Protein AF-A0A4S4D5X8-F1 (afdb_monomer_lite)

pLDDT: mean 84.09, std 16.4, range [31.53, 98.44]

InterPro domains:
  IPR012474 Frigida-like [PF07899] (221-383)

Radius of gyration: 63.02 Å; chains: 1; bounding box: 116×53×209 Å

Secondary structure (DSSP, 8-state):
-HHHHHHHHHHHHHHHHHHHHHHHHTTS-TTHHHHHHHHHHHHHHHHHHHHHHHHHHHHHHHHHHHHHHHHHHHHHHHHHHHHHHHHHHHHHHHHHHHHHHHHHHHHHHHHHHHHHHHHHHHHHHHHHHHHHHHHHHHHHHHHHHHHHHHHHHHHHHHHHHHHHHHHHHHHHHHHHHHHHHHHHHHHHHHHHT-SS---------------SSSHHHHHHHHHHTT-HHHHHHHHHHTGGGHHHHHHHHHHHHHHSS-HHHHHHHHGGGGSSSPPEETTEEPPHHHHHHHHHHHHHHHHHH-----HHHHHHHHHHHHHHHHH--TT---HHHHHHHHHHHHHTT-GGGS-HHHHHHHHHHTTTSTTHHHHHHHHT-TTTS-S-----

Sequence (388 aa):
MASMEKISADLKLADSKKDGLRKAFDHSLLLLTLQWNDLQEYFDSTLNSIQQQFQQLQSRENQLEELESREKQLGLSRLTLDEQSRKLDSVQKMIDESFTELQSKGKELDSVKQSIEWRAREFEAKEKQFKKRCKEIESKEKKFQSIQKSFEERGKELELREKKYEERLKELELREKKYEERLKQLELREAHCGKVAHSKVKVELQEQLSVENHSLAASLQFSVTMDGKHLQMFLNEHVDDHSSMSDDVYRALQLSSDPAKLVLDAMQGFYPPYLKKGDKEFDASVIRRSCTLLLAQLMRASPQIRPCVKEEAAKVAVNWKAKLKVECENSLEVLGFVQLIGTYRLLPDFDSDEVFKLFETVAQHREAPKLCRVLGFADKVPGKLSED

Foldseek 3Di:
DVVLVVVVVVLVVLVVVLVVVVVVCVPDDPVVVVVNVVVVVVSVVVSVVVVVVSVVVVVVVVVVVVVVVVVVVVVVVVVVVVVVVVVVVVVVVVVVVVVVVVVVVVVVVVVVVVVVVVVVVVVVVVVVVVVVVVVVVVVVVVVVVVVVVVVVVVVVVVVVVVVVVVVVVVVVVVVVVVVVVVVVVVVVVVVVVPPDDDDDDDDDDPPPDPPDPCDVLVVLLVQLVPALCSNLVSQLVVLVCLVVCLVSLLVSLVVHPASLRRLLRVCVQLDPPHDDDVPDGGDNLSSLSSSLSSLLSLLVVLDDHDPVSLVSLLVSLVVLVVVDDPPDPPLSSLSSSLSSCLSSVVCVVDDLVVSVVSLVSNCPPPCSLVSCVSSVVPVVDPDDSDDD

Structure (mmCIF, N/CA/C/O backbone):
data_AF-A0A4S4D5X8-F1
#
_entry.id   AF-A0A4S4D5X8-F1
#
loop_
_atom_site.group_PDB
_atom_site.id
_atom_site.type_symbol
_atom_site.label_atom_id
_atom_site.label_alt_id
_atom_site.label_comp_id
_atom_site.label_asym_id
_atom_site.label_entity_id
_atom_site.label_seq_id
_atom_site.pdbx_PDB_ins_code
_atom_site.Cartn_x
_atom_site.Cartn_y
_atom_site.Cartn_z
_atom_site.occupancy
_atom_site.B_iso_or_equiv
_atom_site.auth_seq_id
_atom_site.auth_comp_id
_atom_site.auth_asym_id
_atom_site.auth_atom_id
_atom_site.pdbx_PDB_model_num
ATOM 1 N N . MET A 1 1 ? -35.579 -2.693 88.053 1.00 58.94 1 MET A N 1
ATOM 2 C CA . MET A 1 1 ? -34.753 -2.492 89.281 1.00 58.94 1 MET A CA 1
ATOM 3 C C . MET A 1 1 ? -35.408 -1.704 90.432 1.00 58.94 1 MET A C 1
ATOM 5 O O . MET A 1 1 ? -35.781 -2.349 91.404 1.00 58.94 1 MET A O 1
ATOM 9 N N . ALA A 1 2 ? -35.595 -0.372 90.384 1.00 67.38 2 ALA A N 1
ATOM 10 C CA . ALA A 1 2 ? -36.072 0.413 91.554 1.00 67.38 2 ALA A CA 1
ATOM 11 C C . ALA A 1 2 ? -37.450 -0.024 92.112 1.00 67.38 2 ALA A C 1
ATOM 13 O O . ALA A 1 2 ? -37.734 0.091 93.303 1.00 67.38 2 ALA A O 1
ATOM 14 N N . SER A 1 3 ? -38.309 -0.568 91.250 1.00 72.50 3 SER A N 1
ATOM 15 C CA . SER A 1 3 ? -39.611 -1.143 91.598 1.00 72.50 3 SER A CA 1
ATOM 16 C C . SER A 1 3 ? -39.500 -2.510 92.295 1.00 72.50 3 SER A C 1
ATOM 18 O O . SER A 1 3 ? -40.298 -2.790 93.186 1.00 72.50 3 SER A O 1
ATOM 20 N N . MET A 1 4 ? -38.512 -3.345 91.944 1.00 77.56 4 MET A N 1
ATOM 21 C CA . MET A 1 4 ? -38.310 -4.670 92.558 1.00 77.56 4 MET A CA 1
ATOM 22 C C . MET A 1 4 ? -37.701 -4.594 93.954 1.00 77.56 4 MET A C 1
ATOM 24 O O . MET A 1 4 ? -38.120 -5.333 94.845 1.00 77.56 4 MET A O 1
ATOM 28 N N . GLU A 1 5 ? -36.758 -3.677 94.172 1.00 81.12 5 GLU A N 1
ATOM 29 C CA . GLU A 1 5 ? -36.189 -3.430 95.502 1.00 81.12 5 GLU A CA 1
ATOM 30 C C . GLU A 1 5 ? -37.264 -2.968 96.491 1.00 81.12 5 GLU A C 1
ATOM 32 O O . GLU A 1 5 ? -37.293 -3.409 97.641 1.00 81.12 5 GLU A O 1
ATOM 37 N N . LYS A 1 6 ? -38.203 -2.142 96.016 1.00 84.94 6 LYS A N 1
ATOM 38 C CA . LYS A 1 6 ? -39.343 -1.672 96.802 1.00 84.94 6 LYS A CA 1
ATOM 39 C C . LYS A 1 6 ? -40.296 -2.809 97.187 1.00 84.94 6 LYS A C 1
ATOM 41 O O . LYS A 1 6 ? -40.645 -2.924 98.355 1.00 84.94 6 LYS A O 1
ATOM 46 N N . ILE A 1 7 ? -40.653 -3.689 96.249 1.00 83.12 7 ILE A N 1
ATOM 47 C CA . ILE A 1 7 ? -41.528 -4.846 96.524 1.00 83.12 7 ILE A CA 1
ATOM 48 C C . ILE A 1 7 ? -40.858 -5.831 97.501 1.00 83.12 7 ILE A C 1
ATOM 50 O O . ILE A 1 7 ? -41.516 -6.354 98.398 1.00 83.12 7 ILE A O 1
ATOM 54 N N . SER A 1 8 ? -39.542 -6.034 97.386 1.00 86.06 8 SER A N 1
ATOM 55 C CA . SER A 1 8 ? -38.759 -6.835 98.341 1.00 86.06 8 SER A CA 1
ATOM 56 C C . SER A 1 8 ? -38.768 -6.232 99.753 1.00 86.06 8 SER A C 1
ATOM 58 O O . SER A 1 8 ? -38.918 -6.952 100.743 1.00 86.06 8 SER A O 1
ATOM 60 N N . ALA A 1 9 ? -38.649 -4.905 99.865 1.00 86.12 9 ALA A N 1
ATOM 61 C CA . ALA A 1 9 ? -38.750 -4.202 101.142 1.00 86.12 9 ALA A CA 1
ATOM 62 C C . ALA A 1 9 ? -40.163 -4.296 101.749 1.00 86.12 9 ALA A C 1
ATOM 64 O O . ALA A 1 9 ? -40.294 -4.544 102.949 1.00 86.12 9 ALA A O 1
ATOM 65 N N . ASP A 1 10 ? -41.206 -4.170 100.926 1.00 86.31 10 ASP A N 1
ATOM 66 C CA . ASP A 1 10 ? -42.606 -4.266 101.353 1.00 86.31 10 ASP A CA 1
ATOM 67 C C . ASP A 1 10 ? -42.975 -5.689 101.823 1.00 86.31 10 ASP A C 1
ATOM 69 O O . ASP A 1 10 ? -43.678 -5.837 102.824 1.00 86.31 10 ASP A O 1
ATOM 73 N N . LEU A 1 11 ? -42.441 -6.739 101.183 1.00 85.44 11 LEU A N 1
ATOM 74 C CA . LEU A 1 11 ? -42.587 -8.136 101.625 1.00 85.44 11 LEU A CA 1
ATOM 75 C C . LEU A 1 11 ? -41.943 -8.380 103.000 1.00 85.44 11 LEU A C 1
ATOM 77 O O . LEU A 1 11 ? -42.575 -8.950 103.889 1.00 85.44 11 LEU A O 1
ATOM 81 N N . LYS A 1 12 ? -40.723 -7.870 103.223 1.00 86.31 12 LYS A N 1
ATOM 82 C CA . LYS A 1 12 ? -40.051 -7.937 104.537 1.00 86.31 12 LYS A CA 1
ATOM 83 C C . LYS A 1 12 ? -40.807 -7.155 105.614 1.00 86.31 12 LYS A C 1
ATOM 85 O O . LYS A 1 12 ? -40.865 -7.565 106.775 1.00 86.31 12 LYS A O 1
ATOM 90 N N . LEU A 1 13 ? -41.400 -6.021 105.241 1.00 87.44 13 LEU A N 1
ATOM 91 C CA . LEU A 1 13 ? -42.238 -5.235 106.139 1.00 87.44 13 LEU A CA 1
ATOM 92 C C . LEU A 1 13 ? -43.530 -5.988 106.492 1.00 87.44 13 LEU A C 1
ATOM 94 O O . LEU A 1 13 ? -43.951 -5.946 107.646 1.00 87.44 13 LEU A O 1
ATOM 98 N N . ALA A 1 14 ? -44.143 -6.692 105.538 1.00 83.19 14 ALA A N 1
ATOM 99 C CA . ALA A 1 14 ? -45.338 -7.499 105.773 1.00 83.19 14 ALA A CA 1
ATOM 100 C C . ALA A 1 14 ? -45.067 -8.655 106.751 1.00 83.19 14 ALA A C 1
ATOM 102 O O . ALA A 1 14 ? -45.831 -8.828 107.701 1.00 83.19 14 ALA A O 1
ATOM 103 N N . ASP A 1 15 ? -43.946 -9.366 106.592 1.00 82.81 15 ASP A N 1
ATOM 104 C CA . ASP A 1 15 ? -43.527 -10.419 107.529 1.00 82.81 15 ASP A CA 1
ATOM 105 C C . ASP A 1 15 ? -43.259 -9.869 108.941 1.00 82.81 15 ASP A C 1
ATOM 107 O O . ASP A 1 15 ? -43.770 -10.400 109.927 1.00 82.81 15 ASP A O 1
ATOM 111 N N . SER A 1 16 ? -42.547 -8.741 109.064 1.00 82.88 16 SER A N 1
ATOM 112 C CA . SER A 1 16 ? -42.279 -8.140 110.384 1.00 82.88 16 SER A CA 1
ATOM 113 C C . SER A 1 16 ? -43.546 -7.617 111.081 1.00 82.88 16 SER A C 1
ATOM 115 O O . SER A 1 16 ? -43.657 -7.686 112.308 1.00 82.88 16 SER A O 1
ATOM 117 N N . LYS A 1 17 ? -44.537 -7.133 110.317 1.00 83.56 17 LYS A N 1
ATOM 118 C CA . LYS A 1 17 ? -45.858 -6.752 110.844 1.00 83.56 17 LYS A CA 1
ATOM 119 C C . LYS A 1 17 ? -46.672 -7.968 111.288 1.00 83.56 17 LYS A C 1
ATOM 121 O O . LYS A 1 17 ? -47.305 -7.888 112.340 1.00 83.56 17 LYS A O 1
ATOM 126 N N . LYS A 1 18 ? -46.627 -9.083 110.548 1.00 83.19 18 LYS A N 1
ATOM 127 C CA . LYS A 1 18 ? -47.231 -10.367 110.950 1.00 83.19 18 LYS A CA 1
ATOM 128 C C . LYS A 1 18 ? -46.649 -10.856 112.283 1.00 83.19 18 LYS A C 1
ATOM 130 O O . LYS A 1 18 ? -47.410 -11.190 113.189 1.00 83.19 18 LYS A O 1
ATOM 135 N N . ASP A 1 19 ? -45.327 -10.799 112.449 1.00 80.25 19 ASP A N 1
ATOM 136 C CA . ASP A 1 19 ? -44.651 -11.156 113.706 1.00 80.25 19 ASP A CA 1
ATOM 137 C C . ASP A 1 19 ? -45.019 -10.221 114.871 1.00 80.25 19 ASP A C 1
ATOM 139 O O . ASP A 1 19 ? -45.164 -10.661 116.015 1.00 80.25 19 ASP A O 1
ATOM 143 N N . GLY A 1 20 ? -45.186 -8.924 114.596 1.00 79.06 20 GLY A N 1
ATOM 144 C CA . GLY A 1 20 ? -45.666 -7.944 115.574 1.00 79.06 20 GLY A CA 1
ATOM 145 C C . GLY A 1 20 ? -47.101 -8.216 116.038 1.00 79.06 20 GLY A C 1
ATOM 146 O O . GLY A 1 20 ? -47.382 -8.135 117.233 1.00 79.06 20 GLY A O 1
ATOM 147 N N . LEU A 1 21 ? -47.988 -8.595 115.112 1.00 75.12 21 LEU A N 1
ATOM 148 C CA . LEU A 1 21 ? -49.353 -9.030 115.421 1.00 75.12 21 LEU A CA 1
ATOM 149 C C . LEU A 1 21 ? -49.355 -10.315 116.261 1.00 75.12 21 LEU A C 1
ATOM 151 O O . LEU A 1 21 ? -50.025 -10.350 117.289 1.00 75.12 21 LEU A O 1
ATOM 155 N N . ARG A 1 22 ? -48.543 -11.319 115.909 1.00 74.62 22 ARG A N 1
ATOM 156 C CA . ARG A 1 22 ? -48.403 -12.562 116.689 1.00 74.62 22 ARG A CA 1
ATOM 157 C C . ARG A 1 22 ? -48.045 -12.291 118.157 1.00 74.62 22 ARG A C 1
ATOM 159 O O . ARG A 1 22 ? -48.733 -12.766 119.055 1.00 74.62 22 ARG A O 1
ATOM 166 N N . LYS A 1 23 ? -47.035 -11.445 118.403 1.00 76.12 23 LYS A N 1
ATOM 167 C CA . LYS A 1 23 ? -46.612 -11.047 119.763 1.00 76.12 23 LYS A CA 1
ATOM 168 C C . LYS A 1 23 ? -47.712 -10.338 120.561 1.00 76.12 23 LYS A C 1
ATOM 170 O O . LYS A 1 23 ? -47.753 -10.466 121.780 1.00 76.12 23 LYS A O 1
ATOM 175 N N . ALA A 1 24 ? -48.590 -9.577 119.903 1.00 71.38 24 ALA A N 1
ATOM 176 C CA . ALA A 1 24 ? -49.715 -8.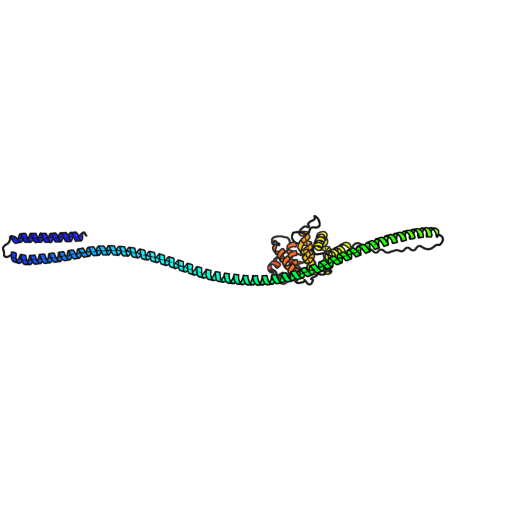913 120.563 1.00 71.38 24 ALA A CA 1
ATOM 177 C C . ALA A 1 24 ? -50.836 -9.899 120.944 1.00 71.38 24 ALA A C 1
ATOM 179 O O . ALA A 1 24 ? -51.482 -9.726 121.979 1.00 71.38 24 ALA A O 1
ATOM 180 N N . PHE A 1 25 ? -51.046 -10.943 120.136 1.00 68.06 25 PHE A N 1
ATOM 181 C CA . PHE A 1 25 ? -52.056 -11.978 120.374 1.00 68.06 25 PHE A CA 1
ATOM 182 C C . PHE A 1 25 ? -51.644 -13.002 121.445 1.00 68.06 25 PHE A C 1
ATOM 184 O O . PHE A 1 25 ? -52.512 -13.447 122.195 1.00 68.06 25 PHE A O 1
ATOM 191 N N . ASP A 1 26 ? -50.348 -13.293 121.607 1.00 66.25 26 ASP A N 1
ATOM 192 C CA . ASP A 1 26 ? -49.824 -14.193 122.656 1.00 66.25 26 ASP A CA 1
ATOM 193 C C . ASP A 1 26 ? -50.122 -13.706 124.097 1.00 66.25 26 ASP A C 1
ATOM 195 O O . ASP A 1 26 ? -50.073 -14.484 125.051 1.00 66.25 26 ASP A O 1
ATOM 199 N N . HIS A 1 27 ? -50.471 -12.426 124.275 1.00 64.56 27 HIS A N 1
ATOM 200 C CA . HIS A 1 27 ? -50.865 -11.835 125.561 1.00 64.56 27 HIS A CA 1
ATOM 201 C C . HIS A 1 27 ? -52.385 -11.864 125.840 1.00 64.56 27 HIS A C 1
ATOM 203 O O . HIS A 1 27 ? -52.813 -11.398 126.898 1.00 64.56 27 HIS A O 1
ATOM 209 N N . SER A 1 28 ? -53.210 -12.403 124.932 1.00 59.94 28 SER A N 1
ATOM 210 C CA . SER A 1 28 ? -54.673 -12.513 125.082 1.00 59.94 28 SER A CA 1
ATOM 211 C C . SER A 1 28 ? -55.152 -13.956 125.334 1.00 59.94 28 SER A C 1
ATOM 213 O O . SER A 1 28 ? -54.531 -14.920 124.900 1.00 59.94 28 SER A O 1
ATOM 215 N N . LEU A 1 29 ? -56.273 -14.094 126.062 1.00 58.88 29 LEU A N 1
ATOM 216 C CA . LEU A 1 29 ? -56.917 -15.343 126.524 1.00 58.88 29 LEU A CA 1
ATOM 217 C C . LEU A 1 29 ? -56.951 -16.492 125.485 1.00 58.88 29 LEU A C 1
ATOM 219 O O . LEU A 1 29 ? -57.257 -16.271 124.315 1.00 58.88 29 LEU A O 1
ATOM 223 N N . LEU A 1 30 ? -56.773 -17.734 125.970 1.00 58.06 30 LEU A N 1
ATOM 224 C CA . LEU A 1 30 ? -56.639 -19.018 125.240 1.00 58.06 30 LEU A CA 1
ATOM 225 C C . LEU A 1 30 ? -57.669 -19.323 124.122 1.00 58.06 30 LEU A C 1
ATOM 227 O O . LEU A 1 30 ? -57.467 -20.246 123.337 1.00 58.06 30 LEU A O 1
ATOM 231 N N . LEU A 1 31 ? -58.785 -18.591 124.044 1.00 56.38 31 LEU A N 1
ATOM 232 C CA . LEU A 1 31 ? -59.826 -18.786 123.026 1.00 56.38 31 LEU A CA 1
ATOM 233 C C . LEU A 1 31 ? -59.478 -18.113 121.681 1.00 56.38 31 LEU A C 1
ATOM 235 O O . LEU A 1 31 ? -59.890 -18.599 120.632 1.00 56.38 31 LEU A O 1
ATOM 239 N N . LEU A 1 32 ? -58.693 -17.025 121.695 1.00 58.62 32 LEU A N 1
ATOM 240 C CA . LEU A 1 32 ? -58.243 -16.331 120.476 1.00 58.62 32 LEU A CA 1
ATOM 241 C C . LEU A 1 32 ? -57.054 -17.020 119.792 1.00 58.62 32 LEU A C 1
ATOM 243 O O . LEU A 1 32 ? -56.784 -16.777 118.618 1.00 58.62 32 LEU A O 1
ATOM 247 N N . THR A 1 33 ? -56.360 -17.902 120.503 1.00 60.06 33 THR A N 1
ATOM 248 C CA . THR A 1 33 ? -55.137 -18.564 120.033 1.00 60.06 33 THR A CA 1
ATOM 249 C C . THR A 1 33 ? -55.417 -19.623 118.959 1.00 60.06 33 THR A C 1
ATOM 251 O O . THR A 1 33 ? -54.605 -19.805 118.060 1.00 60.06 33 THR A O 1
ATOM 254 N N . LEU A 1 34 ? -56.587 -20.279 118.992 1.00 61.69 34 LEU A N 1
ATOM 255 C CA . LEU A 1 34 ? -57.013 -21.247 117.965 1.00 61.69 34 LEU A CA 1
ATOM 256 C C . LEU A 1 34 ? -57.403 -20.572 116.639 1.00 61.69 34 LEU A C 1
ATOM 258 O O . LEU A 1 34 ? -56.994 -21.038 115.584 1.00 61.69 34 LEU A O 1
ATOM 262 N N . GLN A 1 35 ? -58.116 -19.441 116.684 1.00 71.50 35 GLN A N 1
ATOM 263 C CA . GLN A 1 35 ? -58.471 -18.666 115.481 1.00 71.50 35 GLN A CA 1
ATOM 264 C C . GLN A 1 35 ? -57.257 -17.977 114.847 1.00 71.50 35 GLN A C 1
ATOM 266 O O . GLN A 1 35 ? -57.212 -17.771 113.635 1.00 71.50 35 GLN A O 1
ATOM 271 N N . TRP A 1 36 ? -56.268 -17.617 115.669 1.00 72.94 36 TRP A N 1
ATOM 272 C CA . TRP A 1 36 ? -55.008 -17.067 115.189 1.00 72.94 36 TRP A CA 1
ATOM 273 C C . TRP A 1 36 ? -54.204 -18.092 114.382 1.00 72.94 36 TRP A C 1
ATOM 275 O O . TRP A 1 36 ? -53.602 -17.706 113.390 1.00 72.94 36 TRP A O 1
ATOM 285 N N . ASN A 1 37 ? -54.229 -19.381 114.739 1.00 77.19 37 ASN A N 1
ATOM 286 C CA . ASN A 1 37 ? -53.501 -20.417 113.996 1.00 77.19 37 ASN A CA 1
ATOM 287 C C . ASN A 1 37 ? -54.035 -20.604 112.567 1.00 77.19 37 ASN A C 1
ATOM 289 O O . ASN A 1 37 ? -53.238 -20.596 111.632 1.00 77.19 37 ASN A O 1
ATOM 293 N N . ASP A 1 38 ? -55.357 -20.679 112.383 1.00 77.12 38 ASP A N 1
ATOM 294 C CA . ASP A 1 38 ? -55.975 -20.774 111.047 1.00 77.12 38 ASP A CA 1
ATOM 295 C C . ASP A 1 38 ? -55.649 -19.535 110.191 1.00 77.12 38 ASP A C 1
ATOM 297 O O . ASP A 1 38 ? -55.342 -19.618 108.999 1.00 77.12 38 ASP A O 1
ATOM 301 N N . LEU A 1 39 ? -55.677 -18.355 110.817 1.00 80.81 39 LEU A N 1
ATOM 302 C CA . LEU A 1 39 ? -55.340 -17.092 110.169 1.00 80.81 39 LEU A CA 1
ATOM 303 C C . LEU A 1 39 ? -53.838 -16.994 109.852 1.00 80.81 39 LEU A C 1
ATOM 305 O O . LEU A 1 39 ? -53.460 -16.459 108.812 1.00 80.81 39 LEU A O 1
ATOM 309 N N . GLN A 1 40 ? -52.983 -17.519 110.728 1.00 80.50 40 GLN A N 1
ATOM 310 C CA . GLN A 1 40 ? -51.538 -17.562 110.551 1.00 80.50 40 GLN A CA 1
ATOM 311 C C . GLN A 1 40 ? -51.159 -18.507 109.407 1.00 80.50 40 GLN A C 1
ATOM 313 O O . GLN A 1 40 ? -50.371 -18.104 108.558 1.00 80.50 40 GLN A O 1
ATOM 318 N N . GLU A 1 41 ? -51.766 -19.694 109.308 1.00 84.56 41 GLU A N 1
ATOM 319 C CA . GLU A 1 41 ? -51.583 -20.591 108.158 1.00 84.56 41 GLU A CA 1
ATOM 320 C C . GLU A 1 41 ? -52.018 -19.927 106.846 1.00 84.56 41 GLU A C 1
ATOM 322 O O . GLU A 1 41 ? -51.323 -20.031 105.832 1.00 84.56 41 GLU A O 1
ATOM 327 N N . TYR A 1 42 ? -53.129 -19.185 106.859 1.00 85.50 42 TYR A N 1
ATOM 328 C CA . TYR A 1 42 ? -53.577 -18.424 105.695 1.00 85.50 42 TYR A CA 1
ATOM 329 C C . TYR A 1 42 ? -52.601 -17.294 105.322 1.00 85.50 42 TYR A C 1
ATOM 331 O O . TYR A 1 42 ? -52.282 -17.122 104.141 1.00 85.50 42 TYR A O 1
ATOM 339 N N . PHE A 1 43 ? -52.090 -16.538 106.303 1.00 83.75 43 PHE A N 1
ATOM 340 C CA . PHE A 1 43 ? -51.075 -15.505 106.073 1.00 83.75 43 PHE A CA 1
ATOM 341 C C . PHE A 1 43 ? -49.764 -16.095 105.558 1.00 83.75 43 PHE A C 1
ATOM 343 O O . PHE A 1 43 ? -49.200 -15.554 104.610 1.00 83.75 43 PHE A O 1
ATOM 350 N N . ASP A 1 44 ? -49.303 -17.205 106.130 1.00 85.00 44 ASP A N 1
ATOM 351 C CA . ASP A 1 44 ? -48.083 -17.891 105.714 1.00 85.00 44 ASP A CA 1
ATOM 352 C C . ASP A 1 44 ? -48.235 -18.468 104.301 1.00 85.00 44 ASP A C 1
ATOM 354 O O . ASP A 1 44 ? -47.348 -18.294 103.469 1.00 85.00 44 ASP A O 1
ATOM 358 N N . SER A 1 45 ? -49.381 -19.071 103.974 1.00 89.19 45 SER A N 1
ATOM 359 C CA . SER A 1 45 ? -49.691 -19.545 102.619 1.00 89.19 45 SER A CA 1
ATOM 360 C C . SER A 1 45 ? -49.726 -18.399 101.602 1.00 89.19 45 SER A C 1
ATOM 362 O O . SER A 1 45 ? -49.101 -18.475 100.541 1.00 89.19 45 SER A O 1
ATOM 364 N N . THR A 1 46 ? -50.388 -17.293 101.954 1.00 87.38 46 THR A N 1
ATOM 365 C CA . THR A 1 46 ? -50.494 -16.105 101.098 1.00 87.38 46 THR A CA 1
ATOM 366 C C . THR A 1 46 ? -49.125 -15.461 100.879 1.00 87.38 46 THR A C 1
ATOM 368 O O . THR A 1 46 ? -48.758 -15.174 99.740 1.00 87.38 46 THR A O 1
ATOM 371 N N . LEU A 1 47 ? -48.335 -15.277 101.941 1.00 86.00 47 LEU A N 1
ATOM 372 C CA . LEU A 1 47 ? -46.984 -14.725 101.850 1.00 86.00 47 LEU A CA 1
ATOM 373 C C . LEU A 1 47 ? -46.058 -15.643 101.056 1.00 86.00 47 LEU A C 1
ATOM 375 O O . LEU A 1 47 ? -45.362 -15.150 100.176 1.00 86.00 47 LEU A O 1
ATOM 379 N N . ASN A 1 48 ? -46.105 -16.961 101.269 1.00 88.50 48 ASN A N 1
ATOM 380 C CA . ASN A 1 48 ? -45.328 -17.925 100.486 1.00 88.50 48 ASN A CA 1
ATOM 381 C C . ASN A 1 48 ? -45.699 -17.887 98.996 1.00 88.50 48 ASN A C 1
ATOM 383 O O . ASN A 1 48 ? -44.812 -17.881 98.142 1.00 88.50 48 ASN A O 1
ATOM 387 N N . SER A 1 49 ? -46.991 -17.790 98.665 1.00 92.12 49 SER A N 1
ATOM 388 C CA . SER A 1 49 ? -47.449 -17.649 97.279 1.00 92.12 49 SER A CA 1
ATOM 389 C C . SER A 1 49 ? -46.974 -16.336 96.647 1.00 92.12 49 SER A C 1
ATOM 391 O O . SER A 1 49 ? -46.531 -16.338 95.498 1.00 92.12 49 SER A O 1
ATOM 393 N N . ILE A 1 50 ? -47.049 -15.211 97.370 1.00 89.50 50 ILE A N 1
ATOM 394 C CA . ILE A 1 50 ? -46.575 -13.907 96.876 1.00 89.50 50 ILE A CA 1
ATOM 395 C C . ILE A 1 50 ? -45.048 -13.915 96.729 1.00 89.50 50 ILE A C 1
ATOM 397 O O . ILE A 1 50 ? -44.531 -13.424 95.730 1.00 89.50 50 ILE A O 1
ATOM 401 N N . GLN A 1 51 ? -44.320 -14.519 97.669 1.00 89.50 51 GLN A N 1
ATOM 402 C CA . GLN A 1 51 ? -42.867 -14.682 97.615 1.00 89.50 51 GLN A CA 1
ATOM 403 C C . GLN A 1 51 ? -42.449 -15.504 96.387 1.00 89.50 51 GLN A C 1
ATOM 405 O O . GLN A 1 51 ? -41.537 -15.115 95.657 1.00 89.50 51 GLN A O 1
ATOM 410 N N . GLN A 1 52 ? -43.143 -16.614 96.114 1.00 91.31 52 GLN A N 1
ATOM 411 C CA . GLN A 1 52 ? -42.897 -17.451 94.940 1.00 91.31 52 GLN A CA 1
ATOM 412 C C . GLN A 1 52 ? -43.195 -16.694 93.636 1.00 91.31 52 GLN A C 1
ATOM 414 O O . GLN A 1 52 ? -42.397 -16.741 92.699 1.00 91.31 52 GLN A O 1
ATOM 419 N N . GLN A 1 53 ? -44.305 -15.951 93.583 1.00 92.44 53 GLN A N 1
ATOM 420 C CA . GLN A 1 53 ? -44.647 -15.075 92.456 1.00 92.44 53 GLN A CA 1
ATOM 421 C C . GLN A 1 53 ? -43.589 -13.982 92.246 1.00 92.44 53 GLN A C 1
ATOM 423 O O . GLN A 1 53 ? -43.191 -13.720 91.113 1.00 92.44 53 GLN A O 1
ATOM 428 N N . PHE A 1 54 ? -43.078 -13.377 93.321 1.00 91.25 54 PHE A N 1
ATOM 429 C CA . PHE A 1 54 ? -42.022 -12.368 93.255 1.00 91.25 54 PHE A CA 1
ATOM 430 C C . PHE A 1 54 ? -40.710 -12.946 92.709 1.00 91.25 54 PHE A C 1
ATOM 432 O O . PHE A 1 54 ? -40.115 -12.358 91.810 1.00 91.25 54 PHE A O 1
ATOM 439 N N . GLN A 1 55 ? -40.295 -14.132 93.168 1.00 90.00 55 GLN A N 1
ATOM 440 C CA . GLN A 1 55 ? -39.119 -14.824 92.625 1.00 90.00 55 GLN A CA 1
ATOM 441 C C . GLN A 1 55 ? -39.282 -15.160 91.134 1.00 90.00 55 GLN A C 1
ATOM 443 O O . GLN A 1 55 ? -38.347 -14.988 90.351 1.00 90.00 55 GLN A O 1
ATOM 448 N N . GLN A 1 56 ? -40.477 -15.591 90.716 1.00 93.31 56 GLN A N 1
ATOM 449 C CA . GLN A 1 56 ? -40.787 -15.824 89.301 1.00 93.31 56 GLN A CA 1
ATOM 450 C C . GLN A 1 56 ? -40.735 -14.533 88.477 1.00 93.31 56 GLN A C 1
ATOM 452 O O . GLN A 1 56 ? -40.197 -14.540 87.369 1.00 93.31 56 GLN A O 1
ATOM 457 N N . LEU A 1 57 ? -41.263 -13.424 89.006 1.00 91.31 57 LEU A N 1
ATOM 458 C CA . LEU A 1 57 ? -41.176 -12.110 88.367 1.00 91.31 57 LEU A CA 1
ATOM 459 C C . LEU A 1 57 ? -39.724 -11.649 88.240 1.00 91.31 57 LEU A C 1
ATOM 461 O O . LEU A 1 57 ? -39.343 -11.177 87.175 1.00 91.31 57 LEU A O 1
ATOM 465 N N . GLN A 1 58 ? -38.902 -11.851 89.270 1.00 90.44 58 GLN A N 1
ATOM 466 C CA . GLN A 1 58 ? -37.480 -11.502 89.253 1.00 90.44 58 GLN A CA 1
ATOM 467 C C . GLN A 1 58 ? -36.700 -12.314 88.219 1.00 90.44 58 GLN A C 1
ATOM 469 O O . GLN A 1 58 ? -35.921 -11.756 87.450 1.00 90.44 58 GLN A O 1
ATOM 474 N N . SER A 1 59 ? -36.975 -13.616 88.113 1.00 91.81 59 SER A N 1
ATOM 475 C CA . SER A 1 59 ? -36.416 -14.435 87.036 1.00 91.81 59 SER A CA 1
ATOM 476 C C . SER A 1 59 ? -36.869 -13.964 85.650 1.00 91.81 59 SER A C 1
ATOM 478 O O . SER A 1 59 ? -36.074 -14.011 84.714 1.00 91.81 59 SER A O 1
ATOM 480 N N . ARG A 1 60 ? -38.129 -13.537 85.495 1.00 93.44 60 ARG A N 1
ATOM 481 C CA . ARG A 1 60 ? -38.659 -13.025 84.221 1.00 93.44 60 ARG A CA 1
ATOM 482 C C . ARG A 1 60 ? -38.083 -11.662 83.841 1.00 93.44 60 ARG A C 1
ATOM 484 O O . ARG A 1 60 ? -37.822 -11.457 82.662 1.00 93.44 60 ARG A O 1
ATOM 491 N N . GLU A 1 61 ? -37.874 -10.754 84.796 1.00 92.00 61 GLU A N 1
ATOM 492 C CA . GLU A 1 61 ? -37.228 -9.452 84.549 1.00 92.00 61 GLU A CA 1
ATOM 493 C C . GLU A 1 61 ? -35.798 -9.663 84.038 1.00 92.00 61 GLU A C 1
ATOM 495 O O . GLU A 1 61 ? -35.455 -9.141 82.982 1.00 92.00 61 GLU A O 1
ATOM 500 N N . ASN A 1 62 ? -35.022 -10.546 84.676 1.00 91.50 62 ASN A N 1
ATOM 501 C CA . ASN A 1 62 ? -33.673 -10.887 84.210 1.00 91.50 62 ASN A CA 1
ATOM 502 C C . ASN A 1 62 ? -33.672 -11.501 82.794 1.00 91.50 62 ASN A C 1
ATOM 504 O O . ASN A 1 62 ? -32.820 -11.174 81.972 1.00 91.50 62 ASN A O 1
ATOM 508 N N . GLN A 1 63 ? -34.640 -12.376 82.487 1.00 95.75 63 GLN A N 1
ATOM 509 C CA . GLN A 1 63 ? -34.795 -12.937 81.137 1.00 95.75 63 GLN A CA 1
ATOM 510 C C . GLN A 1 63 ? -35.146 -11.865 80.096 1.00 95.75 63 GLN A C 1
ATOM 512 O O . GLN A 1 63 ? -34.678 -11.940 78.962 1.00 95.75 63 GLN A O 1
ATOM 517 N N . LEU A 1 64 ? -35.967 -10.874 80.457 1.00 93.62 64 LEU A N 1
ATOM 518 C CA . LEU A 1 64 ? -36.303 -9.756 79.575 1.00 93.62 64 LEU A CA 1
ATOM 519 C C . LEU A 1 64 ? -35.088 -8.867 79.301 1.00 93.62 64 LEU A C 1
ATOM 521 O O . LEU A 1 64 ? -34.873 -8.505 78.148 1.00 93.62 64 LEU A O 1
ATOM 525 N N . GLU A 1 65 ? -34.271 -8.570 80.315 1.00 93.25 65 GLU A N 1
ATOM 526 C CA . GLU A 1 65 ? -33.024 -7.813 80.134 1.00 93.25 65 GLU A CA 1
ATOM 527 C C . GLU A 1 65 ? -32.047 -8.547 79.197 1.00 93.25 65 GLU A C 1
ATOM 529 O O . GLU A 1 65 ? -31.455 -7.942 78.296 1.00 93.25 65 GLU A O 1
ATOM 534 N N . GLU A 1 66 ? -31.919 -9.871 79.342 1.00 95.50 66 GLU A N 1
ATOM 535 C CA . GLU A 1 66 ? -31.108 -10.693 78.439 1.00 95.50 66 GLU A CA 1
ATOM 536 C C . GLU A 1 66 ? -31.659 -10.663 77.002 1.00 95.50 66 GLU A C 1
ATOM 538 O O . GLU A 1 66 ? -30.898 -10.455 76.050 1.00 95.50 66 GLU A O 1
ATOM 543 N N . LEU A 1 67 ? -32.979 -10.796 76.826 1.00 95.44 67 LEU A N 1
ATOM 544 C CA . LEU A 1 67 ? -33.630 -10.702 75.516 1.00 95.44 67 LEU A CA 1
ATOM 545 C C . LEU A 1 67 ? -33.441 -9.327 74.867 1.00 95.44 67 LEU A C 1
ATOM 547 O O . LEU A 1 67 ? -33.148 -9.271 73.674 1.00 95.44 67 LEU A O 1
ATOM 551 N N . GLU A 1 68 ? -33.542 -8.238 75.628 1.00 95.62 68 GLU A N 1
ATOM 552 C CA . GLU A 1 68 ? -33.331 -6.878 75.122 1.00 95.62 68 GLU A CA 1
ATOM 553 C C . GLU A 1 68 ? -31.882 -6.684 74.640 1.00 95.62 68 GLU A C 1
ATOM 555 O O . GLU A 1 68 ? -31.626 -6.092 73.587 1.00 95.62 68 GLU A O 1
ATOM 560 N N . SER A 1 69 ? -30.905 -7.235 75.371 1.00 94.50 69 SER A N 1
ATOM 561 C CA . SER A 1 69 ? -29.499 -7.218 74.948 1.00 94.50 69 SER A CA 1
ATOM 562 C C . SER A 1 69 ? -29.279 -8.007 73.649 1.00 94.50 69 SER A C 1
ATOM 564 O O . SER A 1 69 ? -28.569 -7.555 72.744 1.00 94.50 69 SER A O 1
ATOM 566 N N . ARG A 1 70 ? -29.951 -9.156 73.515 1.00 96.25 70 ARG A N 1
ATOM 567 C CA . ARG A 1 70 ? -29.885 -10.019 72.334 1.00 96.25 70 ARG A CA 1
ATOM 568 C C . ARG A 1 70 ? -30.577 -9.387 71.128 1.00 96.25 70 ARG A C 1
ATOM 570 O O . ARG A 1 70 ? -30.056 -9.483 70.020 1.00 96.25 70 ARG A O 1
ATOM 577 N N . GLU A 1 71 ? -31.699 -8.700 71.327 1.00 95.19 71 GLU A N 1
ATOM 578 C CA . GLU A 1 71 ? -32.388 -7.930 70.286 1.00 95.19 71 GLU A CA 1
ATOM 579 C C . GLU A 1 71 ? -31.482 -6.826 69.726 1.00 95.19 71 GLU A C 1
ATOM 581 O O . GLU A 1 71 ? -31.332 -6.706 68.507 1.00 95.19 71 GLU A O 1
ATOM 586 N N . LYS A 1 72 ? -30.781 -6.086 70.597 1.00 95.94 72 LYS A N 1
ATOM 587 C CA . LYS A 1 72 ? -29.790 -5.077 70.180 1.00 95.94 72 LYS A CA 1
ATOM 588 C C . LYS A 1 72 ? -28.658 -5.696 69.353 1.00 95.94 72 LYS A C 1
ATOM 590 O O . LYS A 1 72 ? -28.290 -5.148 68.312 1.00 95.94 72 LYS A O 1
ATOM 595 N N . GLN A 1 73 ? -28.131 -6.854 69.764 1.00 96.56 73 GLN A N 1
ATOM 596 C CA . GLN A 1 73 ? -27.102 -7.567 68.994 1.00 96.56 73 GLN A CA 1
ATOM 597 C C . GLN A 1 73 ? -27.607 -8.063 67.631 1.00 96.56 73 GLN A C 1
ATOM 599 O O . GLN A 1 73 ? -26.883 -7.974 66.635 1.00 96.56 73 GLN A O 1
ATOM 604 N N . LEU A 1 74 ? -28.847 -8.554 67.558 1.00 96.06 74 LEU A N 1
ATOM 605 C CA . LEU A 1 74 ? -29.477 -8.948 66.296 1.00 96.06 74 LEU A CA 1
ATOM 606 C C . LEU A 1 74 ? -29.674 -7.744 65.367 1.00 96.06 74 LEU A C 1
ATOM 608 O O . LEU A 1 74 ? -29.420 -7.861 64.169 1.00 96.06 74 LEU A O 1
ATOM 612 N N . GLY A 1 75 ? -30.048 -6.581 65.909 1.00 96.62 75 GLY A N 1
ATOM 613 C CA . GLY A 1 75 ? -30.139 -5.329 65.157 1.00 96.62 75 GLY A CA 1
ATOM 614 C C . GLY A 1 75 ? -28.807 -4.925 64.519 1.00 96.62 75 GLY A C 1
ATOM 615 O O . GLY A 1 75 ? -28.759 -4.632 63.324 1.00 96.62 75 GLY A O 1
ATOM 616 N N . LEU A 1 76 ? -27.708 -4.996 65.280 1.00 95.56 76 LEU A N 1
ATOM 617 C CA . LEU A 1 76 ? -26.356 -4.755 64.757 1.00 95.56 76 LEU A CA 1
ATOM 618 C C . LEU A 1 76 ? -25.972 -5.774 63.676 1.00 95.56 76 LEU A C 1
ATOM 620 O O . LEU A 1 76 ? -25.497 -5.388 62.609 1.00 95.56 76 LEU A O 1
ATOM 624 N N . SER A 1 77 ? -26.230 -7.062 63.917 1.00 95.31 77 SER A N 1
ATOM 625 C CA . SER A 1 77 ? -25.935 -8.133 62.954 1.00 95.31 77 SER A CA 1
ATOM 626 C C . SER A 1 77 ? -26.703 -7.943 61.641 1.00 95.31 77 SER A C 1
ATOM 628 O O . SER A 1 77 ? -26.144 -8.112 60.558 1.00 95.31 77 SER A O 1
ATOM 630 N N . ARG A 1 78 ? -27.965 -7.506 61.709 1.00 96.94 78 ARG A N 1
ATOM 631 C CA . ARG A 1 78 ? -28.780 -7.194 60.529 1.00 96.94 78 ARG A CA 1
ATOM 632 C C . ARG A 1 78 ? -28.189 -6.049 59.706 1.00 96.94 78 ARG A C 1
ATOM 634 O O . ARG A 1 78 ? -28.057 -6.195 58.498 1.00 96.94 78 ARG A O 1
ATOM 641 N N . LEU A 1 79 ? -27.747 -4.965 60.349 1.00 96.50 79 LEU A N 1
ATOM 642 C CA . LEU A 1 79 ? -27.074 -3.861 59.651 1.00 96.50 79 LEU A CA 1
ATOM 643 C C . LEU A 1 79 ? -25.782 -4.319 58.960 1.00 96.50 79 LEU A C 1
ATOM 645 O O . LEU A 1 79 ? -25.491 -3.881 57.847 1.00 96.50 79 LEU A O 1
ATOM 649 N N . THR A 1 80 ? -25.016 -5.217 59.591 1.00 96.44 80 THR A N 1
ATOM 650 C CA . THR A 1 80 ? -23.808 -5.774 58.964 1.00 96.44 80 THR A CA 1
ATOM 651 C C . THR A 1 80 ? -24.124 -6.661 57.761 1.00 96.44 80 THR A C 1
ATOM 653 O O . THR A 1 80 ? -23.413 -6.583 56.760 1.00 96.44 80 THR A O 1
ATOM 656 N N . LEU A 1 81 ? -25.201 -7.451 57.819 1.00 96.06 81 LEU A N 1
ATOM 657 C CA . LEU A 1 81 ? -25.665 -8.265 56.693 1.00 96.06 81 LEU A CA 1
ATOM 658 C C . LEU A 1 81 ? -26.162 -7.396 55.537 1.00 96.06 81 LEU A C 1
ATOM 660 O O . LEU A 1 81 ? -25.804 -7.660 54.393 1.00 96.06 81 LEU A O 1
ATOM 664 N N . ASP A 1 82 ? -26.912 -6.333 55.825 1.00 96.69 82 ASP A N 1
ATOM 665 C CA . ASP A 1 82 ? -27.384 -5.394 54.803 1.00 96.69 82 ASP A CA 1
ATOM 666 C C . ASP A 1 82 ? -26.201 -4.726 54.081 1.00 96.69 82 ASP A C 1
ATOM 668 O O . ASP A 1 82 ? -26.199 -4.597 52.858 1.00 96.69 82 ASP A O 1
ATOM 672 N N . GLU A 1 83 ? -25.156 -4.339 54.818 1.00 96.50 83 GLU A N 1
ATOM 673 C CA . GLU A 1 83 ? -23.934 -3.778 54.235 1.00 96.50 83 GLU A CA 1
ATOM 674 C C . GLU A 1 83 ? -23.167 -4.801 53.383 1.00 96.50 83 GLU A C 1
ATOM 676 O O . GLU A 1 83 ? -22.670 -4.473 52.304 1.00 96.50 83 GLU A O 1
ATOM 681 N N . GLN A 1 84 ? -23.084 -6.056 53.833 1.00 97.44 84 GLN A N 1
ATOM 682 C CA . GLN A 1 84 ? -22.493 -7.136 53.040 1.00 97.44 84 GLN A CA 1
ATOM 683 C C . GLN A 1 84 ? -23.302 -7.426 51.770 1.00 97.44 84 GLN A C 1
ATOM 685 O O . GLN A 1 84 ? -22.701 -7.615 50.713 1.00 97.44 84 GLN A O 1
ATOM 690 N N . SER A 1 85 ? -24.635 -7.395 51.845 1.00 96.75 85 SER A N 1
ATOM 691 C CA . SER A 1 85 ? -25.521 -7.556 50.687 1.00 96.75 85 SER A CA 1
ATOM 692 C C . SER A 1 85 ? -25.264 -6.468 49.647 1.00 96.75 85 SER A C 1
ATOM 694 O O . SER A 1 85 ? -25.034 -6.782 48.486 1.00 96.75 85 SER A O 1
ATOM 696 N N . ARG A 1 86 ? -25.173 -5.195 50.063 1.00 97.25 86 ARG A N 1
ATOM 697 C CA . ARG A 1 86 ? -24.850 -4.089 49.140 1.00 97.25 86 ARG A CA 1
ATOM 698 C C . ARG A 1 86 ? -23.493 -4.265 48.464 1.00 97.25 86 ARG A C 1
ATOM 700 O O . ARG A 1 86 ? -23.339 -3.947 47.285 1.00 97.25 86 ARG A O 1
ATOM 707 N N . LYS A 1 87 ? -22.489 -4.750 49.202 1.00 97.94 87 LYS A N 1
ATOM 708 C CA . LYS A 1 87 ? -21.160 -5.036 48.638 1.00 97.94 87 LYS A CA 1
ATOM 709 C C . LYS A 1 87 ? -21.223 -6.163 47.612 1.00 97.94 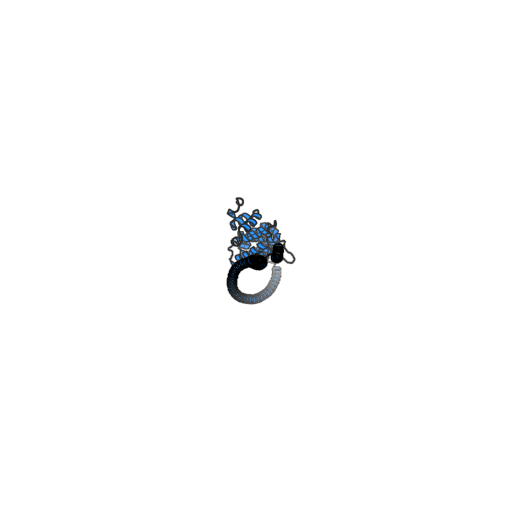87 LYS A C 1
ATOM 711 O O . LYS A 1 87 ? -20.599 -6.036 46.563 1.00 97.94 87 LYS A O 1
ATOM 716 N N . LEU A 1 88 ? -21.977 -7.224 47.893 1.00 97.62 88 LEU A N 1
ATOM 717 C CA . LEU A 1 88 ? -22.201 -8.320 46.951 1.00 97.62 88 LEU A CA 1
ATOM 718 C C . LEU A 1 88 ? -22.904 -7.837 45.680 1.00 97.62 88 LEU A C 1
ATOM 720 O O . LEU A 1 88 ? -22.431 -8.154 44.595 1.00 97.62 88 LEU A O 1
ATOM 724 N N . ASP A 1 89 ? -23.939 -7.005 45.799 1.00 98.00 89 ASP A N 1
ATOM 725 C CA . ASP A 1 89 ? -24.643 -6.433 44.643 1.00 98.00 89 ASP A CA 1
ATOM 726 C C . ASP A 1 89 ? -23.708 -5.575 43.776 1.00 98.00 89 ASP A C 1
ATOM 728 O O . ASP A 1 89 ? -23.713 -5.665 42.548 1.00 98.00 89 ASP A O 1
ATOM 732 N N . SER A 1 90 ? -22.853 -4.772 44.418 1.00 97.62 90 SER A N 1
ATOM 733 C CA . SER A 1 90 ? -21.834 -3.973 43.730 1.00 97.62 90 SER A CA 1
ATOM 734 C C . SER A 1 90 ? -20.827 -4.852 42.978 1.00 97.62 90 SER A C 1
ATOM 736 O O . SER A 1 90 ? -20.522 -4.600 41.812 1.00 97.62 90 SER A O 1
ATOM 738 N N . VAL A 1 91 ? -20.345 -5.926 43.613 1.00 97.62 91 VAL A N 1
ATOM 739 C CA . VAL A 1 91 ? -19.432 -6.889 42.979 1.00 97.62 91 VAL A CA 1
ATOM 740 C C . VAL A 1 91 ? -20.109 -7.621 41.824 1.00 97.62 91 VAL A C 1
ATOM 742 O O . VAL A 1 91 ? -19.503 -7.749 40.763 1.00 97.62 91 VAL A O 1
ATOM 745 N N . GLN A 1 92 ? -21.360 -8.051 41.989 1.00 97.38 92 GLN A N 1
ATOM 746 C CA . GLN A 1 92 ? -22.117 -8.716 40.932 1.00 97.38 92 GLN A CA 1
ATOM 747 C C . GLN A 1 92 ? -22.263 -7.809 39.708 1.00 97.38 92 GLN A C 1
ATOM 749 O O . GLN A 1 92 ? -21.994 -8.239 38.589 1.00 97.38 92 GLN A O 1
ATOM 754 N N . LYS A 1 93 ? -22.576 -6.526 39.923 1.00 98.00 93 LYS A N 1
ATOM 755 C CA . LYS A 1 93 ? -22.658 -5.542 38.841 1.00 98.00 93 LYS A CA 1
ATOM 756 C C . LYS A 1 93 ? -21.328 -5.391 38.092 1.00 98.00 93 LYS A C 1
ATOM 758 O O . LYS A 1 93 ? -21.323 -5.388 36.865 1.00 98.00 93 LYS A O 1
ATOM 763 N N . MET A 1 94 ? -20.201 -5.321 38.808 1.00 98.12 94 MET A N 1
ATOM 764 C CA . MET A 1 94 ? -18.872 -5.253 38.178 1.00 98.12 94 MET A CA 1
ATOM 765 C C . MET A 1 94 ? -18.538 -6.514 37.365 1.00 98.12 94 MET A C 1
ATOM 767 O O . MET A 1 94 ? -17.896 -6.419 36.316 1.00 98.12 94 MET A O 1
ATOM 771 N N . ILE A 1 95 ? -18.957 -7.693 37.837 1.00 98.12 95 ILE A N 1
ATOM 772 C CA . ILE A 1 95 ? -18.785 -8.963 37.117 1.00 98.12 95 ILE A CA 1
ATOM 773 C C . ILE A 1 95 ? -19.595 -8.948 35.819 1.00 98.12 95 ILE A C 1
ATOM 775 O O . ILE A 1 95 ? -19.056 -9.302 34.771 1.00 98.12 95 ILE A O 1
ATOM 779 N N . ASP A 1 96 ? -20.850 -8.508 35.872 1.00 97.94 96 ASP A N 1
ATOM 780 C CA . ASP A 1 96 ? -21.722 -8.447 34.698 1.00 97.94 96 ASP A CA 1
ATOM 781 C C . ASP A 1 96 ? -21.179 -7.460 33.654 1.00 97.94 96 ASP A C 1
ATOM 783 O O . ASP A 1 96 ? -21.079 -7.794 32.472 1.00 97.94 96 ASP A O 1
ATOM 787 N N . GLU A 1 97 ? -20.737 -6.275 34.089 1.00 98.00 97 GLU A N 1
ATOM 788 C CA . GLU A 1 97 ? -20.072 -5.289 33.227 1.00 98.00 97 GLU A CA 1
ATOM 789 C C . GLU A 1 97 ? -18.822 -5.893 32.567 1.00 98.00 97 GLU A C 1
ATOM 791 O O . GLU A 1 97 ? -18.689 -5.877 31.339 1.00 98.00 97 GLU A O 1
ATOM 796 N N . SER A 1 98 ? -17.957 -6.536 33.356 1.00 96.81 98 SER A N 1
ATOM 797 C CA . SER A 1 98 ? -16.748 -7.203 32.855 1.00 96.81 98 SER A CA 1
ATOM 798 C C . SER A 1 98 ? -17.067 -8.332 31.867 1.00 96.81 98 SER A C 1
ATOM 800 O O . SER A 1 98 ? -16.366 -8.516 30.871 1.00 96.81 98 SER A O 1
ATOM 802 N N . PHE A 1 99 ? -18.142 -9.086 32.096 1.00 98.19 99 PHE A N 1
ATOM 803 C CA . PHE A 1 99 ? -18.589 -10.141 31.191 1.00 98.19 99 PHE A CA 1
ATOM 804 C C . PHE A 1 99 ? -19.058 -9.577 29.844 1.00 98.19 99 PHE A C 1
ATOM 806 O O . PHE A 1 99 ? -18.708 -10.122 28.793 1.00 98.19 99 PHE A O 1
ATOM 813 N N . THR A 1 100 ? -19.792 -8.459 29.848 1.00 96.81 100 THR A N 1
ATOM 814 C CA . THR A 1 100 ? -20.204 -7.791 28.602 1.00 96.81 100 THR A CA 1
ATOM 815 C C . THR A 1 100 ? -19.013 -7.247 27.809 1.00 96.81 100 THR A C 1
ATOM 817 O O . THR A 1 100 ? -18.984 -7.389 26.585 1.00 96.81 100 THR A O 1
ATOM 820 N N . GLU A 1 101 ? -17.995 -6.711 28.489 1.00 98.12 101 GLU A N 1
ATOM 821 C CA . GLU A 1 101 ? -16.755 -6.249 27.854 1.00 98.12 101 GLU A CA 1
ATOM 822 C C . GLU A 1 101 ? -15.949 -7.414 27.258 1.00 98.12 101 GLU A C 1
ATOM 824 O O . GLU A 1 101 ? -15.407 -7.319 26.156 1.00 98.12 101 GLU A O 1
ATOM 829 N N . LEU A 1 102 ? -15.891 -8.556 27.946 1.00 97.44 102 LEU A N 1
ATOM 830 C CA . LEU A 1 102 ? -15.243 -9.752 27.405 1.00 97.44 102 LEU A CA 1
ATOM 831 C C . LEU A 1 102 ? -15.961 -10.275 26.158 1.00 97.44 102 LEU A C 1
ATOM 833 O O . LEU A 1 102 ? -15.304 -10.680 25.197 1.00 97.44 102 LEU A O 1
ATOM 837 N N . GLN A 1 103 ? -17.295 -10.232 26.129 1.00 97.81 103 GLN A N 1
ATOM 838 C CA . GLN A 1 103 ? -18.051 -10.612 24.936 1.00 97.81 103 GLN A CA 1
ATOM 839 C C . GLN A 1 103 ? -17.810 -9.666 23.756 1.00 97.81 103 GLN A C 1
ATOM 841 O O . GLN A 1 103 ? -17.702 -10.137 22.621 1.00 97.81 103 GLN A O 1
ATOM 846 N N . SER A 1 104 ? -17.732 -8.350 23.986 1.00 96.25 104 SER A N 1
ATOM 847 C CA . SER A 1 104 ? -17.442 -7.397 22.908 1.00 96.25 104 SER A CA 1
ATOM 848 C C . SER A 1 104 ? -16.024 -7.588 22.366 1.00 96.25 104 SER A C 1
ATOM 850 O O . SER A 1 104 ? -15.864 -7.733 21.153 1.00 96.25 104 SER A O 1
ATOM 852 N N . LYS A 1 105 ? -15.020 -7.733 23.242 1.00 97.94 105 LYS A N 1
ATOM 853 C CA . LYS A 1 105 ? -13.633 -8.045 22.849 1.00 97.94 105 LYS A CA 1
ATOM 854 C C . LYS A 1 105 ? -13.515 -9.367 22.095 1.00 97.94 105 LYS A C 1
ATOM 856 O O . LYS A 1 105 ? -12.739 -9.457 21.148 1.00 97.94 105 LYS A O 1
ATOM 861 N N . GLY A 1 106 ? -14.296 -10.383 22.469 1.00 97.81 106 GLY A N 1
ATOM 862 C CA . GLY A 1 106 ? -14.356 -11.649 21.734 1.00 97.81 106 GLY A CA 1
ATOM 863 C C . GLY A 1 106 ? -14.765 -11.454 20.269 1.00 97.81 106 GLY A C 1
ATOM 864 O O . GLY A 1 106 ? -14.097 -11.957 19.369 1.00 97.81 106 GLY A O 1
ATOM 865 N N . LYS A 1 107 ? -15.800 -10.641 20.018 1.00 97.31 107 LYS A N 1
ATOM 866 C CA . LYS A 1 107 ? -16.262 -10.318 18.654 1.00 97.31 107 LYS A CA 1
ATOM 867 C C . LYS A 1 107 ? -15.231 -9.514 17.861 1.00 97.31 107 LYS A C 1
ATOM 869 O O . LYS A 1 107 ? -15.047 -9.755 16.669 1.00 97.31 107 LYS A O 1
ATOM 874 N N . GLU A 1 108 ? -14.560 -8.563 18.508 1.00 97.94 108 GLU A N 1
ATOM 875 C CA . GLU A 1 108 ? -13.476 -7.801 17.879 1.00 97.94 108 GLU A CA 1
ATOM 876 C C . GLU A 1 108 ? -12.316 -8.714 17.477 1.00 97.94 108 GLU A C 1
ATOM 878 O O . GLU A 1 108 ? -11.814 -8.619 16.356 1.00 97.94 108 GLU A O 1
ATOM 883 N N . LEU A 1 109 ? -11.931 -9.647 18.350 1.00 97.69 109 LEU A N 1
ATOM 884 C CA . LEU A 1 109 ? -10.854 -10.597 18.088 1.00 97.69 109 LEU A CA 1
ATOM 885 C C . LEU A 1 109 ? -11.186 -11.535 16.919 1.00 97.69 109 LEU A C 1
ATOM 887 O O . LEU A 1 109 ? -10.318 -11.793 16.084 1.00 97.69 109 LEU A O 1
ATOM 891 N N . ASP A 1 110 ? -12.440 -11.977 16.798 1.00 97.88 110 ASP A N 1
ATOM 892 C CA . ASP A 1 110 ? -12.904 -12.757 15.646 1.00 97.88 110 ASP A CA 1
ATOM 893 C C . ASP A 1 110 ? -12.841 -11.957 14.335 1.00 97.88 110 ASP A C 1
ATOM 895 O O . ASP A 1 110 ? -12.388 -12.476 13.310 1.00 97.88 110 ASP A O 1
ATOM 899 N N . SER A 1 111 ? -13.229 -10.678 14.362 1.00 96.69 111 SER A N 1
ATOM 900 C CA . SER A 1 111 ? -13.111 -9.777 13.207 1.00 96.69 111 SER A CA 1
ATOM 901 C C . SER A 1 111 ? -11.647 -9.586 12.786 1.00 96.69 111 SER A C 1
ATOM 903 O O . SER A 1 111 ? -11.292 -9.731 11.610 1.00 96.69 111 SER A O 1
ATOM 905 N N . VAL A 1 112 ? -10.758 -9.350 13.758 1.00 97.62 112 VAL A N 1
ATOM 906 C CA . VAL A 1 112 ? -9.311 -9.227 13.523 1.00 97.62 112 VAL A CA 1
ATOM 907 C C . VAL A 1 112 ? -8.738 -10.520 12.945 1.00 97.62 112 VAL A C 1
ATOM 909 O O . VAL A 1 112 ? -7.977 -10.470 11.977 1.00 97.62 112 VAL A O 1
ATOM 912 N N . LYS A 1 113 ? -9.136 -11.682 13.471 1.00 98.44 113 LYS A N 1
ATOM 913 C CA . LYS A 1 113 ? -8.705 -12.990 12.964 1.00 98.44 113 LYS A CA 1
ATOM 914 C C . LYS A 1 113 ? -9.058 -13.172 11.486 1.00 98.44 113 LYS A C 1
ATOM 916 O O . LYS A 1 113 ? -8.190 -13.546 10.697 1.00 98.44 113 LYS A O 1
ATOM 921 N N . GLN A 1 114 ? -10.293 -12.859 11.092 1.00 97.56 114 GLN A N 1
ATOM 922 C CA . GLN A 1 114 ? -10.729 -12.960 9.694 1.00 97.56 114 GLN A CA 1
ATOM 923 C C . GLN A 1 114 ? -9.947 -12.012 8.774 1.00 97.56 114 GLN A C 1
ATOM 925 O O . GLN A 1 114 ? -9.551 -12.399 7.672 1.00 97.56 114 GLN A O 1
ATOM 930 N N . SER A 1 115 ? -9.671 -10.790 9.239 1.00 96.31 115 SER A N 1
ATOM 931 C CA . SER A 1 115 ? -8.856 -9.818 8.503 1.00 96.31 115 SER A CA 1
ATOM 932 C C . SER A 1 115 ? -7.422 -10.318 8.279 1.00 96.31 115 SER A C 1
ATOM 934 O O . SER A 1 115 ? -6.905 -10.252 7.160 1.00 96.31 115 SER A O 1
ATOM 936 N N . ILE A 1 116 ? -6.793 -10.897 9.308 1.00 97.12 116 ILE A N 1
ATOM 937 C CA . ILE A 1 116 ? -5.449 -11.488 9.210 1.00 97.12 116 ILE A CA 1
ATOM 938 C C . ILE A 1 116 ? -5.439 -12.664 8.227 1.00 97.12 116 ILE A C 1
ATOM 940 O O . ILE A 1 116 ? -4.554 -12.733 7.372 1.00 97.12 116 ILE A O 1
ATOM 944 N N . GLU A 1 117 ? -6.426 -13.563 8.294 1.00 98.06 117 GLU A N 1
ATOM 945 C CA . GLU A 1 117 ? -6.539 -14.691 7.359 1.00 98.06 117 GLU A CA 1
ATOM 946 C C . GLU A 1 117 ? -6.680 -14.225 5.904 1.00 98.06 117 GLU A C 1
ATOM 948 O O . GLU A 1 117 ? -6.023 -14.760 5.006 1.00 98.06 117 GLU A O 1
ATOM 953 N N . TRP A 1 118 ? -7.503 -13.203 5.656 1.00 95.62 118 TRP A N 1
ATOM 954 C CA . TRP A 1 118 ? -7.630 -12.597 4.332 1.00 95.62 118 TRP A CA 1
ATOM 955 C C . TRP A 1 118 ? -6.296 -12.021 3.844 1.00 95.62 118 TRP A C 1
ATOM 957 O O . TRP A 1 118 ? -5.872 -12.284 2.714 1.00 95.62 118 TRP A O 1
ATOM 967 N N . ARG A 1 119 ? -5.591 -11.286 4.714 1.00 96.38 119 ARG A N 1
ATOM 968 C CA . ARG A 1 119 ? -4.296 -10.679 4.387 1.00 96.38 119 ARG A CA 1
ATOM 969 C C . ARG A 1 119 ? -3.222 -11.723 4.085 1.00 96.38 119 ARG A C 1
ATOM 971 O O . ARG A 1 119 ? -2.430 -11.521 3.166 1.00 96.38 119 ARG A O 1
ATOM 978 N N . ALA A 1 120 ? -3.223 -12.848 4.799 1.00 97.69 120 ALA A N 1
ATOM 979 C CA . ALA A 1 120 ? -2.314 -13.962 4.545 1.00 9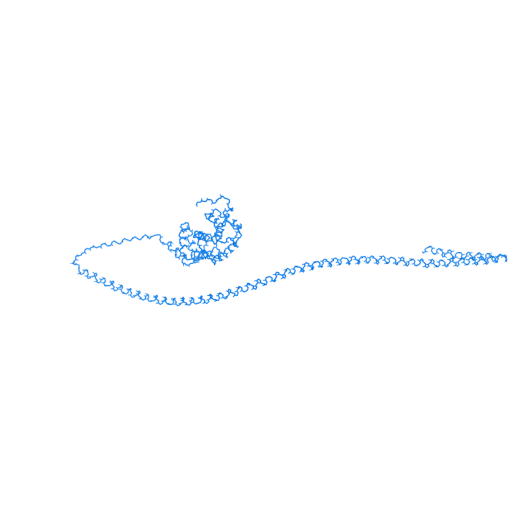7.69 120 ALA A CA 1
ATOM 980 C C . ALA A 1 120 ? -2.528 -14.566 3.145 1.00 97.69 120 ALA A C 1
ATOM 982 O O . ALA A 1 120 ? -1.563 -14.764 2.405 1.00 97.69 120 ALA A O 1
ATOM 983 N N . ARG A 1 121 ? -3.788 -14.773 2.731 1.00 97.38 121 ARG A N 1
ATOM 984 C CA . ARG A 1 121 ? -4.121 -15.266 1.379 1.00 97.38 121 ARG A CA 1
ATOM 985 C C . ARG A 1 121 ? -3.692 -14.287 0.286 1.00 97.38 121 ARG A C 1
ATOM 987 O O . ARG A 1 121 ? -3.160 -14.701 -0.744 1.00 97.38 121 ARG A O 1
ATOM 994 N N . GLU A 1 122 ? -3.899 -12.989 0.506 1.00 96.94 122 GLU A N 1
ATOM 995 C CA . GLU A 1 122 ? -3.461 -11.949 -0.431 1.00 96.94 122 GLU A CA 1
ATOM 996 C C . GLU A 1 122 ? -1.932 -11.949 -0.596 1.00 96.94 122 GLU A C 1
ATOM 998 O O . GLU A 1 122 ? -1.421 -11.845 -1.716 1.00 96.94 122 GLU A O 1
ATOM 1003 N N . PHE A 1 123 ? -1.197 -12.101 0.509 1.00 93.62 123 PHE A N 1
ATOM 1004 C CA . PHE A 1 123 ? 0.261 -12.173 0.491 1.00 93.62 123 PHE A CA 1
ATOM 1005 C C . PHE A 1 123 ? 0.761 -13.394 -0.292 1.00 93.62 123 PHE A C 1
ATOM 1007 O O . PHE A 1 123 ? 1.615 -13.250 -1.166 1.00 93.62 123 PHE A O 1
ATOM 1014 N N . GLU A 1 124 ? 0.169 -14.570 -0.069 1.00 97.44 124 GLU A N 1
ATOM 1015 C CA . GLU A 1 124 ? 0.525 -15.796 -0.793 1.00 97.44 124 GLU A CA 1
ATOM 1016 C C . GLU A 1 124 ? 0.278 -15.665 -2.311 1.00 97.44 124 GLU A C 1
ATOM 1018 O O . GLU A 1 124 ? 1.078 -16.115 -3.140 1.00 97.44 124 GLU A O 1
ATOM 1023 N N . ALA A 1 125 ? -0.812 -15.002 -2.712 1.00 96.75 125 ALA A N 1
ATOM 1024 C CA . ALA A 1 125 ? -1.096 -14.728 -4.120 1.00 96.75 125 ALA A CA 1
ATOM 1025 C C . ALA A 1 125 ? -0.047 -13.793 -4.751 1.00 96.75 125 ALA A C 1
ATOM 1027 O O . ALA A 1 125 ? 0.439 -14.059 -5.859 1.00 96.75 125 ALA A O 1
ATOM 1028 N N . LYS A 1 126 ? 0.348 -12.732 -4.033 1.00 94.81 126 LYS A N 1
ATOM 1029 C CA . LYS A 1 126 ? 1.405 -11.802 -4.462 1.00 94.81 126 LYS A CA 1
ATOM 1030 C C . LYS A 1 126 ? 2.761 -12.495 -4.570 1.00 94.81 126 LYS A C 1
ATOM 1032 O O . LYS A 1 126 ? 3.463 -12.293 -5.559 1.00 94.81 126 LYS A O 1
ATOM 1037 N N . GLU A 1 127 ? 3.112 -13.365 -3.629 1.00 97.12 127 GLU A N 1
ATOM 1038 C CA . GLU A 1 127 ? 4.353 -14.145 -3.675 1.00 97.12 127 GLU A CA 1
ATOM 1039 C C . GLU A 1 127 ? 4.413 -15.038 -4.927 1.00 97.12 127 GLU A C 1
ATOM 1041 O O . GLU A 1 127 ? 5.401 -15.029 -5.671 1.00 97.12 127 GLU A O 1
ATOM 1046 N N . LYS A 1 128 ? 3.316 -15.742 -5.241 1.00 96.62 128 LYS A N 1
ATOM 1047 C CA . LYS A 1 128 ? 3.201 -16.540 -6.475 1.00 96.62 128 LYS A CA 1
ATOM 1048 C C . LYS A 1 128 ? 3.362 -15.676 -7.729 1.00 96.62 128 LYS A C 1
ATOM 1050 O O . LYS A 1 128 ? 3.993 -16.117 -8.695 1.00 96.62 128 LYS A O 1
ATOM 1055 N N . GLN A 1 129 ? 2.820 -14.457 -7.735 1.00 97.44 129 GLN A N 1
ATOM 1056 C CA . GLN A 1 129 ? 2.977 -13.512 -8.843 1.00 97.44 129 GLN A CA 1
ATOM 1057 C C . GLN A 1 129 ? 4.430 -13.039 -8.990 1.00 97.44 129 GLN A C 1
ATOM 1059 O O . GLN A 1 129 ? 4.967 -13.068 -10.101 1.00 97.44 129 GLN A O 1
ATOM 1064 N N . PHE A 1 130 ? 5.093 -12.661 -7.894 1.00 90.94 130 PHE A N 1
ATOM 1065 C CA . PHE A 1 130 ? 6.504 -12.271 -7.910 1.00 90.94 130 PHE A CA 1
ATOM 1066 C C . PHE A 1 130 ? 7.391 -13.398 -8.429 1.00 90.94 130 PHE A C 1
ATOM 1068 O O . PHE A 1 130 ? 8.201 -13.171 -9.325 1.00 90.94 130 PHE A O 1
ATOM 1075 N N . LYS A 1 131 ? 7.159 -14.637 -7.982 1.00 97.50 131 LYS A N 1
ATOM 1076 C CA . LYS A 1 131 ? 7.905 -15.809 -8.458 1.00 97.50 131 LYS A CA 1
ATOM 1077 C C . LYS A 1 131 ? 7.787 -16.015 -9.972 1.00 97.50 131 LYS A C 1
ATOM 1079 O O . LYS A 1 131 ? 8.761 -16.399 -10.615 1.00 97.50 131 LYS A O 1
ATOM 1084 N N . LYS A 1 132 ? 6.616 -15.746 -10.564 1.00 96.38 132 LYS A N 1
ATOM 1085 C CA . LYS A 1 132 ? 6.434 -15.776 -12.028 1.00 96.38 132 LYS A CA 1
ATOM 1086 C C . LYS A 1 132 ? 7.233 -14.666 -12.718 1.00 96.38 132 LYS A C 1
ATOM 1088 O O . LYS A 1 132 ? 7.926 -14.948 -13.692 1.00 96.38 132 LYS A O 1
ATOM 1093 N N . ARG A 1 133 ? 7.187 -13.437 -12.192 1.00 95.88 133 ARG A N 1
ATOM 1094 C CA . ARG A 1 133 ? 7.933 -12.294 -12.750 1.00 95.88 133 ARG A CA 1
ATOM 1095 C C . ARG A 1 133 ? 9.448 -12.489 -12.674 1.00 95.88 133 ARG A C 1
ATOM 1097 O O . ARG A 1 133 ? 10.126 -12.167 -13.641 1.00 95.88 133 ARG A O 1
ATOM 1104 N N . CYS A 1 134 ? 9.976 -13.063 -11.592 1.00 94.12 134 CYS A N 1
ATOM 1105 C CA . CYS A 1 134 ? 11.402 -13.387 -11.482 1.00 94.12 134 CYS A CA 1
ATOM 1106 C C . CYS A 1 134 ? 11.852 -14.340 -12.597 1.00 94.12 134 CYS A C 1
ATOM 1108 O O . CYS A 1 134 ? 12.828 -14.050 -13.279 1.00 94.12 134 CYS A O 1
ATOM 1110 N N . LYS A 1 135 ? 11.087 -15.408 -12.870 1.00 96.62 135 LYS A N 1
ATOM 1111 C CA . LYS A 1 135 ? 11.382 -16.331 -13.981 1.00 96.62 135 LYS A CA 1
ATOM 1112 C C . LYS A 1 135 ? 11.365 -15.636 -15.346 1.00 96.62 135 LYS A C 1
ATOM 1114 O O . LYS A 1 135 ? 12.191 -15.930 -16.207 1.00 96.62 135 LYS A O 1
ATOM 1119 N N . GLU A 1 136 ? 10.426 -14.715 -15.560 1.00 96.94 136 GLU A N 1
ATOM 1120 C CA . GLU A 1 136 ? 10.369 -13.931 -16.796 1.00 96.94 136 GLU A CA 1
ATOM 1121 C C . GLU A 1 136 ? 11.601 -13.026 -16.938 1.00 96.94 136 GLU A C 1
ATOM 1123 O O . GLU A 1 136 ? 12.223 -13.006 -18.002 1.00 96.94 136 GLU A O 1
ATOM 1128 N N . ILE A 1 137 ? 11.988 -12.329 -15.867 1.00 95.44 137 ILE A N 1
ATOM 1129 C CA . ILE A 1 137 ? 13.182 -11.474 -15.828 1.00 95.44 137 ILE A CA 1
ATOM 1130 C C . ILE A 1 137 ? 14.443 -12.298 -16.098 1.00 95.44 137 ILE A C 1
ATOM 1132 O O . ILE A 1 137 ? 15.218 -11.923 -16.971 1.00 95.44 137 ILE A O 1
ATOM 1136 N N . GLU A 1 138 ? 14.610 -13.457 -15.457 1.00 95.94 138 GLU A N 1
ATOM 1137 C CA . GLU A 1 138 ? 15.736 -14.366 -15.717 1.00 95.94 138 GLU A CA 1
ATOM 1138 C C . GLU A 1 138 ? 15.818 -14.781 -17.193 1.00 95.94 138 GLU A C 1
ATOM 1140 O O . GLU A 1 138 ? 16.902 -14.869 -17.772 1.00 95.94 138 GLU A O 1
ATOM 1145 N N . SER A 1 139 ? 14.674 -15.023 -17.840 1.00 94.31 139 SER A N 1
ATOM 1146 C CA . SER A 1 139 ? 14.646 -15.357 -19.267 1.00 94.31 139 SER A CA 1
ATOM 1147 C C . SER A 1 139 ? 15.015 -14.166 -20.163 1.00 94.31 139 SER A C 1
ATOM 1149 O O . SER A 1 139 ? 15.673 -14.354 -21.188 1.00 94.31 139 SER A O 1
ATOM 1151 N N . LYS A 1 140 ? 14.620 -12.942 -19.784 1.00 94.81 140 LYS A N 1
ATOM 1152 C CA . LYS A 1 140 ? 14.972 -11.706 -20.499 1.00 94.81 140 LYS A CA 1
ATOM 1153 C C . LYS A 1 140 ? 16.452 -11.376 -20.344 1.00 94.81 140 LYS A C 1
ATOM 1155 O O . LYS A 1 140 ? 17.081 -11.034 -21.338 1.00 94.81 140 LYS A O 1
ATOM 1160 N N . GLU A 1 141 ? 17.009 -11.573 -19.156 1.00 95.88 141 GLU A N 1
ATOM 1161 C CA . GLU A 1 141 ? 18.434 -11.398 -18.869 1.00 95.88 141 GLU A CA 1
ATOM 1162 C C . GLU A 1 141 ? 19.293 -12.300 -19.768 1.00 95.88 141 GLU A C 1
ATOM 1164 O O . GLU A 1 141 ? 20.194 -11.829 -20.457 1.00 95.88 141 GLU A O 1
ATOM 1169 N N . LYS A 1 142 ? 18.937 -13.586 -19.896 1.00 96.81 142 LYS A N 1
ATOM 1170 C CA . LYS A 1 142 ? 19.631 -14.516 -20.811 1.00 96.81 142 LYS A CA 1
ATOM 1171 C C . LYS A 1 142 ? 19.584 -14.066 -22.278 1.00 96.81 142 LYS A C 1
ATOM 1173 O O . LYS A 1 142 ? 20.564 -14.221 -23.012 1.00 96.81 142 LYS A O 1
ATOM 1178 N N . LYS A 1 143 ? 18.450 -13.511 -22.724 1.00 96.62 143 LYS A N 1
ATOM 1179 C CA . LYS A 1 143 ? 18.316 -12.953 -24.081 1.00 96.62 143 LYS A CA 1
ATOM 1180 C C . LYS A 1 143 ? 19.185 -11.712 -24.253 1.00 96.62 143 LYS A C 1
ATOM 1182 O O . LYS A 1 143 ? 19.886 -11.612 -25.255 1.00 96.62 143 LYS A O 1
ATOM 1187 N N . PHE A 1 144 ? 19.172 -10.808 -23.276 1.00 92.50 144 PHE A N 1
ATOM 1188 C CA . PHE A 1 144 ? 19.992 -9.602 -23.288 1.00 92.50 144 PHE A CA 1
ATOM 1189 C C . PHE A 1 144 ? 21.485 -9.942 -23.354 1.00 92.50 144 PHE A C 1
ATOM 1191 O O . PHE A 1 144 ? 22.185 -9.417 -24.211 1.00 92.50 144 PHE A O 1
ATOM 1198 N N . GLN A 1 145 ? 21.945 -10.918 -22.568 1.00 97.06 145 GLN A N 1
ATOM 1199 C CA . GLN A 1 145 ? 23.325 -11.413 -22.625 1.00 97.06 145 GLN A CA 1
ATOM 1200 C C . GLN A 1 145 ? 23.699 -11.985 -24.000 1.00 97.06 145 GLN A C 1
ATOM 1202 O O . GLN A 1 145 ? 24.823 -11.805 -24.464 1.00 97.06 145 GLN A O 1
ATOM 1207 N N . SER A 1 146 ? 22.767 -12.659 -24.681 1.00 96.56 146 SER A N 1
ATOM 1208 C CA . SER A 1 146 ? 23.004 -13.158 -26.044 1.00 96.56 146 SER A CA 1
ATOM 1209 C C . SER A 1 146 ? 23.122 -12.010 -27.053 1.00 96.56 146 SER A C 1
ATOM 1211 O O . SER A 1 146 ? 24.021 -12.011 -27.890 1.00 96.56 146 SER A O 1
ATOM 1213 N N . ILE A 1 147 ? 22.255 -10.999 -26.937 1.00 96.19 147 ILE A N 1
ATOM 1214 C CA . ILE A 1 147 ? 22.299 -9.789 -27.770 1.00 96.19 147 ILE A CA 1
ATOM 1215 C C . ILE A 1 147 ? 23.607 -9.024 -27.540 1.00 96.19 147 ILE A C 1
ATOM 1217 O O . ILE A 1 147 ? 24.273 -8.655 -28.505 1.00 96.19 147 ILE A O 1
ATOM 1221 N N . GLN A 1 148 ? 24.014 -8.838 -26.285 1.00 95.88 148 GLN A N 1
ATOM 1222 C CA . GLN A 1 148 ? 25.253 -8.155 -25.921 1.00 95.88 148 GLN A CA 1
ATOM 1223 C C . GLN A 1 148 ? 26.475 -8.800 -26.589 1.00 95.88 148 GLN A C 1
ATOM 1225 O O . GLN A 1 148 ? 27.276 -8.090 -27.191 1.00 95.88 148 GLN A O 1
ATOM 1230 N N . LYS A 1 149 ? 26.575 -10.137 -26.564 1.00 97.31 149 LYS A N 1
ATOM 1231 C CA . LYS A 1 149 ? 27.650 -10.870 -27.256 1.00 97.31 149 LYS A CA 1
ATOM 1232 C C . LYS A 1 149 ? 27.650 -10.604 -28.762 1.00 97.31 149 LYS A C 1
ATOM 1234 O O . LYS A 1 149 ? 28.695 -10.292 -29.322 1.00 97.31 149 LYS A O 1
ATOM 1239 N N . SER A 1 150 ? 26.480 -10.650 -29.405 1.00 95.00 150 SER A N 1
ATOM 1240 C CA . SER A 1 150 ? 26.374 -10.385 -30.848 1.00 95.00 150 SER A CA 1
ATOM 1241 C C . SER A 1 150 ? 26.765 -8.949 -31.231 1.00 95.00 150 SER A C 1
ATOM 1243 O O . SER A 1 150 ? 27.383 -8.727 -32.271 1.00 95.00 150 SER A O 1
ATOM 1245 N N . PHE A 1 151 ? 26.457 -7.964 -30.379 1.00 91.00 151 PHE A N 1
ATOM 1246 C CA . PHE A 1 151 ? 26.899 -6.584 -30.582 1.00 91.00 151 PHE A CA 1
ATOM 1247 C C . PHE A 1 151 ? 28.409 -6.435 -30.417 1.00 91.00 151 PHE A C 1
ATOM 1249 O O . PHE A 1 151 ? 29.027 -5.711 -31.192 1.00 91.00 151 PHE A O 1
ATOM 1256 N N . GLU A 1 152 ? 29.007 -7.130 -29.450 1.00 96.38 152 GLU A N 1
ATOM 1257 C CA . GLU A 1 152 ? 30.455 -7.118 -29.250 1.00 96.38 152 GLU A CA 1
ATOM 1258 C C . GLU A 1 152 ? 31.199 -7.708 -30.460 1.00 96.38 152 GLU A C 1
ATOM 1260 O O . GLU A 1 152 ? 32.182 -7.136 -30.931 1.00 96.38 152 GLU A O 1
ATOM 1265 N N . GLU A 1 153 ? 30.702 -8.816 -31.015 1.00 96.75 153 GLU A N 1
ATOM 1266 C CA . GLU A 1 153 ? 31.231 -9.422 -32.244 1.00 96.75 153 GLU A CA 1
ATOM 1267 C C . GLU A 1 153 ? 31.122 -8.471 -33.441 1.00 96.75 153 GLU A C 1
ATOM 1269 O O . GLU A 1 153 ? 32.100 -8.251 -34.159 1.00 96.75 153 GLU A O 1
ATOM 1274 N N . ARG A 1 154 ? 29.955 -7.842 -33.626 1.00 95.12 154 ARG A N 1
ATOM 1275 C CA . ARG A 1 154 ? 29.734 -6.879 -34.711 1.00 95.12 154 ARG A CA 1
ATOM 1276 C C . ARG A 1 154 ? 30.573 -5.610 -34.549 1.00 95.12 154 ARG A C 1
ATOM 1278 O O . ARG A 1 154 ? 31.017 -5.051 -35.548 1.00 95.12 154 ARG A O 1
ATOM 1285 N N . GLY A 1 155 ? 30.831 -5.175 -33.315 1.00 94.12 155 GLY A N 1
ATOM 1286 C CA . GLY A 1 155 ? 31.760 -4.084 -33.016 1.00 94.12 155 GLY A CA 1
ATOM 1287 C C . GLY A 1 155 ? 33.180 -4.401 -33.488 1.00 94.12 155 GLY A C 1
ATOM 1288 O O . GLY A 1 155 ? 33.775 -3.605 -34.212 1.00 94.12 155 GLY A O 1
ATOM 1289 N N . LYS A 1 156 ? 33.683 -5.604 -33.177 1.00 96.69 156 LYS A N 1
ATOM 1290 C CA . LYS A 1 156 ? 34.998 -6.083 -33.649 1.00 96.69 156 LYS A CA 1
ATOM 1291 C C . LYS A 1 156 ? 35.064 -6.167 -35.180 1.00 96.69 156 LYS A C 1
ATOM 1293 O O . LYS A 1 156 ? 36.076 -5.806 -35.776 1.00 96.69 156 LYS A O 1
ATOM 1298 N N . GLU A 1 157 ? 33.990 -6.617 -35.834 1.00 97.00 157 GLU A N 1
ATOM 1299 C CA . GLU A 1 157 ? 33.909 -6.657 -37.303 1.00 97.00 157 GLU A CA 1
ATOM 1300 C C . GLU A 1 157 ? 33.978 -5.253 -37.926 1.00 97.00 157 GLU A C 1
ATOM 1302 O O . GLU A 1 157 ? 34.697 -5.043 -38.909 1.00 97.00 157 GLU A O 1
ATOM 1307 N N . LEU A 1 158 ? 33.252 -4.288 -37.355 1.00 93.38 158 LEU A N 1
ATOM 1308 C CA . LEU A 1 158 ? 33.259 -2.903 -37.824 1.00 93.38 158 LEU A CA 1
ATOM 1309 C C . LEU A 1 158 ? 34.638 -2.260 -37.676 1.00 93.38 158 LEU A C 1
ATOM 1311 O O . LEU A 1 158 ? 35.093 -1.628 -38.625 1.00 93.38 158 LEU A O 1
ATOM 1315 N N . GLU A 1 159 ? 35.334 -2.499 -36.565 1.00 95.12 159 GLU A N 1
ATOM 1316 C CA . GLU A 1 159 ? 36.691 -1.984 -36.347 1.00 95.12 159 GLU A CA 1
ATOM 1317 C C . GLU A 1 159 ? 37.680 -2.511 -37.406 1.00 95.12 159 GLU A C 1
ATOM 1319 O O . GLU A 1 159 ? 38.496 -1.770 -37.957 1.00 95.12 159 GLU A O 1
ATOM 1324 N N . LEU A 1 160 ? 37.581 -3.797 -37.767 1.00 95.69 160 LEU A N 1
ATOM 1325 C CA . LEU A 1 160 ? 38.383 -4.372 -38.854 1.00 95.69 160 LEU A CA 1
ATOM 1326 C C . LEU A 1 160 ? 38.039 -3.757 -40.216 1.00 95.69 160 LEU A C 1
ATOM 1328 O O . LEU A 1 160 ? 38.909 -3.618 -41.078 1.00 95.69 160 LEU A O 1
ATOM 1332 N N . ARG A 1 161 ? 36.767 -3.422 -40.444 1.00 95.44 161 ARG A N 1
ATOM 1333 C CA . ARG A 1 161 ? 36.313 -2.811 -41.696 1.00 95.44 161 ARG A CA 1
ATOM 1334 C C . ARG A 1 161 ? 36.770 -1.356 -41.811 1.00 95.44 161 ARG A C 1
ATOM 1336 O O . ARG A 1 161 ? 37.175 -0.950 -42.896 1.00 95.44 161 ARG A O 1
ATOM 1343 N N . GLU A 1 162 ? 36.741 -0.610 -40.715 1.00 94.94 162 GLU A N 1
ATOM 1344 C CA . GLU A 1 162 ? 37.245 0.760 -40.628 1.00 94.94 162 GLU A CA 1
ATOM 1345 C C . GLU A 1 162 ? 38.737 0.824 -40.977 1.00 94.94 162 GLU A C 1
ATOM 1347 O O . GLU A 1 162 ? 39.109 1.557 -41.891 1.00 94.94 162 GLU A O 1
ATOM 1352 N N . LYS A 1 163 ? 39.563 -0.054 -40.384 1.00 96.94 163 LYS A N 1
ATOM 1353 C CA . LYS A 1 163 ? 40.998 -0.168 -40.716 1.00 96.94 163 LYS A CA 1
ATOM 1354 C C . LYS A 1 163 ? 41.237 -0.407 -42.212 1.00 96.94 163 LYS A C 1
ATOM 1356 O O . LYS A 1 163 ? 42.064 0.265 -42.823 1.00 96.94 163 LYS A O 1
ATOM 1361 N N . LYS A 1 164 ? 40.455 -1.298 -42.840 1.00 96.81 164 LYS A N 1
ATOM 1362 C CA . LYS A 1 164 ? 40.527 -1.543 -44.297 1.00 96.81 164 LYS A CA 1
ATOM 1363 C C . LYS A 1 164 ? 40.185 -0.304 -45.128 1.00 96.81 164 LYS A C 1
ATOM 1365 O O . LYS A 1 164 ? 40.747 -0.122 -46.207 1.00 96.81 164 LYS A O 1
ATOM 1370 N N . TYR A 1 165 ? 39.228 0.514 -44.692 1.00 91.31 165 TYR A N 1
ATOM 1371 C CA . TYR A 1 165 ? 38.894 1.752 -45.398 1.00 91.31 165 TYR A CA 1
ATOM 1372 C C . TYR A 1 165 ? 39.966 2.824 -45.210 1.00 91.31 165 TYR A C 1
ATOM 1374 O O . TYR A 1 165 ? 40.278 3.520 -46.172 1.00 91.31 165 TYR A O 1
ATOM 1382 N N . GLU A 1 166 ? 40.572 2.910 -44.029 1.00 95.25 166 GLU A N 1
ATOM 1383 C CA . GLU A 1 166 ? 41.674 3.833 -43.757 1.00 95.25 166 GLU A CA 1
ATOM 1384 C C . GLU A 1 166 ? 42.906 3.526 -44.629 1.00 95.25 166 GLU A C 1
ATOM 1386 O O . GLU A 1 166 ? 43.523 4.428 -45.193 1.00 95.25 166 GLU A O 1
ATOM 1391 N N . GLU A 1 167 ? 43.235 2.245 -44.815 1.00 96.69 167 GLU A N 1
ATOM 1392 C CA . GLU A 1 167 ? 44.288 1.808 -45.742 1.00 96.69 167 GLU A CA 1
ATOM 1393 C C . GLU A 1 167 ? 43.974 2.200 -47.194 1.00 96.69 167 GLU A C 1
ATOM 1395 O O . GLU A 1 167 ? 44.820 2.771 -47.883 1.00 96.69 167 GLU A O 1
ATOM 1400 N N . ARG A 1 168 ? 42.736 1.964 -47.652 1.00 95.12 168 ARG A N 1
ATOM 1401 C CA . ARG A 1 168 ? 42.294 2.375 -48.997 1.00 95.12 168 ARG A CA 1
ATOM 1402 C C . ARG A 1 168 ? 42.335 3.888 -49.192 1.00 95.12 168 ARG A C 1
ATOM 1404 O O . ARG A 1 168 ? 42.650 4.338 -50.290 1.00 95.12 168 ARG A O 1
ATOM 1411 N N . LEU A 1 169 ? 42.018 4.667 -48.157 1.00 93.81 169 LEU A N 1
ATOM 1412 C CA . LEU A 1 169 ? 42.110 6.126 -48.195 1.00 93.81 169 LEU A CA 1
ATOM 1413 C C . LEU A 1 169 ? 43.560 6.556 -48.459 1.00 93.81 169 LEU A C 1
ATOM 1415 O O . LEU A 1 169 ? 43.815 7.311 -49.395 1.00 93.81 169 LEU A O 1
ATOM 1419 N N . LYS A 1 170 ? 44.515 5.979 -47.717 1.00 95.94 170 LYS A N 1
ATOM 1420 C CA . LYS A 1 170 ? 45.957 6.226 -47.899 1.00 95.94 170 LYS A CA 1
ATOM 1421 C C . LYS A 1 170 ? 46.431 5.848 -49.307 1.00 95.94 170 LYS A C 1
ATOM 1423 O O . LYS A 1 170 ? 47.207 6.581 -49.919 1.00 95.94 170 LYS A O 1
ATOM 1428 N N . GLU A 1 171 ? 45.959 4.727 -49.856 1.00 95.56 171 GLU A N 1
ATOM 1429 C CA . GLU A 1 171 ? 46.265 4.336 -51.242 1.00 95.56 171 GLU A CA 1
ATOM 1430 C C . GLU A 1 171 ? 45.724 5.336 -52.274 1.00 95.56 171 GLU A C 1
ATOM 1432 O O . GLU A 1 171 ? 46.412 5.644 -53.254 1.00 95.56 171 GLU A O 1
ATOM 1437 N N . LEU A 1 172 ? 44.502 5.840 -52.074 1.00 92.38 172 LEU A N 1
ATOM 1438 C CA . LEU A 1 172 ? 43.880 6.818 -52.965 1.00 92.38 172 LEU A CA 1
ATOM 1439 C C . LEU A 1 172 ? 44.606 8.164 -52.929 1.00 92.38 172 LEU A C 1
ATOM 1441 O O . LEU A 1 172 ? 44.901 8.690 -53.999 1.00 92.38 172 LEU A O 1
ATOM 1445 N N . GLU A 1 173 ? 44.989 8.659 -51.751 1.00 94.12 173 GLU A N 1
ATOM 1446 C CA . GLU A 1 173 ? 45.789 9.887 -51.607 1.00 94.12 173 GLU A CA 1
ATOM 1447 C C . GLU A 1 173 ? 47.127 9.792 -52.357 1.00 94.12 173 GLU A C 1
ATOM 1449 O O . GLU A 1 173 ? 47.545 10.715 -53.059 1.00 94.12 173 GLU A O 1
ATOM 1454 N N . LEU A 1 174 ? 47.813 8.647 -52.260 1.00 93.56 174 LEU A N 1
ATOM 1455 C CA . LEU A 1 174 ? 49.051 8.412 -53.012 1.00 93.56 174 LEU A CA 1
ATOM 1456 C C . LEU A 1 174 ? 48.812 8.397 -54.526 1.00 93.56 174 LEU A C 1
ATOM 1458 O O . LEU A 1 174 ? 49.682 8.792 -55.305 1.00 93.56 174 LEU A O 1
ATOM 1462 N N . ARG A 1 175 ? 47.651 7.907 -54.964 1.00 94.06 175 ARG A N 1
ATOM 1463 C CA . ARG A 1 175 ? 47.279 7.864 -56.380 1.00 94.06 175 ARG A CA 1
ATOM 1464 C C . ARG A 1 175 ? 46.922 9.247 -56.912 1.00 94.06 175 ARG A C 1
ATOM 1466 O O . ARG A 1 175 ? 47.318 9.566 -58.028 1.00 94.06 175 ARG A O 1
ATOM 1473 N N . GLU A 1 176 ? 46.218 10.047 -56.124 1.00 93.19 176 GLU A N 1
ATOM 1474 C CA . GLU A 1 176 ? 45.877 11.435 -56.432 1.00 93.19 176 GLU A CA 1
ATOM 1475 C C . GLU A 1 176 ? 47.138 12.277 -56.630 1.00 93.19 176 GLU A C 1
ATOM 1477 O O . GLU A 1 176 ? 47.306 12.857 -57.700 1.00 93.19 176 GLU A O 1
ATOM 1482 N N . LYS A 1 177 ? 48.105 12.204 -55.704 1.00 95.06 177 LYS A N 1
ATOM 1483 C CA . LYS A 1 177 ? 49.416 12.868 -55.853 1.00 95.06 177 LYS A CA 1
ATOM 1484 C C . LYS A 1 177 ? 50.117 12.505 -57.166 1.00 95.06 177 LYS A C 1
ATOM 1486 O O . LYS A 1 177 ? 50.635 13.376 -57.861 1.00 95.06 177 LYS A O 1
ATOM 1491 N N . LYS A 1 178 ? 50.082 11.225 -57.563 1.00 94.25 178 LYS A N 1
ATOM 1492 C CA . LYS A 1 178 ? 50.629 10.780 -58.862 1.00 94.25 178 LYS A CA 1
ATOM 1493 C C . LYS A 1 178 ? 49.892 11.398 -60.050 1.00 94.25 178 LYS A C 1
ATOM 1495 O O . LYS A 1 178 ? 50.515 11.668 -61.077 1.00 94.25 178 LYS A O 1
ATOM 1500 N N . TYR A 1 179 ? 48.574 11.565 -59.963 1.00 87.38 179 TYR A N 1
ATOM 1501 C CA . TYR A 1 179 ? 47.805 12.224 -61.016 1.00 87.38 179 TYR A CA 1
ATOM 1502 C C . TYR A 1 179 ? 48.096 13.723 -61.074 1.00 87.38 179 TYR A C 1
ATOM 1504 O O . TYR A 1 179 ? 48.300 14.226 -62.174 1.00 87.38 179 TYR A O 1
ATOM 1512 N N . GLU A 1 180 ? 48.208 14.410 -59.937 1.00 92.12 180 GLU A N 1
ATOM 1513 C CA . GLU A 1 180 ? 48.605 15.823 -59.882 1.00 92.12 180 GLU A CA 1
ATOM 1514 C C . GLU A 1 180 ? 49.985 16.057 -60.511 1.00 92.12 180 GLU A C 1
ATOM 1516 O O . GLU A 1 180 ? 50.169 16.990 -61.290 1.00 92.12 180 GLU A O 1
ATOM 1521 N N . GLU A 1 181 ? 50.961 15.192 -60.223 1.00 92.50 181 GLU A N 1
ATOM 1522 C CA . GLU A 1 181 ? 52.287 15.246 -60.851 1.00 92.50 181 GLU A CA 1
ATOM 1523 C C . GLU A 1 181 ? 52.210 15.074 -62.372 1.00 92.50 181 GLU A C 1
ATOM 1525 O O . GLU A 1 181 ? 52.839 15.830 -63.115 1.00 92.50 181 GLU A O 1
ATOM 1530 N N . ARG A 1 182 ? 51.416 14.110 -62.855 1.00 90.44 182 ARG A N 1
ATOM 1531 C CA . ARG A 1 182 ? 51.182 13.924 -64.296 1.00 90.44 182 ARG A CA 1
ATOM 1532 C C . ARG A 1 182 ? 50.488 15.126 -64.924 1.00 90.44 182 ARG A C 1
ATOM 1534 O O . ARG A 1 182 ? 50.825 15.478 -66.049 1.00 90.44 182 ARG A O 1
ATOM 1541 N N . LEU A 1 183 ? 49.544 15.749 -64.220 1.00 86.44 183 LEU A N 1
ATOM 1542 C CA . LEU A 1 183 ? 48.841 16.937 -64.694 1.00 86.44 183 LEU A CA 1
ATOM 1543 C C . LEU A 1 183 ? 49.826 18.097 -64.884 1.00 86.44 183 LEU A C 1
ATOM 1545 O O . LEU A 1 183 ? 49.895 18.657 -65.972 1.00 86.44 183 LEU A O 1
ATOM 1549 N N . LYS A 1 184 ? 50.700 18.343 -63.896 1.00 91.44 184 LYS A N 1
ATOM 1550 C CA . LYS A 1 184 ? 51.796 19.326 -63.993 1.00 91.44 184 LYS A CA 1
ATOM 1551 C C . LYS A 1 184 ? 52.735 19.032 -65.168 1.00 91.44 184 LYS A C 1
ATOM 1553 O O . LYS A 1 184 ? 53.150 19.942 -65.881 1.00 91.44 184 LYS A O 1
ATOM 1558 N N . GLN A 1 185 ? 53.073 17.761 -65.404 1.00 87.50 185 GLN A N 1
ATOM 1559 C CA . GLN A 1 185 ? 53.884 17.362 -66.563 1.00 87.50 185 GLN A CA 1
ATOM 1560 C C . GLN A 1 185 ? 53.173 17.630 -67.898 1.00 87.50 185 GLN A C 1
ATOM 1562 O O . GLN A 1 185 ? 53.822 18.038 -68.862 1.00 87.50 185 GLN A O 1
ATOM 1567 N N . LEU A 1 186 ? 51.859 17.398 -67.971 1.00 80.19 186 LEU A N 1
ATOM 1568 C CA . LEU A 1 186 ? 51.056 17.675 -69.161 1.00 80.19 186 LEU A CA 1
ATOM 1569 C C . LEU A 1 186 ? 50.919 19.177 -69.417 1.00 80.19 186 LEU A C 1
ATOM 1571 O O . LEU A 1 186 ? 51.124 19.582 -70.554 1.00 80.19 186 LEU A O 1
ATOM 1575 N N . GLU A 1 187 ? 50.687 19.998 -68.393 1.00 80.25 187 GLU A N 1
ATOM 1576 C CA . GLU A 1 187 ? 50.658 21.465 -68.508 1.00 80.25 187 GLU A CA 1
ATOM 1577 C C . GLU A 1 187 ? 51.987 22.017 -69.049 1.00 80.25 187 GLU A C 1
ATOM 1579 O O . GLU A 1 187 ? 52.005 22.833 -69.971 1.00 80.25 187 GLU A O 1
ATOM 1584 N N . LEU A 1 188 ? 53.125 21.520 -68.546 1.00 77.19 188 LEU A N 1
ATOM 1585 C CA . LEU A 1 188 ? 54.453 21.880 -69.064 1.00 77.19 188 LEU A CA 1
ATOM 1586 C C . LEU A 1 188 ? 54.647 21.459 -70.531 1.00 77.19 188 LEU A C 1
ATOM 1588 O O . LEU A 1 188 ? 55.335 22.143 -71.298 1.00 77.19 188 LEU A O 1
ATOM 1592 N N . ARG A 1 189 ? 54.046 20.334 -70.931 1.00 71.62 189 ARG A N 1
ATOM 1593 C CA . ARG A 1 189 ? 54.093 19.808 -72.299 1.00 71.62 189 ARG A CA 1
ATOM 1594 C C . ARG A 1 189 ? 53.147 20.555 -73.242 1.00 71.62 189 ARG A C 1
ATOM 1596 O O . ARG A 1 189 ? 53.506 20.762 -74.397 1.00 71.62 189 ARG A O 1
ATOM 1603 N N . GLU A 1 190 ? 51.987 20.998 -72.767 1.00 68.25 190 GLU A N 1
ATOM 1604 C CA . GLU A 1 190 ? 51.074 21.889 -73.491 1.00 68.25 190 GLU A CA 1
ATOM 1605 C C . GLU A 1 190 ? 51.678 23.281 -73.671 1.00 68.25 190 GLU A C 1
ATOM 1607 O O . GLU A 1 190 ? 51.623 23.821 -74.774 1.00 68.25 190 GLU A O 1
ATOM 1612 N N . ALA A 1 191 ? 52.368 23.815 -72.659 1.00 66.56 191 ALA A N 1
ATOM 1613 C CA . ALA A 1 191 ? 53.160 25.037 -72.799 1.00 66.56 191 ALA A CA 1
ATOM 1614 C C . ALA A 1 191 ? 54.256 24.896 -73.879 1.00 66.56 191 ALA A C 1
ATOM 1616 O O . ALA A 1 191 ? 54.564 25.856 -74.583 1.00 66.56 191 ALA A O 1
ATOM 1617 N N . HIS A 1 192 ? 54.795 23.685 -74.073 1.00 52.84 192 HIS A N 1
ATOM 1618 C CA . HIS A 1 192 ? 55.693 23.345 -75.187 1.00 52.84 192 HIS A CA 1
ATOM 1619 C C . HIS A 1 192 ? 54.978 23.096 -76.531 1.00 52.84 192 HIS A C 1
ATOM 1621 O O . HIS A 1 192 ? 55.610 23.185 -77.582 1.00 52.84 192 HIS A O 1
ATOM 1627 N N . CYS A 1 193 ? 53.675 22.811 -76.528 1.00 42.16 193 CYS A N 1
ATOM 1628 C CA . CYS A 1 193 ? 52.846 22.568 -77.713 1.00 42.16 193 CYS A CA 1
ATOM 1629 C C . CYS A 1 193 ? 51.944 23.777 -78.051 1.00 42.16 193 CYS A C 1
ATOM 1631 O O . CYS A 1 193 ? 50.929 23.655 -78.735 1.00 42.16 193 CYS A O 1
ATOM 1633 N N . GLY A 1 194 ? 52.314 24.977 -77.595 1.00 48.38 194 GLY A N 1
ATOM 1634 C CA . GLY A 1 194 ? 51.602 26.229 -77.854 1.00 48.38 194 GLY A CA 1
ATOM 1635 C C . GLY A 1 194 ? 51.821 26.799 -79.260 1.00 48.38 194 GLY A C 1
ATOM 1636 O O . GLY A 1 194 ? 52.277 27.930 -79.396 1.00 48.38 194 GLY A O 1
ATOM 1637 N N . LYS A 1 195 ? 51.487 26.036 -80.310 1.00 47.94 195 LYS A N 1
ATOM 1638 C CA . LYS A 1 195 ? 51.168 26.556 -81.657 1.00 47.94 195 LYS A CA 1
ATOM 1639 C C . LYS A 1 195 ? 50.101 25.707 -82.361 1.00 47.94 195 LYS A C 1
ATOM 1641 O O . LYS A 1 195 ? 50.270 25.382 -83.524 1.00 47.94 195 LYS A O 1
ATOM 1646 N N . VAL A 1 196 ? 48.981 25.398 -81.713 1.00 37.44 196 VAL A N 1
ATOM 1647 C CA . VAL A 1 196 ? 47.697 25.214 -82.416 1.00 37.44 196 VAL A CA 1
ATOM 1648 C C . VAL A 1 196 ? 46.581 25.703 -81.494 1.00 37.44 196 VAL A C 1
ATOM 1650 O O . VAL A 1 196 ? 46.525 25.351 -80.321 1.00 37.44 196 VAL A O 1
ATOM 1653 N N . ALA A 1 197 ? 45.736 26.579 -82.032 1.00 45.97 197 ALA A N 1
ATOM 1654 C CA . ALA A 1 197 ? 44.573 27.150 -81.373 1.00 45.97 197 ALA A CA 1
ATOM 1655 C C . ALA A 1 197 ? 43.542 26.075 -80.995 1.00 45.97 197 ALA A C 1
ATOM 1657 O O . ALA A 1 197 ? 43.329 25.161 -81.781 1.00 45.97 197 ALA A O 1
ATOM 1658 N N . HIS A 1 198 ? 42.839 26.243 -79.869 1.00 32.03 198 HIS A N 1
ATOM 1659 C CA . HIS A 1 198 ? 41.372 26.332 -79.871 1.00 32.03 198 HIS A CA 1
ATOM 1660 C C . HIS A 1 198 ? 40.777 26.712 -78.499 1.00 32.03 198 HIS A C 1
ATOM 1662 O O . HIS A 1 198 ? 41.090 26.140 -77.464 1.00 32.03 198 HIS A O 1
ATOM 1668 N N . SER A 1 199 ? 39.907 27.727 -78.571 1.00 35.81 199 SER A N 1
ATOM 1669 C CA . SER A 1 199 ? 38.684 28.012 -77.800 1.00 35.81 199 SER A CA 1
ATOM 1670 C C . SER A 1 199 ? 38.578 27.668 -76.307 1.00 35.81 199 SER A C 1
ATOM 1672 O O . SER A 1 199 ? 38.356 26.527 -75.914 1.00 35.81 199 SER A O 1
ATOM 1674 N N . LYS A 1 200 ? 38.486 28.753 -75.524 1.00 43.34 200 LYS A N 1
ATOM 1675 C CA . LYS A 1 200 ? 37.590 28.939 -74.368 1.00 43.34 200 LYS A CA 1
ATOM 1676 C C . LYS A 1 200 ? 36.356 28.025 -74.390 1.00 43.34 200 LYS A C 1
ATOM 1678 O O . LYS A 1 200 ? 35.532 28.146 -75.293 1.00 43.34 200 LYS A O 1
ATOM 1683 N N . VAL A 1 201 ? 36.142 27.294 -73.298 1.00 31.95 201 VAL A N 1
ATOM 1684 C CA . VAL A 1 201 ? 34.800 26.940 -72.821 1.00 31.95 201 VAL A CA 1
ATOM 1685 C C . VAL A 1 201 ? 34.720 27.289 -71.337 1.00 31.95 201 VAL A C 1
ATOM 1687 O O . VAL A 1 201 ? 35.399 26.706 -70.498 1.00 31.95 201 VAL A O 1
ATOM 1690 N N . LYS A 1 202 ? 33.907 28.305 -71.046 1.00 35.50 202 LYS A N 1
ATOM 1691 C CA . LYS A 1 202 ? 33.431 28.678 -69.715 1.00 35.50 202 LYS A CA 1
ATOM 1692 C C . LYS A 1 202 ? 32.379 27.639 -69.324 1.00 35.50 202 LYS A C 1
ATOM 1694 O O . LYS A 1 202 ? 31.339 27.575 -69.973 1.00 35.50 202 LYS A O 1
ATOM 1699 N N . VAL A 1 203 ? 32.646 26.831 -68.302 1.00 34.78 203 VAL A N 1
ATOM 1700 C CA . VAL A 1 203 ? 31.609 26.034 -67.634 1.00 34.78 203 VAL A CA 1
ATOM 1701 C C . VAL A 1 203 ? 31.149 26.842 -66.429 1.00 34.78 203 VAL A C 1
ATOM 1703 O O . VAL A 1 203 ? 31.845 26.941 -65.424 1.00 34.78 203 VAL A O 1
ATOM 1706 N N . GLU A 1 204 ? 29.998 27.490 -66.581 1.00 31.53 204 GLU A N 1
ATOM 1707 C CA . GLU A 1 204 ? 29.213 28.029 -65.473 1.00 31.53 204 GLU A CA 1
ATOM 1708 C C . GLU A 1 204 ? 28.529 26.846 -64.781 1.00 31.53 204 GLU A C 1
ATOM 1710 O O . GLU A 1 204 ? 27.622 26.230 -65.338 1.00 31.53 204 GLU A O 1
ATOM 1715 N N . LEU A 1 205 ? 28.992 26.505 -63.580 1.00 33.59 205 LEU A N 1
ATOM 1716 C CA . LEU A 1 205 ? 28.245 25.673 -62.644 1.00 33.59 205 LEU A CA 1
ATOM 1717 C C . LEU A 1 205 ? 27.424 26.620 -61.774 1.00 33.59 205 LEU A C 1
ATOM 1719 O O . LEU A 1 205 ? 27.950 27.346 -60.935 1.00 33.59 205 LEU A O 1
ATOM 1723 N N . GLN A 1 206 ? 26.124 26.652 -62.050 1.00 32.00 206 GLN A N 1
ATOM 1724 C CA . GLN A 1 206 ? 25.128 27.335 -61.243 1.00 32.00 206 GLN A CA 1
ATOM 1725 C C . GLN A 1 206 ? 25.004 26.598 -59.907 1.00 32.00 206 GLN A C 1
ATOM 1727 O O . GLN A 1 206 ? 24.319 25.584 -59.791 1.00 32.00 206 GLN A O 1
ATOM 1732 N N . GLU A 1 207 ? 25.697 27.113 -58.900 1.00 34.72 207 GLU A N 1
ATOM 1733 C CA . GLU A 1 207 ? 25.570 26.682 -57.517 1.00 34.72 207 GLU A CA 1
ATOM 1734 C C . GLU A 1 207 ? 24.325 27.356 -56.919 1.00 34.72 207 GLU A C 1
ATOM 1736 O O . GLU A 1 207 ? 24.368 28.458 -56.380 1.00 34.72 207 GLU A O 1
ATOM 1741 N N . GLN A 1 208 ? 23.164 26.716 -57.072 1.00 34.78 208 GLN A N 1
ATOM 1742 C CA . GLN A 1 208 ? 22.003 27.013 -56.234 1.00 34.78 208 GLN A CA 1
ATOM 1743 C C . GLN A 1 208 ? 22.104 26.183 -54.958 1.00 34.78 208 GLN A C 1
ATOM 1745 O O . GLN A 1 208 ? 21.457 25.152 -54.799 1.00 34.78 208 GLN A O 1
ATOM 1750 N N . LEU A 1 209 ? 22.946 26.656 -54.044 1.00 34.38 209 LEU A N 1
ATOM 1751 C CA . LEU A 1 209 ? 22.936 26.259 -52.645 1.00 34.38 209 LEU A CA 1
ATOM 1752 C C . LEU A 1 209 ? 22.238 27.368 -51.857 1.00 34.38 209 LEU A C 1
ATOM 1754 O O . LEU A 1 209 ? 22.855 28.327 -51.404 1.00 34.38 209 LEU A O 1
ATOM 1758 N N . SER A 1 210 ? 20.921 27.239 -51.691 1.00 33.72 210 SER A N 1
ATOM 1759 C CA . SER A 1 210 ? 20.184 27.956 -50.650 1.00 33.72 210 SER A CA 1
ATOM 1760 C C . SER A 1 210 ? 20.500 27.306 -49.299 1.00 33.72 210 SER A C 1
ATOM 1762 O O . SER A 1 210 ? 19.744 26.478 -48.788 1.00 33.72 210 SER A O 1
ATOM 1764 N N . VAL A 1 211 ? 21.668 27.636 -48.757 1.00 42.41 211 VAL A N 1
ATOM 1765 C CA . VAL A 1 211 ? 22.077 27.311 -47.391 1.00 42.41 211 VAL A CA 1
ATOM 1766 C C . VAL A 1 211 ? 21.546 28.424 -46.507 1.00 42.41 211 VAL A C 1
ATOM 1768 O O . VAL A 1 211 ? 22.148 29.483 -46.471 1.00 42.41 211 VAL A O 1
ATOM 1771 N N . GLU A 1 212 ? 20.419 28.199 -45.828 1.00 35.72 212 GLU A N 1
ATOM 1772 C CA . GLU A 1 212 ? 20.148 28.894 -44.554 1.00 35.72 212 GLU A CA 1
ATOM 1773 C C . GLU A 1 212 ? 19.013 28.274 -43.715 1.00 35.72 212 GLU A C 1
ATOM 1775 O O . GLU A 1 212 ? 19.008 28.451 -42.505 1.00 35.72 212 GLU A O 1
ATOM 1780 N N . ASN A 1 213 ? 18.136 27.421 -44.269 1.00 42.69 213 ASN A N 1
ATOM 1781 C CA . ASN A 1 213 ? 17.021 26.829 -43.495 1.00 42.69 213 ASN A CA 1
ATOM 1782 C C . ASN A 1 213 ? 17.188 25.355 -43.062 1.00 42.69 213 ASN A C 1
ATOM 1784 O O . ASN A 1 213 ? 16.268 24.779 -42.485 1.00 42.69 213 ASN A O 1
ATOM 1788 N N . HIS A 1 214 ? 18.346 24.720 -43.288 1.00 45.19 214 HIS A N 1
ATOM 1789 C CA . HIS A 1 214 ? 18.548 23.292 -42.971 1.00 45.19 214 HIS A CA 1
ATOM 1790 C C . HIS A 1 214 ? 19.228 22.986 -41.621 1.00 45.19 214 HIS A C 1
ATOM 1792 O O . HIS A 1 214 ? 19.310 21.818 -41.255 1.00 45.19 214 HIS A O 1
ATOM 1798 N N . SER A 1 215 ? 19.673 23.980 -40.843 1.00 63.72 215 SER A N 1
ATOM 1799 C CA . SER A 1 215 ? 20.509 23.720 -39.652 1.00 63.72 215 SER A CA 1
ATOM 1800 C C . SER A 1 215 ? 19.725 23.235 -38.413 1.00 63.72 215 SER A C 1
ATOM 1802 O O . SER A 1 215 ? 20.077 22.223 -37.801 1.00 63.72 215 SER A O 1
ATOM 1804 N N . LEU A 1 216 ? 18.610 23.892 -38.060 1.00 59.44 216 LEU A N 1
ATOM 1805 C CA . LEU A 1 216 ? 17.832 23.556 -36.851 1.00 59.44 216 LEU A CA 1
ATOM 1806 C C . LEU A 1 216 ? 16.914 22.343 -37.043 1.00 59.44 216 LEU A C 1
ATOM 1808 O O . LEU A 1 216 ? 16.840 21.486 -36.164 1.00 59.44 216 LEU A O 1
ATOM 1812 N N . ALA A 1 217 ? 16.270 22.224 -38.207 1.00 60.19 217 ALA A N 1
ATOM 1813 C CA . ALA A 1 217 ? 15.416 21.080 -38.526 1.00 60.19 217 ALA A CA 1
ATOM 1814 C C . ALA A 1 217 ? 16.217 19.766 -38.578 1.00 60.19 217 ALA A C 1
ATOM 1816 O O . ALA A 1 217 ? 15.765 18.757 -38.041 1.00 60.19 217 ALA A O 1
ATOM 1817 N N . ALA A 1 218 ? 17.434 19.787 -39.141 1.00 60.91 218 ALA A N 1
ATOM 1818 C CA . ALA A 1 218 ? 18.326 18.626 -39.142 1.00 60.91 218 ALA A CA 1
ATOM 1819 C C . ALA A 1 218 ? 18.813 18.269 -37.726 1.00 60.91 218 ALA A C 1
ATOM 1821 O O . ALA A 1 218 ? 18.879 17.092 -37.375 1.00 60.91 218 ALA A O 1
ATOM 1822 N N . SER A 1 219 ? 19.086 19.273 -36.886 1.00 60.50 219 SER A N 1
ATOM 1823 C CA . SER A 1 219 ? 19.503 19.072 -35.490 1.00 60.50 219 SER A CA 1
ATOM 1824 C C . SER A 1 219 ? 18.375 18.516 -34.608 1.00 60.50 219 SER A C 1
ATOM 1826 O O . SER A 1 219 ? 18.612 17.633 -33.783 1.00 60.50 219 SER A O 1
ATOM 1828 N N . LEU A 1 220 ? 17.131 18.960 -34.815 1.00 62.62 220 LEU A N 1
ATOM 1829 C CA . LEU A 1 220 ? 15.947 18.413 -34.145 1.00 62.62 220 LEU A CA 1
ATOM 1830 C C . LEU A 1 220 ? 15.613 16.996 -34.639 1.00 62.62 220 LEU A C 1
ATOM 1832 O O . LEU A 1 220 ? 15.230 16.127 -33.858 1.00 62.62 220 LEU A O 1
ATOM 1836 N N . GLN A 1 221 ? 15.799 16.733 -35.932 1.00 63.06 221 GLN A N 1
ATOM 1837 C CA . GLN A 1 221 ? 15.654 15.391 -36.486 1.00 63.06 221 GLN A CA 1
ATOM 1838 C C . GLN A 1 221 ? 16.696 14.433 -35.891 1.00 63.06 221 GLN A C 1
ATOM 1840 O O . GLN A 1 221 ? 16.361 13.299 -35.558 1.00 63.06 221 GLN A O 1
ATOM 1845 N N . PHE A 1 222 ? 17.928 14.902 -35.682 1.00 61.41 222 PHE A N 1
ATOM 1846 C CA . PHE A 1 222 ? 18.975 14.143 -35.003 1.00 61.41 222 PHE A CA 1
ATOM 1847 C C . PHE A 1 222 ? 18.644 13.894 -33.521 1.00 61.41 222 PHE A C 1
ATOM 1849 O O . PHE A 1 222 ? 18.776 12.768 -33.045 1.00 61.41 222 PHE A O 1
ATOM 1856 N N . SER A 1 223 ? 18.134 14.888 -32.786 1.00 59.38 223 SER A N 1
ATOM 1857 C CA . SER A 1 223 ? 17.816 14.720 -31.358 1.00 59.38 223 SER A CA 1
ATOM 1858 C C . SER A 1 223 ? 16.660 13.745 -31.098 1.00 59.38 223 SER A C 1
ATOM 1860 O O . SER A 1 223 ? 16.711 12.988 -30.129 1.00 59.38 223 SER A O 1
ATOM 1862 N N . VAL A 1 224 ? 15.675 13.664 -32.000 1.00 60.06 224 VAL A N 1
ATOM 1863 C CA . VAL A 1 224 ? 14.588 12.667 -31.936 1.00 60.06 224 VAL A CA 1
ATOM 1864 C C . VAL A 1 224 ? 15.075 11.228 -32.165 1.00 60.06 224 VAL A C 1
ATOM 1866 O O . VAL A 1 224 ? 14.421 10.285 -31.717 1.00 60.06 224 VAL A O 1
ATOM 1869 N N . THR A 1 225 ? 16.233 11.035 -32.808 1.00 60.25 225 THR A N 1
ATOM 1870 C CA . THR A 1 225 ? 16.819 9.697 -33.026 1.00 60.25 225 THR A CA 1
ATOM 1871 C C . THR A 1 225 ? 17.648 9.165 -31.855 1.00 60.25 225 THR A C 1
ATOM 1873 O O . THR A 1 225 ? 17.988 7.984 -31.859 1.00 60.25 225 THR A O 1
ATOM 1876 N N . MET A 1 226 ? 17.957 10.001 -30.857 1.00 64.75 226 MET A N 1
ATOM 1877 C CA . MET A 1 226 ? 18.860 9.652 -29.754 1.00 64.75 226 MET A CA 1
ATOM 1878 C C . MET A 1 226 ? 18.096 9.092 -28.543 1.00 64.75 226 MET A C 1
ATOM 1880 O O . MET A 1 226 ? 17.987 7.879 -28.395 1.00 64.75 226 MET A O 1
ATOM 1884 N N . ASP A 1 227 ? 17.547 9.949 -27.679 1.00 79.38 227 ASP A N 1
ATOM 1885 C CA . ASP A 1 227 ? 16.634 9.565 -26.596 1.00 79.38 227 ASP A CA 1
ATOM 1886 C C . ASP A 1 227 ? 15.858 10.793 -26.072 1.00 79.38 227 ASP A C 1
ATOM 1888 O O . ASP A 1 227 ? 16.136 11.942 -26.433 1.00 79.38 227 ASP A O 1
ATOM 1892 N N . GLY A 1 228 ? 14.872 10.562 -25.198 1.00 84.69 228 GLY A N 1
ATOM 1893 C CA . GLY A 1 228 ? 14.017 11.631 -24.671 1.00 84.69 228 GLY A CA 1
ATOM 1894 C C . GLY A 1 228 ? 14.764 12.680 -23.836 1.00 84.69 228 GLY A C 1
ATOM 1895 O O . GLY A 1 228 ? 14.364 13.844 -23.814 1.00 84.69 228 GLY A O 1
ATOM 1896 N N . LYS A 1 229 ? 15.876 12.315 -23.186 1.00 87.56 229 LYS A N 1
ATOM 1897 C CA . LYS A 1 229 ? 16.664 13.240 -22.355 1.00 87.56 229 LYS A CA 1
ATOM 1898 C C . LYS A 1 229 ? 17.423 14.237 -23.221 1.00 87.56 229 LYS A C 1
ATOM 1900 O O . LYS A 1 229 ? 17.396 15.433 -22.939 1.00 87.56 229 LYS A O 1
ATOM 1905 N N . HIS A 1 230 ? 18.033 13.764 -24.305 1.00 86.50 230 HIS A N 1
ATOM 1906 C CA . HIS A 1 230 ? 18.713 14.625 -25.269 1.00 86.50 230 HIS A CA 1
ATOM 1907 C C . HIS A 1 230 ? 17.729 15.565 -25.975 1.00 86.50 230 HIS A C 1
ATOM 1909 O O . HIS A 1 230 ? 18.034 16.745 -26.144 1.00 86.50 230 HIS A O 1
ATOM 1915 N N . LEU A 1 231 ? 16.529 15.079 -26.317 1.00 88.00 231 LEU A N 1
ATOM 1916 C CA . LEU A 1 231 ? 15.469 15.916 -26.884 1.00 88.00 231 LEU A CA 1
ATOM 1917 C C . LEU A 1 231 ? 15.032 17.026 -25.915 1.00 88.00 231 LEU A C 1
ATOM 1919 O O . LEU A 1 231 ? 14.903 18.180 -26.318 1.00 88.00 231 LEU A O 1
ATOM 1923 N N . GLN A 1 232 ? 14.845 16.699 -24.632 1.00 89.75 232 GLN A N 1
ATOM 1924 C CA . GLN A 1 232 ? 14.515 17.696 -23.612 1.00 89.75 232 GLN A CA 1
ATOM 1925 C C . GLN A 1 232 ? 15.623 18.747 -23.475 1.00 89.75 232 GLN A C 1
ATOM 1927 O O . GLN A 1 232 ? 15.334 19.940 -23.448 1.00 89.75 232 GLN A O 1
ATOM 1932 N N . MET A 1 233 ? 16.887 18.320 -23.410 1.00 87.50 233 MET A N 1
ATOM 1933 C CA . MET A 1 233 ? 18.027 19.232 -23.295 1.00 87.50 233 MET A CA 1
ATOM 1934 C C . MET A 1 233 ? 18.126 20.174 -24.493 1.00 87.50 233 MET A C 1
ATOM 1936 O O . MET A 1 233 ? 18.296 21.371 -24.295 1.00 87.50 233 MET A O 1
ATOM 1940 N N . PHE A 1 234 ? 17.956 19.657 -25.711 1.00 88.69 234 PHE A N 1
ATOM 1941 C CA . PHE A 1 234 ? 17.926 20.474 -26.922 1.00 88.69 234 PHE A CA 1
ATOM 1942 C C . PHE A 1 234 ? 16.830 21.546 -26.846 1.00 88.69 234 PHE A C 1
ATOM 1944 O O . PHE A 1 234 ? 17.090 22.724 -27.070 1.00 88.69 234 PHE A O 1
ATOM 1951 N N . LEU A 1 235 ? 15.612 21.171 -26.445 1.00 88.81 235 LEU A N 1
ATOM 1952 C CA . LEU A 1 235 ? 14.518 22.136 -26.311 1.00 88.81 235 LEU A CA 1
ATOM 1953 C C . LEU A 1 235 ? 14.742 23.151 -25.186 1.00 88.81 235 LEU A C 1
ATOM 1955 O O . LEU A 1 235 ? 14.303 24.290 -25.318 1.00 88.81 235 LEU A O 1
ATOM 1959 N N . ASN A 1 236 ? 15.437 22.776 -24.111 1.00 89.94 236 ASN A N 1
ATOM 1960 C CA . ASN A 1 236 ? 15.802 23.712 -23.047 1.00 89.94 236 ASN A CA 1
ATOM 1961 C C . ASN A 1 236 ? 16.796 24.778 -23.532 1.00 89.94 236 ASN A C 1
ATOM 1963 O O . ASN A 1 236 ? 16.734 25.916 -23.074 1.00 89.94 236 ASN A O 1
ATOM 1967 N N . GLU A 1 237 ? 17.703 24.428 -24.447 1.00 88.62 237 GLU A N 1
ATOM 1968 C CA . GLU A 1 237 ? 18.648 25.379 -25.050 1.00 88.62 237 GLU A CA 1
ATOM 1969 C C . GLU A 1 237 ? 17.966 26.369 -25.995 1.00 88.62 237 GLU A C 1
ATOM 1971 O O . GLU A 1 237 ? 18.419 27.503 -26.113 1.00 88.62 237 GLU A O 1
ATOM 1976 N N . HIS A 1 238 ? 16.859 25.951 -26.607 1.00 86.94 238 HIS A N 1
ATOM 1977 C CA . HIS A 1 238 ? 16.102 26.715 -27.598 1.00 86.94 238 HIS A CA 1
ATOM 1978 C C . HIS A 1 238 ? 14.740 27.188 -27.063 1.00 86.94 238 HIS A C 1
ATOM 1980 O O . HIS A 1 238 ? 13.753 27.239 -27.796 1.00 86.94 238 HIS A O 1
ATOM 1986 N N . VAL A 1 239 ? 14.653 27.516 -25.767 1.00 86.81 239 VAL A N 1
ATOM 1987 C CA . VAL A 1 239 ? 13.384 27.904 -25.118 1.00 86.81 239 VAL A CA 1
ATOM 1988 C C . VAL A 1 239 ? 12.733 29.147 -25.727 1.00 86.81 239 VAL A C 1
ATOM 1990 O O . VAL A 1 239 ? 11.503 29.226 -25.808 1.00 86.81 239 VAL A O 1
ATOM 1993 N N . ASP A 1 240 ? 13.547 30.083 -26.207 1.00 86.69 240 ASP A N 1
ATOM 1994 C CA . ASP A 1 240 ? 13.081 31.318 -26.840 1.00 86.69 240 ASP A CA 1
ATOM 1995 C C . ASP A 1 240 ? 12.425 31.057 -28.209 1.00 86.69 240 ASP A C 1
ATOM 1997 O O . ASP A 1 240 ? 11.530 31.796 -28.624 1.00 86.69 240 ASP A O 1
ATOM 2001 N N . ASP A 1 241 ? 12.775 29.941 -28.855 1.00 86.12 241 ASP A N 1
ATOM 2002 C CA . ASP A 1 241 ? 12.301 29.547 -30.184 1.00 86.12 241 ASP A CA 1
ATOM 2003 C C . ASP A 1 241 ? 11.064 28.622 -30.136 1.00 86.12 241 ASP A C 1
ATOM 2005 O O . ASP A 1 241 ? 10.536 28.210 -31.169 1.00 86.12 241 ASP A O 1
ATOM 2009 N N . HIS A 1 242 ? 10.532 28.279 -28.954 1.00 84.62 242 HIS A N 1
ATOM 2010 C CA . HIS A 1 242 ? 9.412 27.321 -28.820 1.00 84.62 242 HIS A CA 1
ATOM 2011 C C . HIS A 1 242 ? 8.153 27.701 -29.615 1.00 84.62 242 HIS A C 1
ATOM 2013 O O . HIS A 1 242 ? 7.389 26.823 -30.021 1.00 84.62 242 HIS A O 1
ATOM 2019 N N . SER A 1 243 ? 7.920 28.997 -29.835 1.00 79.50 243 SER A N 1
ATOM 2020 C CA . SER A 1 243 ? 6.771 29.490 -30.602 1.00 79.50 243 SER A CA 1
ATOM 2021 C C . SER A 1 243 ? 6.880 29.168 -32.097 1.00 79.50 243 SER A C 1
ATOM 2023 O O . SER A 1 243 ? 5.869 28.816 -32.706 1.00 79.50 243 SER A O 1
ATOM 2025 N N . SER A 1 244 ? 8.084 29.234 -32.673 1.00 83.25 244 SER A N 1
ATOM 2026 C CA . SER A 1 244 ? 8.361 28.927 -34.081 1.00 83.25 244 SER A CA 1
ATOM 2027 C C . SER A 1 244 ? 8.648 27.438 -34.303 1.00 83.25 244 SER A C 1
ATOM 2029 O O . SER A 1 244 ? 8.248 26.885 -35.324 1.00 83.25 244 SER A O 1
ATOM 2031 N N . MET A 1 245 ? 9.238 26.754 -33.318 1.00 82.31 245 MET A N 1
ATOM 2032 C CA . MET A 1 245 ? 9.612 25.335 -33.403 1.00 82.31 245 MET A CA 1
ATOM 2033 C C . MET A 1 245 ? 8.452 24.351 -33.193 1.00 82.31 245 MET A C 1
ATOM 2035 O O . MET A 1 245 ? 8.631 23.149 -33.372 1.00 82.31 245 MET A O 1
ATOM 2039 N N . SER A 1 246 ? 7.258 24.815 -32.815 1.00 85.44 246 SER A N 1
ATOM 2040 C CA . SER A 1 246 ? 6.084 23.964 -32.544 1.00 85.44 246 SER A CA 1
ATOM 2041 C C . SER A 1 246 ? 5.783 22.966 -33.677 1.00 85.44 246 SER A C 1
ATOM 2043 O O . SER A 1 246 ? 5.609 21.770 -33.426 1.00 85.44 246 SER A O 1
ATOM 2045 N N . ASP A 1 247 ? 5.779 23.429 -34.933 1.00 85.62 247 ASP A N 1
ATOM 2046 C CA . ASP A 1 247 ? 5.533 22.569 -36.098 1.00 85.62 247 ASP A CA 1
ATOM 2047 C C . ASP A 1 247 ? 6.717 21.649 -36.421 1.00 85.62 247 ASP A C 1
ATOM 2049 O O . ASP A 1 247 ? 6.509 20.517 -36.858 1.00 85.62 247 ASP A O 1
ATOM 2053 N N . ASP A 1 248 ? 7.949 22.097 -36.177 1.00 84.88 248 ASP A N 1
ATOM 2054 C CA . ASP A 1 248 ? 9.144 21.269 -36.348 1.00 84.88 248 ASP A CA 1
ATOM 2055 C C . ASP A 1 248 ? 9.180 20.125 -35.335 1.00 84.88 248 ASP A C 1
ATOM 2057 O O . ASP A 1 248 ? 9.408 18.978 -35.715 1.00 84.88 248 ASP A O 1
ATOM 2061 N N . VAL A 1 249 ? 8.869 20.402 -34.065 1.00 88.25 249 VAL A N 1
ATOM 2062 C CA . VAL A 1 249 ? 8.764 19.389 -33.003 1.00 88.25 249 VAL A CA 1
ATOM 2063 C C . VAL A 1 249 ? 7.656 18.399 -33.328 1.00 88.25 249 VAL A C 1
ATOM 2065 O O . VAL A 1 249 ? 7.861 17.192 -33.214 1.00 88.25 249 VAL A O 1
ATOM 2068 N N . TYR A 1 250 ? 6.505 18.881 -33.796 1.00 89.00 250 TYR A N 1
ATOM 2069 C CA . TYR A 1 250 ? 5.429 18.013 -34.261 1.00 89.00 250 TYR A CA 1
ATOM 2070 C C . TYR A 1 250 ? 5.883 17.082 -35.395 1.00 89.00 250 TYR A C 1
ATOM 2072 O O . TYR A 1 250 ? 5.714 15.866 -35.286 1.00 89.00 250 TYR A O 1
ATOM 2080 N N . ARG A 1 251 ? 6.503 17.628 -36.453 1.00 85.06 251 ARG A N 1
ATOM 2081 C CA . ARG A 1 251 ? 7.032 16.839 -37.578 1.00 85.06 251 ARG A CA 1
ATOM 2082 C C . ARG A 1 251 ? 8.071 15.823 -37.115 1.00 85.06 251 ARG A C 1
ATOM 2084 O O . ARG A 1 251 ? 8.020 14.669 -37.527 1.00 85.06 251 ARG A O 1
ATOM 2091 N N . ALA A 1 252 ? 8.981 16.229 -36.237 1.00 85.50 252 ALA A N 1
ATOM 2092 C CA . ALA A 1 252 ? 10.024 15.357 -35.724 1.00 85.50 252 ALA A CA 1
ATOM 2093 C C . ALA A 1 252 ? 9.426 14.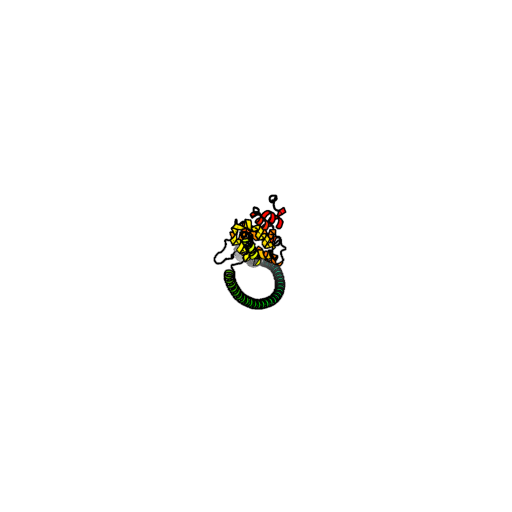194 -34.911 1.00 85.50 252 ALA A C 1
ATOM 2095 O O . ALA A 1 252 ? 9.777 13.042 -35.153 1.00 85.50 252 ALA A O 1
ATOM 2096 N N . LEU A 1 253 ? 8.442 14.453 -34.038 1.00 88.62 253 LEU A N 1
ATOM 2097 C CA . LEU A 1 253 ? 7.730 13.394 -33.311 1.00 88.62 253 LEU A CA 1
ATOM 2098 C C . LEU A 1 253 ? 7.024 12.408 -34.252 1.00 88.62 253 LEU A C 1
ATOM 2100 O O . LEU A 1 253 ? 7.033 11.211 -33.979 1.00 88.62 253 LEU A O 1
ATOM 2104 N N . GLN A 1 254 ? 6.458 12.865 -35.373 1.00 86.19 254 GLN A N 1
ATOM 2105 C CA . GLN A 1 254 ? 5.835 11.966 -36.356 1.00 86.19 254 GLN A CA 1
ATOM 2106 C C . GLN A 1 254 ? 6.830 11.024 -37.048 1.00 86.19 254 GLN A C 1
ATOM 2108 O O . GLN A 1 254 ? 6.433 9.952 -37.500 1.00 86.19 254 GLN A O 1
ATOM 2113 N N . LEU A 1 255 ? 8.105 11.409 -37.132 1.00 84.88 255 LEU A N 1
ATOM 2114 C CA . LEU A 1 255 ? 9.173 10.575 -37.688 1.00 84.88 255 LEU A CA 1
ATOM 2115 C C . LEU A 1 255 ? 9.746 9.584 -36.661 1.00 84.88 255 LEU A C 1
ATOM 2117 O O . LEU A 1 255 ? 10.506 8.689 -37.031 1.00 84.88 255 LEU A O 1
ATOM 2121 N N . SER A 1 256 ? 9.393 9.727 -35.381 1.00 86.56 256 SER A N 1
ATOM 2122 C CA . SER A 1 256 ? 9.800 8.797 -34.329 1.00 86.56 256 SER A CA 1
ATOM 2123 C C . SER A 1 256 ? 9.057 7.464 -34.444 1.00 86.56 256 SER A C 1
ATOM 2125 O O . SER A 1 256 ? 7.872 7.414 -34.768 1.00 86.56 256 SER A O 1
ATOM 2127 N N . SER A 1 257 ? 9.744 6.369 -34.118 1.00 86.12 257 SER A N 1
ATOM 2128 C CA . SER A 1 257 ? 9.156 5.024 -34.101 1.00 86.12 257 SER A CA 1
ATOM 2129 C C . SER A 1 257 ? 8.203 4.794 -32.920 1.00 86.12 257 SER A C 1
ATOM 2131 O O . SER A 1 257 ? 7.238 4.043 -33.056 1.00 86.12 257 SER A O 1
ATOM 2133 N N . ASP A 1 258 ? 8.447 5.443 -31.776 1.00 90.25 258 ASP A N 1
ATOM 2134 C CA . ASP A 1 258 ? 7.574 5.421 -30.594 1.00 90.25 258 ASP A CA 1
ATOM 2135 C C . ASP A 1 258 ? 7.541 6.819 -29.940 1.00 90.25 258 ASP A C 1
ATOM 2137 O O . ASP A 1 258 ? 8.214 7.067 -28.931 1.00 90.25 258 ASP A O 1
ATOM 2141 N N . PRO A 1 259 ? 6.774 7.770 -30.512 1.00 92.62 259 PRO A N 1
ATOM 2142 C CA . PRO A 1 259 ? 6.734 9.150 -30.026 1.00 92.62 259 PRO A CA 1
ATOM 2143 C C . PRO A 1 259 ? 6.194 9.268 -28.599 1.00 92.62 259 PRO A C 1
ATOM 2145 O O . PRO A 1 259 ? 6.605 10.158 -27.857 1.00 92.62 259 PRO A O 1
ATOM 2148 N N . ALA A 1 260 ? 5.294 8.365 -28.194 1.00 94.12 260 ALA A N 1
ATOM 2149 C CA . ALA A 1 260 ? 4.757 8.346 -26.839 1.00 94.12 260 ALA A CA 1
ATOM 2150 C C . ALA A 1 260 ? 5.838 7.951 -25.827 1.00 94.12 260 ALA A C 1
ATOM 2152 O O . ALA A 1 260 ? 5.986 8.610 -24.803 1.00 94.12 260 ALA A O 1
ATOM 2153 N N . LYS A 1 261 ? 6.638 6.916 -26.114 1.00 94.31 261 LYS A N 1
ATOM 2154 C CA . LYS A 1 261 ? 7.749 6.543 -25.232 1.00 94.31 261 LYS A CA 1
ATOM 2155 C C . LYS A 1 261 ? 8.835 7.621 -25.195 1.00 94.31 261 LYS A C 1
ATOM 2157 O O . LYS A 1 261 ? 9.292 7.974 -24.111 1.00 94.31 261 LYS A O 1
ATOM 2162 N N . LEU A 1 262 ? 9.189 8.186 -26.350 1.00 93.25 262 LEU A N 1
ATOM 2163 C CA . LEU A 1 262 ? 10.207 9.233 -26.454 1.00 93.25 262 LEU A CA 1
ATOM 2164 C C . LEU A 1 262 ? 9.867 10.461 -25.597 1.00 93.25 262 LEU A C 1
ATOM 2166 O O . LEU A 1 262 ? 10.693 10.928 -24.813 1.00 93.25 262 LEU A O 1
ATOM 2170 N N . VAL A 1 263 ? 8.636 10.966 -25.719 1.00 95.06 263 VAL A N 1
ATOM 2171 C CA . VAL A 1 263 ? 8.166 12.108 -24.924 1.00 95.06 263 VAL A CA 1
ATOM 2172 C C . VAL A 1 263 ? 8.087 11.741 -23.447 1.00 95.06 263 VAL A C 1
ATOM 2174 O O . VAL A 1 263 ? 8.482 12.549 -22.614 1.00 95.06 263 VAL A O 1
ATOM 2177 N N . LEU A 1 264 ? 7.636 10.533 -23.096 1.00 95.25 264 LEU A N 1
ATOM 2178 C CA . LEU A 1 264 ? 7.602 10.095 -21.700 1.00 95.25 264 LEU A CA 1
ATOM 2179 C C . LEU A 1 264 ? 9.001 10.060 -21.067 1.00 95.25 264 LEU A C 1
ATOM 2181 O O . LEU A 1 264 ? 9.164 10.467 -19.919 1.00 95.25 264 LEU A O 1
ATOM 2185 N N . ASP A 1 265 ? 10.019 9.627 -21.810 1.00 92.81 265 ASP A N 1
ATOM 2186 C CA . ASP A 1 265 ? 11.403 9.631 -21.331 1.00 92.81 265 ASP A CA 1
ATOM 2187 C C . ASP A 1 265 ? 11.943 11.056 -21.148 1.00 92.81 265 ASP A C 1
ATOM 2189 O O . ASP A 1 265 ? 12.661 11.320 -20.180 1.00 92.81 265 ASP A O 1
ATOM 2193 N N . ALA A 1 266 ? 11.522 11.995 -22.001 1.00 92.50 266 ALA A N 1
ATOM 2194 C CA . ALA A 1 266 ? 11.805 13.420 -21.835 1.00 92.50 266 ALA A CA 1
ATOM 2195 C C . ALA A 1 266 ? 11.157 14.005 -20.566 1.00 92.50 266 ALA A C 1
ATOM 2197 O O . ALA A 1 266 ? 11.708 14.917 -19.956 1.00 92.50 266 ALA A O 1
ATOM 2198 N N . MET A 1 267 ? 10.020 13.464 -20.109 1.00 93.44 267 MET A N 1
ATOM 2199 C CA . MET A 1 267 ? 9.336 13.943 -18.898 1.00 93.44 267 MET A CA 1
ATOM 2200 C C . MET A 1 267 ? 10.116 13.669 -17.601 1.00 93.44 267 MET A C 1
ATOM 2202 O O . MET A 1 267 ? 9.803 14.264 -16.569 1.00 93.44 267 MET A O 1
ATOM 2206 N N . GLN A 1 268 ? 11.148 12.814 -17.618 1.00 84.31 268 GLN A N 1
ATOM 2207 C CA . GLN A 1 268 ? 11.948 12.514 -16.421 1.00 84.31 268 GLN A CA 1
ATOM 2208 C C . GLN A 1 268 ? 12.612 13.760 -15.818 1.00 84.31 268 GLN A C 1
ATOM 2210 O O . GLN A 1 268 ? 12.750 13.829 -14.600 1.00 84.31 268 GLN A O 1
ATOM 2215 N N . GLY A 1 269 ? 12.983 14.749 -16.640 1.00 83.94 269 GLY A N 1
ATOM 2216 C CA . GLY A 1 269 ? 13.620 15.977 -16.157 1.00 83.94 269 GLY A CA 1
ATOM 2217 C C . GLY A 1 269 ? 12.660 17.031 -15.600 1.00 83.94 269 GLY A C 1
ATOM 2218 O O . GLY A 1 269 ? 13.131 18.051 -15.120 1.00 83.94 269 GLY A O 1
ATOM 2219 N N . PHE A 1 270 ? 11.336 16.823 -15.649 1.00 89.88 270 PHE A N 1
ATOM 2220 C CA . PHE A 1 270 ? 10.340 17.831 -15.237 1.00 89.88 270 PHE A CA 1
ATOM 2221 C C . PHE A 1 270 ? 10.439 18.235 -13.754 1.00 89.88 270 PHE A C 1
ATOM 2223 O O . PHE A 1 270 ? 10.121 19.367 -13.393 1.00 89.88 270 PHE A O 1
ATOM 2230 N N . TYR A 1 271 ? 10.904 17.318 -12.899 1.00 88.00 271 TYR A N 1
ATOM 2231 C CA . TYR A 1 271 ? 11.196 17.559 -11.485 1.00 88.00 271 TYR A CA 1
ATOM 2232 C C . TYR A 1 271 ? 12.668 17.241 -11.177 1.00 88.00 271 TYR A C 1
ATOM 2234 O O . TYR A 1 271 ? 13.251 16.404 -11.865 1.00 88.00 271 TYR A O 1
ATOM 2242 N N . PRO A 1 272 ? 13.254 17.820 -10.108 1.00 81.81 272 PRO A N 1
ATOM 2243 C CA . PRO A 1 272 ? 14.621 17.514 -9.695 1.00 81.81 272 PRO A CA 1
ATOM 2244 C C . PRO A 1 272 ? 14.877 16.009 -9.466 1.00 81.81 272 PRO A C 1
ATOM 2246 O O . PRO A 1 272 ? 13.975 15.309 -8.978 1.00 81.81 272 PRO A O 1
ATOM 2249 N N . PRO A 1 273 ? 16.110 15.520 -9.724 1.00 81.12 273 PRO A N 1
ATOM 2250 C CA . PRO A 1 273 ? 17.279 16.288 -10.173 1.00 81.12 273 PRO A CA 1
ATOM 2251 C C . PRO A 1 273 ? 17.206 16.655 -11.664 1.00 81.12 273 PRO A C 1
ATOM 2253 O O . PRO A 1 273 ? 16.922 15.801 -12.503 1.00 81.12 273 PRO A O 1
ATOM 2256 N N . TYR A 1 274 ? 17.470 17.924 -11.990 1.00 81.44 274 TYR A N 1
ATOM 2257 C CA . TYR A 1 274 ? 17.401 18.413 -13.367 1.00 81.44 274 TYR A CA 1
ATOM 2258 C C . TYR A 1 274 ? 18.575 17.901 -14.210 1.00 81.44 274 TYR A C 1
ATOM 2260 O O . TYR A 1 274 ? 19.672 17.649 -13.702 1.00 81.44 274 TYR A O 1
ATOM 2268 N N . LEU A 1 275 ? 18.344 17.750 -15.518 1.00 75.38 275 LEU A N 1
ATOM 2269 C CA . LEU A 1 275 ? 19.399 17.383 -16.462 1.00 75.38 275 LEU A CA 1
ATOM 2270 C C . LEU A 1 275 ? 20.411 18.529 -16.593 1.00 75.38 275 LEU A C 1
ATOM 2272 O O . LEU A 1 275 ? 20.030 19.692 -16.732 1.00 75.38 275 LEU A O 1
ATOM 2276 N N . LYS A 1 276 ? 21.702 18.185 -16.584 1.00 74.31 276 LYS A N 1
ATOM 2277 C CA . LYS A 1 276 ? 22.816 19.132 -16.729 1.00 74.31 276 LYS A CA 1
ATOM 2278 C C . LYS A 1 276 ? 23.496 18.949 -18.078 1.00 74.31 276 LYS A C 1
ATOM 2280 O O . LYS A 1 276 ? 23.677 17.817 -18.526 1.00 74.31 276 LYS A O 1
ATOM 2285 N N . LYS A 1 277 ? 23.912 20.054 -18.699 1.00 66.69 277 LYS A N 1
ATOM 2286 C CA . LYS A 1 277 ? 24.827 20.039 -19.850 1.00 66.69 277 LYS A CA 1
ATOM 2287 C C . LYS A 1 277 ? 26.158 20.642 -19.408 1.00 66.69 277 LYS A C 1
ATOM 2289 O O . LYS A 1 277 ? 26.272 21.859 -19.272 1.00 66.69 277 LYS A O 1
ATOM 2294 N N . GLY A 1 278 ? 27.147 19.792 -19.132 1.00 70.00 278 GLY A N 1
ATOM 2295 C CA . GLY A 1 278 ? 28.369 20.230 -18.446 1.00 70.00 278 GLY A CA 1
ATOM 2296 C C . GLY A 1 278 ? 28.034 20.791 -17.058 1.00 70.00 278 GLY A C 1
ATOM 2297 O O . GLY A 1 278 ? 27.316 20.141 -16.300 1.00 70.00 278 GLY A O 1
ATOM 2298 N N . ASP A 1 279 ? 28.484 22.014 -16.765 1.00 64.94 279 ASP A N 1
ATOM 2299 C CA . ASP A 1 279 ? 28.246 22.690 -15.478 1.00 64.94 279 ASP A CA 1
ATOM 2300 C C . ASP A 1 279 ? 26.937 23.502 -15.423 1.00 64.94 279 ASP A C 1
ATOM 2302 O O . ASP A 1 279 ? 26.572 24.020 -14.366 1.00 64.94 279 ASP A O 1
ATOM 2306 N N . LYS A 1 280 ? 26.206 23.624 -16.542 1.00 73.00 280 LYS A N 1
ATOM 2307 C CA . LYS A 1 280 ? 24.982 24.435 -16.621 1.00 73.00 280 LYS A CA 1
ATOM 2308 C C . LYS A 1 280 ? 23.741 23.600 -16.291 1.00 73.00 280 LYS A C 1
ATOM 2310 O O . LYS A 1 280 ? 23.431 22.622 -16.976 1.00 73.00 280 LYS A O 1
ATOM 2315 N N . GLU A 1 281 ? 23.022 24.021 -15.254 1.00 78.44 281 GLU A N 1
ATOM 2316 C CA . GLU A 1 281 ? 21.692 23.530 -14.877 1.00 78.44 281 GLU A CA 1
ATOM 2317 C C . GLU A 1 281 ? 20.634 24.523 -15.384 1.00 78.44 281 GLU A C 1
ATOM 2319 O O . GLU A 1 281 ? 20.834 25.735 -15.306 1.00 78.44 281 GLU A O 1
ATOM 2324 N N . PHE A 1 282 ? 19.547 24.019 -15.971 1.00 83.31 282 PHE A N 1
ATOM 2325 C CA . PHE A 1 282 ? 18.468 24.861 -16.495 1.00 83.31 282 PHE A CA 1
ATOM 2326 C C . PHE A 1 282 ? 17.453 25.194 -15.402 1.00 83.31 282 PHE A C 1
ATOM 2328 O O . PHE A 1 282 ? 17.161 24.362 -14.542 1.00 83.31 282 PHE A O 1
ATOM 2335 N N . ASP A 1 283 ? 16.860 26.384 -15.483 1.00 85.94 283 ASP A N 1
ATOM 2336 C CA . ASP A 1 283 ? 15.785 26.780 -14.579 1.00 85.94 283 ASP A CA 1
ATOM 2337 C C . ASP A 1 283 ? 14.549 25.886 -14.743 1.00 85.94 283 ASP A C 1
ATOM 2339 O O . ASP A 1 283 ? 14.185 25.456 -15.843 1.00 85.94 283 ASP A O 1
ATOM 2343 N N . ALA A 1 284 ? 13.829 25.669 -13.641 1.00 86.62 284 ALA A N 1
ATOM 2344 C CA . ALA A 1 284 ? 12.612 24.859 -13.629 1.00 86.62 284 ALA A CA 1
ATOM 2345 C C . ALA A 1 284 ? 11.542 25.374 -14.612 1.00 86.62 284 ALA A C 1
ATOM 2347 O O . ALA A 1 284 ? 10.796 24.587 -15.190 1.00 86.62 284 ALA A O 1
ATOM 2348 N N . SER A 1 285 ? 11.459 26.694 -14.814 1.00 87.62 285 SER A N 1
ATOM 2349 C CA . SER A 1 285 ? 10.536 27.327 -15.764 1.00 87.62 285 SER A CA 1
ATOM 2350 C C . SER A 1 285 ? 10.844 26.940 -17.213 1.00 87.62 285 SER A C 1
ATOM 2352 O O . SER A 1 285 ? 9.923 26.594 -17.954 1.00 87.62 285 SER A O 1
ATOM 2354 N N . VAL A 1 286 ? 12.125 26.934 -17.592 1.00 90.00 286 VAL A N 1
ATOM 2355 C CA . VAL A 1 286 ? 12.610 26.536 -18.922 1.00 90.00 286 VAL A CA 1
ATOM 2356 C C . VAL A 1 286 ? 12.268 25.075 -19.187 1.00 90.00 286 VAL A C 1
ATOM 2358 O O . VAL A 1 286 ? 11.628 24.752 -20.186 1.00 90.00 286 VAL A O 1
ATOM 2361 N N . ILE A 1 287 ? 12.605 24.201 -18.238 1.00 90.69 287 ILE A N 1
ATOM 2362 C CA . ILE A 1 287 ? 12.355 22.762 -18.346 1.00 90.69 287 ILE A CA 1
ATOM 2363 C C . ILE A 1 287 ? 10.860 22.471 -18.490 1.00 90.69 287 ILE A C 1
ATOM 2365 O O . ILE A 1 287 ? 10.452 21.698 -19.360 1.00 90.69 287 ILE A O 1
ATOM 2369 N N . ARG A 1 288 ? 10.025 23.099 -17.652 1.00 91.38 288 ARG A N 1
ATOM 2370 C CA . ARG A 1 288 ? 8.570 22.916 -17.706 1.00 91.38 288 ARG A CA 1
ATOM 2371 C C . ARG A 1 288 ? 8.007 23.372 -19.045 1.00 91.38 288 ARG A C 1
ATOM 2373 O O . ARG A 1 288 ? 7.182 22.653 -19.592 1.00 91.38 288 ARG A O 1
ATOM 2380 N N . ARG A 1 289 ? 8.491 24.487 -19.602 1.00 90.75 289 ARG A N 1
ATOM 2381 C CA . ARG A 1 289 ? 8.065 25.001 -20.914 1.00 90.75 289 ARG A CA 1
ATOM 2382 C C . ARG A 1 289 ? 8.422 24.048 -22.062 1.00 90.75 289 ARG A C 1
ATOM 2384 O O . ARG A 1 289 ? 7.584 23.781 -22.918 1.00 90.75 289 ARG A O 1
ATOM 2391 N N . SER A 1 290 ? 9.614 23.452 -22.032 1.00 91.81 290 SER A N 1
ATOM 2392 C CA . SER A 1 290 ? 10.008 22.412 -22.997 1.00 91.81 290 SER A CA 1
ATOM 2393 C C . SER A 1 290 ? 9.137 21.163 -22.882 1.00 91.81 290 SER A C 1
ATOM 2395 O O . SER A 1 290 ? 8.717 20.586 -23.886 1.00 91.81 290 SER A O 1
ATOM 2397 N N . CYS A 1 291 ? 8.830 20.739 -21.654 1.00 93.31 291 CYS A N 1
ATOM 2398 C CA . CYS A 1 291 ? 7.995 19.565 -21.421 1.00 93.31 291 CYS A CA 1
ATOM 2399 C C . CYS A 1 291 ? 6.542 19.788 -21.841 1.00 93.31 291 CYS A C 1
ATOM 2401 O O . CYS A 1 291 ? 5.951 18.908 -22.466 1.00 93.31 291 CYS A O 1
ATOM 2403 N N . THR A 1 292 ? 5.968 20.952 -21.526 1.00 92.62 292 THR A N 1
ATOM 2404 C CA . THR A 1 292 ? 4.602 21.295 -21.935 1.00 92.62 292 THR A CA 1
ATOM 2405 C C . THR A 1 292 ? 4.494 21.395 -23.453 1.00 92.62 292 THR A C 1
ATOM 2407 O O . THR A 1 292 ? 3.518 20.901 -24.015 1.00 92.62 292 THR A O 1
ATOM 2410 N N . LEU A 1 293 ? 5.516 21.922 -24.144 1.00 92.69 293 LEU A N 1
ATOM 2411 C CA . LEU A 1 293 ? 5.577 21.908 -25.608 1.00 92.69 293 LEU A CA 1
ATOM 2412 C C . LEU A 1 293 ? 5.552 20.474 -26.163 1.00 92.69 293 LEU A C 1
ATOM 2414 O O . LEU A 1 293 ? 4.748 20.174 -27.047 1.00 92.69 293 LEU A O 1
ATOM 2418 N N . LEU A 1 294 ? 6.390 19.576 -25.634 1.00 94.00 294 LEU A N 1
ATOM 2419 C CA . LEU A 1 294 ? 6.430 18.172 -26.062 1.00 94.00 294 LEU A CA 1
ATOM 2420 C C . LEU A 1 294 ? 5.093 17.457 -25.837 1.00 94.00 294 LEU A C 1
ATOM 2422 O O . LEU A 1 294 ? 4.609 16.764 -26.734 1.00 94.00 294 LEU A O 1
ATOM 2426 N N . LEU A 1 295 ? 4.473 17.642 -24.668 1.00 94.81 295 LEU A N 1
ATOM 2427 C CA . LEU A 1 295 ? 3.159 17.074 -24.363 1.00 94.81 295 LEU A CA 1
ATOM 2428 C C . LEU A 1 295 ? 2.076 17.643 -25.287 1.00 94.81 295 LEU A C 1
ATOM 2430 O O . LEU A 1 295 ? 1.258 16.886 -25.807 1.00 94.81 295 LEU A O 1
ATOM 2434 N N . ALA A 1 296 ? 2.099 18.949 -25.562 1.00 92.25 296 ALA A N 1
ATOM 2435 C CA . ALA A 1 296 ? 1.168 19.588 -26.486 1.00 92.25 296 ALA A CA 1
ATOM 2436 C C . ALA A 1 296 ? 1.301 19.036 -27.916 1.00 92.25 296 ALA A C 1
ATOM 2438 O O . ALA A 1 296 ? 0.286 18.716 -28.546 1.00 92.25 296 ALA A O 1
ATOM 2439 N N . GLN A 1 297 ? 2.530 18.858 -28.420 1.00 92.56 297 GLN A N 1
ATOM 2440 C CA . GLN A 1 297 ? 2.750 18.291 -29.755 1.00 92.56 297 GLN A CA 1
ATOM 2441 C C . GLN A 1 297 ? 2.422 16.798 -29.820 1.00 92.56 297 GLN A C 1
ATOM 2443 O O . GLN A 1 297 ? 1.834 16.354 -30.806 1.00 92.56 297 GLN A O 1
ATOM 2448 N N . LEU A 1 298 ? 2.695 16.022 -28.768 1.00 93.81 298 LEU A N 1
ATOM 2449 C CA . LEU A 1 298 ? 2.272 14.622 -28.701 1.00 93.81 298 LEU A CA 1
ATOM 2450 C C . LEU A 1 298 ? 0.744 14.502 -28.682 1.00 93.81 298 LEU A C 1
ATOM 2452 O O . LEU A 1 298 ? 0.169 13.693 -29.410 1.00 93.81 298 LEU A O 1
ATOM 2456 N N . MET A 1 299 ? 0.071 15.354 -27.907 1.00 91.81 299 MET A N 1
ATOM 2457 C CA . MET A 1 299 ? -1.387 15.444 -27.883 1.00 91.81 299 MET A CA 1
ATOM 2458 C C . MET A 1 299 ? -1.952 15.872 -29.246 1.00 91.81 299 MET A C 1
ATOM 2460 O O . MET A 1 299 ? -3.057 15.472 -29.615 1.00 91.81 299 MET A O 1
ATOM 2464 N N . ARG A 1 300 ? -1.209 16.675 -30.021 1.00 90.38 300 ARG A N 1
ATOM 2465 C CA . ARG A 1 300 ? -1.536 16.997 -31.418 1.00 90.38 300 ARG A CA 1
ATOM 2466 C C . ARG A 1 300 ? -1.353 15.819 -32.358 1.00 90.38 300 ARG A C 1
ATOM 2468 O O . ARG A 1 300 ? -2.239 15.609 -33.176 1.00 90.38 300 ARG A O 1
ATOM 2475 N N . ALA A 1 301 ? -0.278 15.055 -32.216 1.00 89.12 301 ALA A N 1
ATOM 2476 C CA . ALA A 1 301 ? -0.035 13.867 -33.025 1.00 89.12 301 ALA A CA 1
ATOM 2477 C C . ALA A 1 301 ? -1.024 12.732 -32.714 1.00 89.12 301 ALA A C 1
ATOM 2479 O O . ALA A 1 301 ? -1.324 11.934 -33.595 1.00 89.12 301 ALA A O 1
ATOM 2480 N N . SER A 1 302 ? -1.540 12.677 -31.480 1.00 90.25 302 SER A N 1
ATOM 2481 C CA . SER A 1 302 ? -2.478 11.657 -30.989 1.00 90.25 302 SER A CA 1
ATOM 2482 C C . SER A 1 302 ? -2.099 10.219 -31.403 1.00 90.25 302 SER A C 1
ATOM 2484 O O . SER A 1 302 ? -2.928 9.494 -31.961 1.00 90.25 302 SER A O 1
ATOM 2486 N N . PRO A 1 303 ? -0.844 9.780 -31.175 1.00 91.00 303 PRO A N 1
ATOM 2487 C CA . PRO A 1 303 ? -0.414 8.451 -31.590 1.00 91.00 303 PRO A CA 1
ATOM 2488 C C . PRO A 1 303 ? -1.112 7.358 -30.772 1.00 91.00 303 PRO A C 1
ATOM 2490 O O . PRO A 1 303 ? -1.618 7.590 -29.670 1.00 91.00 303 PRO A O 1
ATOM 2493 N N . GLN A 1 304 ? -1.093 6.126 -31.281 1.00 91.25 304 GLN A N 1
ATOM 2494 C CA . GLN A 1 304 ? -1.523 4.972 -30.493 1.00 91.25 304 GLN A CA 1
ATOM 2495 C C . GLN A 1 304 ? -0.511 4.694 -29.374 1.00 91.25 304 GLN A C 1
ATOM 2497 O O . GLN A 1 304 ? 0.635 4.331 -29.629 1.00 91.25 304 GLN A O 1
ATOM 2502 N N . ILE A 1 305 ? -0.945 4.851 -28.123 1.00 93.44 305 ILE A N 1
ATOM 2503 C CA . ILE A 1 305 ? -0.096 4.642 -26.946 1.00 93.44 305 ILE A CA 1
ATOM 2504 C C . ILE A 1 305 ? -0.152 3.174 -26.538 1.00 93.44 305 ILE A C 1
ATOM 2506 O O . ILE A 1 305 ? -1.217 2.629 -26.238 1.00 93.44 305 ILE A O 1
ATOM 2510 N N . ARG A 1 306 ? 1.015 2.531 -26.495 1.00 93.25 306 ARG A N 1
ATOM 2511 C CA . ARG A 1 306 ? 1.144 1.132 -26.080 1.00 93.25 306 ARG A CA 1
ATOM 2512 C C . ARG A 1 306 ? 0.794 0.979 -24.591 1.00 93.25 306 ARG A C 1
ATOM 2514 O O . ARG A 1 306 ? 1.204 1.824 -23.793 1.00 93.25 306 ARG A O 1
ATOM 2521 N N . PRO A 1 307 ? 0.134 -0.119 -24.173 1.00 93.50 307 PRO A N 1
ATOM 2522 C CA . PRO A 1 307 ? -0.251 -0.318 -22.772 1.00 93.50 307 PRO A CA 1
ATOM 2523 C C . PRO A 1 307 ? 0.912 -0.225 -21.774 1.00 93.50 307 PRO A C 1
ATOM 2525 O O . PRO A 1 307 ? 0.756 0.359 -20.709 1.00 93.50 307 PRO A O 1
ATOM 2528 N N . CYS A 1 308 ? 2.096 -0.733 -22.135 1.00 93.38 308 CYS A N 1
ATOM 2529 C CA . CYS A 1 308 ? 3.290 -0.648 -21.288 1.00 93.38 308 CYS A CA 1
ATOM 2530 C C . CYS A 1 308 ? 3.744 0.801 -21.046 1.00 93.38 308 CYS A C 1
ATOM 2532 O O . CYS A 1 308 ? 4.064 1.164 -19.919 1.00 93.38 308 CYS A O 1
ATOM 2534 N N . VAL A 1 309 ? 3.704 1.643 -22.083 1.00 94.56 309 VAL A N 1
ATOM 2535 C CA . VAL A 1 309 ? 4.052 3.070 -21.988 1.00 94.56 309 VAL A CA 1
ATOM 2536 C C . VAL A 1 309 ? 3.002 3.810 -21.162 1.00 94.56 309 VAL A C 1
ATOM 2538 O O . VAL A 1 309 ? 3.344 4.664 -20.351 1.00 94.56 309 VAL A O 1
ATOM 2541 N N . LYS A 1 310 ? 1.724 3.439 -21.304 1.00 95.38 310 LYS A N 1
ATOM 2542 C CA . LYS A 1 310 ? 0.637 3.988 -20.486 1.00 95.38 310 LYS A CA 1
ATOM 2543 C C . LYS A 1 310 ? 0.822 3.678 -18.993 1.00 95.38 310 LYS A C 1
ATOM 2545 O O . LYS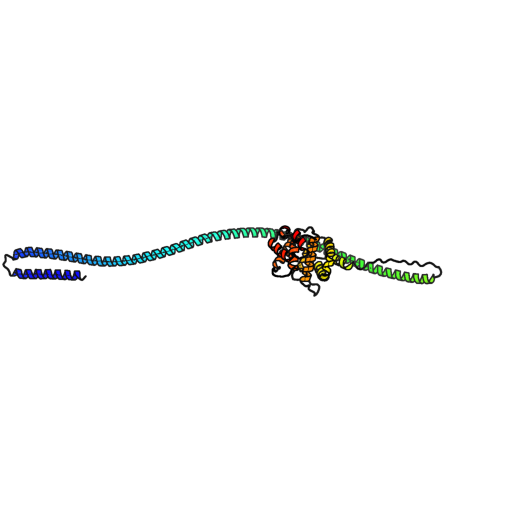 A 1 310 ? 0.649 4.568 -18.169 1.00 95.38 310 LYS A O 1
ATOM 2550 N N . GLU A 1 311 ? 1.219 2.453 -18.642 1.00 94.75 311 GLU A N 1
ATOM 2551 C CA . GLU A 1 311 ? 1.494 2.069 -17.247 1.00 94.75 311 GLU A CA 1
ATOM 2552 C C . GLU A 1 311 ? 2.690 2.840 -16.658 1.00 94.75 311 GLU A C 1
ATOM 2554 O O . GLU A 1 311 ? 2.672 3.244 -15.494 1.00 94.75 311 GLU A O 1
ATOM 2559 N N . GLU A 1 312 ? 3.739 3.075 -17.451 1.00 95.31 312 GLU A N 1
ATOM 2560 C CA . GLU A 1 312 ? 4.862 3.926 -17.043 1.00 95.31 312 GLU A CA 1
ATOM 2561 C C . GLU A 1 312 ? 4.430 5.386 -16.854 1.00 95.31 312 GLU A C 1
ATOM 2563 O O . GLU A 1 312 ? 4.765 5.995 -15.836 1.00 95.31 312 GLU A O 1
ATOM 2568 N N . ALA A 1 313 ? 3.627 5.925 -17.775 1.00 96.25 313 ALA A N 1
ATOM 2569 C CA . ALA A 1 313 ? 3.084 7.276 -17.671 1.00 96.25 313 ALA A CA 1
ATOM 2570 C C . ALA A 1 313 ? 2.210 7.452 -16.422 1.00 96.25 313 ALA A C 1
ATOM 2572 O O . ALA A 1 313 ? 2.316 8.474 -15.748 1.00 96.25 313 ALA A O 1
ATOM 2573 N N . ALA A 1 314 ? 1.424 6.436 -16.050 1.00 96.12 314 ALA A N 1
ATOM 2574 C CA . ALA A 1 314 ? 0.657 6.433 -14.806 1.00 96.12 314 ALA A CA 1
ATOM 2575 C C . ALA A 1 314 ? 1.565 6.567 -13.570 1.00 96.12 314 ALA A C 1
ATOM 2577 O O . ALA A 1 314 ? 1.288 7.370 -12.681 1.00 96.12 314 ALA A O 1
ATOM 2578 N N . LYS A 1 315 ? 2.699 5.850 -13.528 1.00 95.12 315 LYS A N 1
ATOM 2579 C CA . LYS A 1 315 ? 3.678 5.955 -12.425 1.00 95.12 315 LYS A CA 1
ATOM 2580 C C . LYS A 1 315 ? 4.298 7.350 -12.347 1.00 95.12 315 LYS A C 1
ATOM 2582 O O . LYS A 1 315 ? 4.440 7.893 -11.251 1.00 95.12 315 LYS A O 1
ATOM 2587 N N . VAL A 1 316 ? 4.640 7.936 -13.497 1.00 94.50 316 VAL A N 1
ATOM 2588 C CA . VAL A 1 316 ? 5.155 9.313 -13.577 1.00 94.50 316 VAL A CA 1
ATOM 2589 C C . VAL A 1 316 ? 4.102 10.306 -13.082 1.00 94.50 316 VAL A C 1
ATOM 2591 O O . VAL A 1 316 ? 4.412 11.142 -12.238 1.00 94.50 316 VAL A O 1
ATOM 2594 N N . ALA A 1 317 ? 2.850 10.164 -13.516 1.00 94.94 317 ALA A N 1
ATOM 2595 C CA . ALA A 1 317 ? 1.751 11.026 -13.098 1.00 94.94 317 ALA A CA 1
ATOM 2596 C C . ALA A 1 317 ? 1.480 10.944 -11.586 1.00 94.94 317 ALA A C 1
ATOM 2598 O O . ALA A 1 317 ? 1.315 11.975 -10.940 1.00 94.94 317 ALA A O 1
ATOM 2599 N N . VAL A 1 318 ? 1.514 9.750 -10.983 1.00 94.44 318 VAL A N 1
ATOM 2600 C CA . VAL A 1 318 ? 1.398 9.593 -9.520 1.00 94.44 318 VAL A CA 1
ATOM 2601 C C . VAL A 1 318 ? 2.542 10.308 -8.794 1.00 94.44 318 VAL A C 1
ATOM 2603 O O . VAL A 1 318 ? 2.307 10.999 -7.803 1.00 94.44 318 VAL A O 1
ATOM 2606 N N . ASN A 1 319 ? 3.776 10.194 -9.300 1.00 92.94 319 ASN A N 1
ATOM 2607 C CA . ASN A 1 319 ? 4.928 10.900 -8.734 1.00 92.94 319 ASN A CA 1
ATOM 2608 C C . ASN A 1 319 ? 4.760 12.425 -8.816 1.00 92.94 319 ASN A C 1
ATOM 2610 O O . ASN A 1 319 ? 5.020 13.123 -7.839 1.00 92.94 319 ASN A O 1
ATOM 2614 N N . TRP A 1 320 ? 4.299 12.933 -9.962 1.00 92.94 320 TRP A N 1
ATOM 2615 C CA . TRP A 1 320 ? 4.048 14.358 -10.171 1.00 92.94 320 TRP A CA 1
ATOM 2616 C C . TRP A 1 320 ? 2.944 14.866 -9.247 1.00 92.94 320 TRP A C 1
ATOM 2618 O O . TRP A 1 320 ? 3.142 15.871 -8.573 1.00 92.94 320 TRP A O 1
ATOM 2628 N N . LYS A 1 321 ? 1.835 14.128 -9.122 1.00 90.62 321 LYS A N 1
ATOM 2629 C CA . LYS A 1 321 ? 0.735 14.469 -8.210 1.00 90.62 321 LYS A CA 1
ATOM 2630 C C . LYS A 1 321 ? 1.205 14.591 -6.758 1.00 90.62 321 LYS A C 1
ATOM 2632 O O . LYS A 1 321 ? 0.786 15.510 -6.069 1.00 90.62 321 LYS A O 1
ATOM 2637 N N . ALA A 1 322 ? 2.099 13.711 -6.301 1.00 90.69 322 ALA A N 1
ATOM 2638 C CA . ALA A 1 322 ? 2.653 13.775 -4.945 1.00 90.69 322 ALA A CA 1
ATOM 2639 C C . ALA A 1 322 ? 3.575 14.989 -4.709 1.00 90.69 322 ALA A C 1
ATOM 2641 O O . ALA A 1 322 ? 3.749 15.416 -3.569 1.00 90.69 322 ALA A O 1
ATOM 2642 N N . LYS A 1 323 ? 4.187 15.528 -5.771 1.00 88.00 323 LYS A N 1
ATOM 2643 C CA . LYS A 1 323 ? 5.074 16.702 -5.718 1.00 88.00 323 LYS A CA 1
ATOM 2644 C C . LYS A 1 323 ? 4.339 18.022 -5.951 1.00 88.00 323 LYS A C 1
ATOM 2646 O O . LYS A 1 323 ? 4.854 19.068 -5.558 1.00 88.00 323 LYS A O 1
ATOM 2651 N N . LEU A 1 324 ? 3.169 17.968 -6.584 1.00 86.31 324 LEU A N 1
ATOM 2652 C CA . LEU A 1 324 ? 2.355 19.124 -6.923 1.00 86.31 324 LEU A CA 1
ATOM 2653 C C . LEU A 1 324 ? 1.862 19.814 -5.644 1.00 86.31 324 LEU A C 1
ATOM 2655 O O . LEU A 1 324 ? 1.035 19.279 -4.907 1.00 86.31 324 LEU A O 1
ATOM 2659 N N . LYS A 1 325 ? 2.362 21.023 -5.379 1.00 70.31 325 LYS A N 1
ATOM 2660 C CA . LYS A 1 325 ? 1.845 21.880 -4.307 1.00 70.31 325 LYS A CA 1
ATOM 2661 C C . LYS A 1 325 ? 0.667 22.679 -4.857 1.00 70.31 325 LYS A C 1
ATOM 2663 O O . LYS A 1 325 ? 0.858 23.538 -5.711 1.00 70.31 325 LYS A O 1
ATOM 2668 N N . VAL A 1 326 ? -0.539 22.398 -4.364 1.00 58.66 326 VAL A N 1
ATOM 2669 C CA . VAL A 1 326 ? -1.796 23.037 -4.814 1.00 58.66 326 VAL A CA 1
ATOM 2670 C C . VAL A 1 326 ? -1.826 24.550 -4.513 1.00 58.66 326 VAL A C 1
ATOM 2672 O O . VAL A 1 326 ? -2.618 25.281 -5.093 1.00 58.66 326 VAL A O 1
ATOM 2675 N N . GLU A 1 327 ? -0.923 25.042 -3.660 1.00 53.84 327 GLU A N 1
ATOM 2676 C CA . GLU A 1 327 ? -0.868 26.437 -3.194 1.00 53.84 327 GLU A CA 1
ATOM 2677 C C . GLU A 1 327 ? 0.012 27.381 -4.038 1.00 53.84 327 GLU A C 1
ATOM 2679 O O . GLU A 1 327 ? 0.270 28.505 -3.616 1.00 53.84 327 GLU A O 1
ATOM 2684 N N . CYS A 1 328 ? 0.513 26.977 -5.209 1.00 47.81 328 CYS A N 1
ATOM 2685 C CA . CYS A 1 328 ? 1.420 27.829 -5.988 1.00 47.81 328 CYS A CA 1
ATOM 2686 C C . CYS A 1 328 ? 0.846 28.247 -7.345 1.00 47.81 328 CYS A C 1
ATOM 2688 O O . CYS A 1 328 ? 0.391 27.420 -8.129 1.00 47.81 328 CYS A O 1
ATOM 2690 N N . GLU A 1 329 ? 1.014 29.534 -7.652 1.00 53.25 329 GLU A N 1
ATOM 2691 C CA . GLU A 1 329 ? 0.775 30.250 -8.918 1.00 53.25 329 GLU A CA 1
ATOM 2692 C C . GLU A 1 329 ? 1.589 29.705 -10.125 1.00 53.25 329 GLU A C 1
ATOM 2694 O O . GLU A 1 329 ? 1.767 30.379 -11.140 1.00 53.25 329 GLU A O 1
ATOM 2699 N N . ASN A 1 330 ? 2.100 28.470 -10.053 1.00 65.88 330 ASN A N 1
ATOM 2700 C CA . ASN A 1 330 ? 2.902 27.832 -11.095 1.00 65.88 330 ASN A CA 1
ATOM 2701 C C . ASN A 1 330 ? 2.002 27.223 -12.181 1.00 65.88 330 ASN A C 1
ATOM 2703 O O . ASN A 1 330 ? 1.887 26.000 -12.304 1.00 65.88 330 ASN A O 1
ATOM 2707 N N . SER A 1 331 ? 1.407 28.079 -13.013 1.00 78.00 331 SER A N 1
ATOM 2708 C CA . SER A 1 331 ? 0.519 27.681 -14.118 1.00 78.00 331 SER A CA 1
ATOM 2709 C C . SER A 1 331 ? 1.116 26.595 -15.029 1.00 78.00 331 SER A C 1
ATOM 2711 O O . SER A 1 331 ? 0.406 25.682 -15.438 1.00 78.00 331 SER A O 1
ATOM 2713 N N . LEU A 1 332 ? 2.430 26.627 -15.290 1.00 87.38 332 LEU A N 1
ATOM 2714 C CA . LEU A 1 332 ? 3.123 25.638 -16.132 1.00 87.38 332 LEU A CA 1
ATOM 2715 C C . LEU A 1 332 ? 3.283 24.259 -15.477 1.00 87.38 332 LEU A C 1
ATOM 2717 O O . LEU A 1 332 ? 3.328 23.251 -16.178 1.00 87.38 332 LEU A O 1
ATOM 2721 N N . GLU A 1 333 ? 3.386 24.198 -14.149 1.00 90.06 333 GLU A N 1
ATOM 2722 C CA . GLU A 1 333 ? 3.514 22.932 -13.422 1.00 90.06 333 GLU A CA 1
ATOM 2723 C C . GLU A 1 333 ? 2.181 22.177 -13.427 1.00 90.06 333 GLU A C 1
ATOM 2725 O O . GLU A 1 333 ? 2.127 20.999 -13.792 1.00 90.06 333 GLU A O 1
ATOM 2730 N N . VAL A 1 334 ? 1.095 22.895 -13.120 1.00 90.62 334 VAL A N 1
ATOM 2731 C CA . VAL A 1 334 ? -0.269 22.359 -13.192 1.00 90.62 334 VAL A CA 1
ATOM 2732 C C . VAL A 1 334 ? -0.632 22.000 -14.632 1.00 90.62 334 VAL A C 1
ATOM 2734 O O . VAL A 1 334 ? -1.152 20.912 -14.878 1.00 90.62 334 VAL A O 1
ATOM 2737 N N . LEU A 1 335 ? -0.291 22.858 -15.601 1.00 91.00 335 LEU A N 1
ATOM 2738 C CA . LEU A 1 335 ? -0.531 22.590 -17.018 1.00 91.00 335 LEU A CA 1
ATOM 2739 C C . LEU A 1 335 ? 0.189 21.321 -17.469 1.00 91.00 335 LEU A C 1
ATOM 2741 O O . LEU A 1 335 ? -0.438 20.476 -18.101 1.00 91.00 335 LEU A O 1
ATOM 2745 N N . GLY A 1 336 ? 1.470 21.164 -17.126 1.00 92.50 336 GLY A N 1
ATOM 2746 C CA . GLY A 1 336 ? 2.237 19.967 -17.466 1.00 92.50 336 GLY A CA 1
ATOM 2747 C C . GLY A 1 336 ? 1.591 18.699 -16.912 1.00 92.50 336 GLY A C 1
ATOM 2748 O O . GLY A 1 336 ? 1.441 17.718 -17.640 1.00 92.50 336 GLY A O 1
ATOM 2749 N N . PHE A 1 337 ? 1.136 18.724 -15.655 1.00 94.19 337 PHE A N 1
ATOM 2750 C CA . PHE A 1 337 ? 0.429 17.592 -15.054 1.00 94.19 337 PHE A CA 1
ATOM 2751 C C . PHE A 1 337 ? -0.893 17.280 -15.771 1.00 94.19 337 PHE A C 1
ATOM 2753 O O . PHE A 1 337 ? -1.123 16.140 -16.175 1.00 94.19 337 PHE A O 1
ATOM 2760 N N . VAL A 1 338 ? -1.744 18.282 -15.998 1.00 93.25 338 VAL A N 1
ATOM 2761 C CA . VAL A 1 338 ? -3.035 18.097 -16.684 1.00 93.25 338 VAL A CA 1
ATOM 2762 C C . VAL A 1 338 ? -2.831 17.627 -18.133 1.00 93.25 338 VAL A C 1
ATOM 2764 O O . VAL A 1 338 ? -3.538 16.731 -18.602 1.00 93.25 338 VAL A O 1
ATOM 2767 N N . GLN A 1 339 ? -1.818 18.153 -18.830 1.00 94.38 339 GLN A N 1
ATOM 2768 C CA . GLN A 1 339 ? -1.416 17.700 -20.162 1.00 94.38 339 GLN A CA 1
ATOM 2769 C C . GLN A 1 339 ? -0.927 16.252 -20.158 1.00 94.38 339 GLN A C 1
ATOM 2771 O O . GLN A 1 339 ? -1.280 15.507 -21.071 1.00 94.38 339 GLN A O 1
ATOM 2776 N N . LEU A 1 340 ? -0.168 15.820 -19.148 1.00 96.00 340 LEU A N 1
ATOM 2777 C CA . LEU A 1 340 ? 0.265 14.429 -19.009 1.00 96.00 340 LEU A CA 1
ATOM 2778 C C . LEU A 1 340 ? -0.944 13.490 -18.867 1.00 96.00 340 LEU A C 1
ATOM 2780 O O . LEU A 1 340 ? -1.042 12.501 -19.597 1.00 96.00 340 LEU A O 1
ATOM 2784 N N . ILE A 1 341 ? -1.898 13.831 -17.992 1.00 95.44 341 ILE A N 1
ATOM 2785 C CA . ILE A 1 341 ? -3.122 13.041 -17.786 1.00 95.44 341 ILE A CA 1
ATOM 2786 C C . ILE A 1 341 ? -3.936 12.929 -19.080 1.00 95.44 341 ILE A C 1
ATOM 2788 O O . ILE A 1 341 ? -4.349 11.826 -19.453 1.00 95.44 341 ILE A O 1
ATOM 2792 N N . GLY A 1 342 ? -4.138 14.047 -19.783 1.00 93.38 342 GLY A N 1
ATOM 2793 C CA . GLY A 1 342 ? -4.895 14.078 -21.035 1.00 93.38 342 GLY A CA 1
ATOM 2794 C C . GLY A 1 342 ? -4.196 13.315 -22.159 1.00 93.38 342 GLY A C 1
ATOM 2795 O O . GLY A 1 342 ? -4.782 12.421 -22.768 1.00 93.38 342 GLY A O 1
ATOM 2796 N N . THR A 1 343 ? -2.917 13.609 -22.396 1.00 94.44 343 THR A N 1
ATOM 2797 C CA . THR A 1 343 ? -2.140 13.036 -23.506 1.00 94.44 343 THR A CA 1
ATOM 2798 C C . THR A 1 343 ? -2.046 11.515 -23.408 1.00 94.44 343 THR A C 1
ATOM 2800 O O . THR A 1 343 ? -2.247 10.829 -24.408 1.00 94.44 343 THR A O 1
ATOM 2803 N N . TYR A 1 344 ? -1.823 10.974 -22.204 1.00 96.00 344 TYR A N 1
ATOM 2804 C CA . TYR A 1 344 ? -1.708 9.527 -21.977 1.00 96.00 344 TYR A CA 1
ATOM 2805 C C . TYR A 1 344 ? -3.031 8.843 -21.605 1.00 96.00 344 TYR A C 1
ATOM 2807 O O . TYR A 1 344 ? -3.051 7.635 -21.353 1.00 96.00 344 TYR A O 1
ATOM 2815 N N . ARG A 1 345 ? -4.153 9.579 -21.621 1.00 93.25 345 ARG A N 1
ATOM 2816 C CA . ARG A 1 345 ? -5.505 9.077 -21.310 1.00 93.25 345 ARG A CA 1
ATOM 2817 C C . ARG A 1 345 ? -5.571 8.369 -19.953 1.00 93.25 345 ARG A C 1
ATOM 2819 O O . ARG A 1 345 ? -6.074 7.245 -19.852 1.00 93.25 345 ARG A O 1
ATOM 2826 N N . LEU A 1 346 ? -5.013 9.021 -18.937 1.00 95.12 346 LEU A N 1
ATOM 2827 C CA . LEU A 1 346 ? -4.869 8.491 -17.579 1.00 95.12 346 LEU A CA 1
ATOM 2828 C C . LEU A 1 346 ? -6.016 8.894 -16.650 1.00 95.12 346 LEU A C 1
ATOM 2830 O O . LEU A 1 346 ? -6.043 8.447 -15.516 1.00 95.12 346 LEU A O 1
ATOM 2834 N N . LEU A 1 347 ? -6.972 9.713 -17.100 1.00 92.69 347 LEU A N 1
ATOM 2835 C CA . LEU A 1 347 ? -8.062 10.210 -16.251 1.00 92.69 347 LEU A CA 1
ATOM 2836 C C . LEU A 1 347 ? -8.797 9.121 -15.432 1.00 92.69 347 LEU A C 1
ATOM 2838 O O . LEU A 1 347 ? -9.057 9.388 -14.265 1.00 92.69 347 LEU A O 1
ATOM 2842 N N . PRO A 1 348 ? -9.083 7.906 -15.955 1.00 92.31 348 PRO A N 1
ATOM 2843 C CA . PRO A 1 348 ? -9.732 6.850 -15.168 1.00 92.31 348 PRO A CA 1
ATOM 2844 C C . PRO A 1 348 ? -8.937 6.373 -13.943 1.00 92.31 348 PRO A C 1
ATOM 2846 O O . PRO A 1 348 ? -9.518 5.777 -13.042 1.00 92.31 348 PRO A O 1
ATOM 2849 N N . ASP A 1 349 ? -7.623 6.615 -13.912 1.00 91.25 349 ASP A N 1
ATOM 2850 C CA . ASP A 1 349 ? -6.731 6.210 -12.822 1.00 91.25 349 ASP A CA 1
ATOM 2851 C C . ASP A 1 349 ? -6.660 7.269 -11.697 1.00 91.25 349 ASP A C 1
ATOM 2853 O O . ASP A 1 349 ? -5.957 7.078 -10.703 1.00 91.25 349 ASP A O 1
ATOM 2857 N N . PHE A 1 350 ? -7.361 8.399 -11.849 1.00 92.56 350 PHE A N 1
ATOM 2858 C CA . PHE A 1 350 ? -7.327 9.548 -10.941 1.00 92.56 350 PHE A CA 1
ATOM 2859 C C . PHE A 1 350 ? -8.740 10.025 -10.574 1.00 92.56 350 PHE A C 1
ATOM 2861 O O . PHE A 1 350 ? -9.715 9.747 -11.268 1.00 92.56 350 PHE A O 1
ATOM 2868 N N . ASP A 1 351 ? -8.846 10.790 -9.485 1.00 91.75 351 ASP A N 1
ATOM 2869 C CA . ASP A 1 351 ? -10.082 11.488 -9.125 1.00 91.75 351 ASP A CA 1
ATOM 2870 C C . ASP A 1 351 ? -10.396 12.570 -10.175 1.00 91.75 351 ASP A C 1
ATOM 2872 O O . ASP A 1 351 ? -9.642 13.534 -10.352 1.00 91.75 351 ASP A O 1
ATOM 2876 N N . SER A 1 352 ? -11.510 12.392 -10.891 1.00 91.00 352 SER A N 1
ATOM 2877 C CA . SER A 1 352 ? -11.917 13.292 -11.970 1.00 91.00 352 SER A CA 1
ATOM 2878 C C . SER A 1 352 ? -12.210 14.712 -11.491 1.00 91.00 352 SER A C 1
ATOM 2880 O O . SER A 1 352 ? -12.018 15.636 -12.282 1.00 91.00 352 SER A O 1
ATOM 2882 N N . ASP A 1 353 ? -12.706 14.899 -10.271 1.00 89.44 353 ASP A N 1
ATOM 2883 C CA . ASP A 1 353 ? -13.081 16.216 -9.758 1.00 89.44 353 ASP A CA 1
ATOM 2884 C C . ASP A 1 353 ? -11.848 16.972 -9.259 1.00 89.44 353 ASP A C 1
ATOM 2886 O O . ASP A 1 353 ? -11.734 18.180 -9.464 1.00 89.44 353 ASP A O 1
ATOM 2890 N N . GLU A 1 354 ? -10.864 16.268 -8.695 1.00 90.94 354 GLU A N 1
ATOM 2891 C CA . GLU A 1 354 ? -9.558 16.862 -8.384 1.00 90.94 354 GLU A CA 1
ATOM 2892 C C . GLU A 1 354 ? -8.815 17.311 -9.649 1.00 90.94 354 GLU A C 1
ATOM 2894 O O . GLU A 1 354 ? -8.298 18.428 -9.702 1.00 90.94 354 GLU A O 1
ATOM 2899 N N . VAL A 1 355 ? -8.781 16.470 -10.691 1.00 91.56 355 VAL A N 1
ATOM 2900 C CA . VAL A 1 355 ? -8.149 16.832 -11.972 1.00 91.56 355 VAL A CA 1
ATOM 2901 C C . VAL A 1 355 ? -8.897 17.988 -12.643 1.00 91.56 355 VAL A C 1
ATOM 2903 O O . VAL A 1 355 ? -8.259 18.852 -13.246 1.00 91.56 355 VAL A O 1
ATOM 2906 N N . PHE A 1 356 ? -10.225 18.051 -12.508 1.00 90.94 356 PHE A N 1
ATOM 2907 C CA . PHE A 1 356 ? -11.022 19.168 -13.015 1.00 90.94 356 PHE A CA 1
ATOM 2908 C C . PHE A 1 356 ? -10.679 20.490 -12.314 1.00 90.94 356 PHE A C 1
ATOM 2910 O O . PHE A 1 356 ? -10.418 21.475 -12.998 1.00 90.94 356 PHE A O 1
ATOM 2917 N N . LYS A 1 357 ? -10.557 20.508 -10.979 1.00 90.00 357 LYS A N 1
ATOM 2918 C CA . LYS A 1 357 ? -10.121 21.708 -10.235 1.00 90.00 357 LYS A CA 1
ATOM 2919 C C . LYS A 1 357 ? -8.744 22.196 -10.683 1.00 90.00 357 LYS A C 1
ATOM 2921 O O . LYS A 1 357 ? -8.527 23.392 -10.847 1.00 90.00 357 LYS A O 1
ATOM 2926 N N . LEU A 1 358 ? -7.809 21.273 -10.920 1.00 89.56 358 LEU A N 1
ATOM 2927 C CA . LEU A 1 358 ? -6.496 21.619 -11.471 1.00 89.56 358 LEU A CA 1
ATOM 2928 C C . LEU A 1 358 ? -6.616 22.197 -12.887 1.00 89.56 358 LEU A C 1
ATOM 2930 O O . LEU A 1 358 ? -5.959 23.186 -13.201 1.00 89.56 358 LEU A O 1
ATOM 2934 N N . PHE A 1 359 ? -7.484 21.631 -13.728 1.00 90.12 359 PHE A N 1
ATOM 2935 C CA . PHE A 1 359 ? -7.761 22.159 -15.062 1.00 90.12 359 PHE A CA 1
ATOM 2936 C C . PHE A 1 359 ? -8.330 23.590 -15.027 1.00 90.12 359 PHE A C 1
ATOM 2938 O O . PHE A 1 359 ? -7.900 24.419 -15.826 1.00 90.12 359 PHE A O 1
ATOM 2945 N N . GLU A 1 360 ? -9.223 23.919 -14.087 1.00 87.88 360 GLU A N 1
ATOM 2946 C CA . GLU A 1 360 ? -9.781 25.275 -13.942 1.00 87.88 360 GLU A CA 1
ATOM 2947 C C . GLU A 1 360 ? -8.687 26.336 -13.741 1.00 87.88 360 GLU A C 1
ATOM 2949 O O . GLU A 1 360 ? -8.767 27.422 -14.316 1.00 87.88 360 GLU A O 1
ATOM 2954 N N . THR A 1 361 ? -7.613 26.004 -13.014 1.00 86.69 361 THR A N 1
ATOM 2955 C CA . THR A 1 361 ? -6.479 26.928 -12.803 1.00 86.69 361 THR A CA 1
ATOM 2956 C C . THR A 1 361 ? -5.685 27.233 -14.079 1.00 86.69 361 THR A C 1
ATOM 2958 O O . THR A 1 361 ? -5.028 28.269 -14.164 1.00 86.69 361 THR A O 1
ATOM 2961 N N . VAL A 1 362 ? -5.764 26.365 -15.093 1.00 86.00 362 VAL A N 1
ATOM 2962 C CA . VAL A 1 362 ? -5.056 26.503 -16.378 1.00 86.00 362 VAL A CA 1
ATOM 2963 C C . VAL A 1 362 ? -6.006 26.736 -17.555 1.00 86.00 362 VAL A C 1
ATOM 2965 O O . VAL A 1 362 ? -5.586 26.690 -18.711 1.00 86.00 362 VAL A O 1
ATOM 2968 N N . ALA A 1 363 ? -7.278 27.045 -17.284 1.00 82.69 363 ALA A N 1
ATOM 2969 C CA . ALA A 1 363 ? -8.313 27.232 -18.301 1.00 82.69 363 ALA A CA 1
ATOM 2970 C C . ALA A 1 363 ? -8.047 28.415 -19.255 1.00 82.69 363 ALA A C 1
ATOM 2972 O O . ALA A 1 363 ? -8.586 28.447 -20.357 1.00 82.69 363 ALA A O 1
ATOM 2973 N N . GLN A 1 364 ? -7.204 29.372 -18.853 1.00 79.56 364 GLN A N 1
ATOM 2974 C CA . GLN A 1 364 ? -6.792 30.515 -19.681 1.00 79.56 364 GLN A CA 1
ATOM 2975 C C . GLN A 1 364 ? -5.681 30.167 -20.688 1.00 79.56 364 GLN A C 1
ATOM 2977 O O . GLN A 1 364 ? -5.321 30.993 -21.524 1.00 79.56 364 GLN A O 1
ATOM 2982 N N . HIS A 1 365 ? -5.101 28.967 -20.605 1.00 83.50 365 HIS A N 1
ATOM 2983 C CA . HIS A 1 365 ? -4.003 28.561 -21.474 1.00 83.50 365 HIS A CA 1
ATOM 2984 C C . HIS A 1 365 ? -4.507 28.187 -22.878 1.00 83.50 365 HIS A C 1
ATOM 2986 O O . HIS A 1 365 ? -5.590 27.624 -23.033 1.00 83.50 365 HIS A O 1
ATOM 2992 N N . ARG A 1 366 ? -3.695 28.438 -23.913 1.00 80.56 366 ARG A N 1
ATOM 2993 C CA . ARG A 1 366 ? -4.063 28.235 -25.331 1.00 80.56 366 ARG A CA 1
ATOM 2994 C C . ARG A 1 366 ? 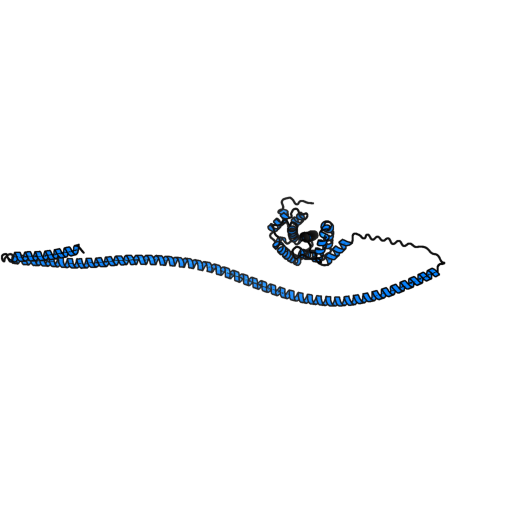-4.548 26.808 -25.642 1.00 80.56 366 ARG A C 1
ATOM 2996 O O . ARG A 1 366 ? -5.413 26.605 -26.486 1.00 80.56 366 ARG A O 1
ATOM 3003 N N . GLU A 1 367 ? -4.008 25.808 -24.956 1.00 79.75 367 GLU A N 1
ATOM 3004 C CA . GLU A 1 367 ? -4.307 24.385 -25.128 1.00 79.75 367 GLU A CA 1
ATOM 3005 C C . GLU A 1 367 ? -5.529 23.916 -24.315 1.00 79.75 367 GLU A C 1
ATOM 3007 O O . GLU A 1 367 ? -5.964 22.773 -24.486 1.00 79.75 367 GLU A O 1
ATOM 3012 N N . ALA A 1 368 ? -6.114 24.765 -23.461 1.00 84.19 368 ALA A N 1
ATOM 3013 C CA . ALA A 1 368 ? -7.226 24.401 -22.582 1.00 84.19 368 ALA A CA 1
ATOM 3014 C C . ALA A 1 368 ? -8.468 23.857 -23.322 1.00 84.19 368 ALA A C 1
ATOM 3016 O O . ALA A 1 368 ? -8.984 22.822 -22.890 1.00 84.19 368 ALA A O 1
ATOM 3017 N N . PRO A 1 369 ? -8.924 24.418 -24.467 1.00 85.69 369 PRO A N 1
ATOM 3018 C CA . PRO A 1 369 ? -10.059 23.856 -25.211 1.00 85.69 369 PRO A CA 1
ATOM 3019 C C . PRO A 1 369 ? -9.803 22.431 -25.714 1.00 85.69 369 PRO A C 1
ATOM 3021 O O . PRO A 1 369 ? -10.703 21.590 -25.780 1.00 85.69 369 PRO A O 1
ATOM 3024 N N . LYS A 1 370 ? -8.555 22.132 -26.086 1.00 86.12 370 LYS A N 1
ATOM 3025 C CA . LYS A 1 370 ? -8.161 20.798 -26.544 1.00 86.12 370 LYS A CA 1
ATOM 3026 C C . LYS A 1 370 ? -8.057 19.821 -25.376 1.00 86.12 370 LYS A C 1
ATOM 3028 O O . LYS A 1 370 ? -8.550 18.702 -25.490 1.00 86.12 370 LYS A O 1
ATOM 3033 N N . LEU A 1 371 ? -7.480 20.253 -24.255 1.00 87.75 371 LEU A N 1
ATOM 3034 C CA . LEU A 1 371 ? -7.408 19.461 -23.026 1.00 87.75 371 LEU A CA 1
ATOM 3035 C C . LEU A 1 371 ? -8.796 19.123 -22.484 1.00 87.75 371 LEU A C 1
ATOM 3037 O O . LEU A 1 371 ? -9.041 17.969 -22.155 1.00 87.75 371 LEU A O 1
ATOM 3041 N N . CYS A 1 372 ? -9.718 20.088 -22.478 1.00 89.06 372 CYS A N 1
ATOM 3042 C CA . CYS A 1 372 ? -11.104 19.887 -22.062 1.00 89.06 372 CYS A CA 1
ATOM 3043 C C . CYS A 1 372 ? -11.782 18.761 -22.860 1.00 89.06 372 CYS A C 1
ATOM 3045 O O . CYS A 1 372 ? -12.383 17.856 -22.281 1.00 89.06 372 CYS A O 1
ATOM 3047 N N . ARG A 1 373 ? -11.612 18.766 -24.191 1.00 87.62 373 ARG A N 1
ATOM 3048 C CA . ARG A 1 373 ? -12.133 17.711 -25.075 1.00 87.62 373 ARG A CA 1
ATOM 3049 C C . ARG A 1 373 ? -11.499 16.350 -24.795 1.00 87.62 373 ARG A C 1
ATOM 3051 O O . ARG A 1 373 ? -12.214 15.360 -24.695 1.00 87.62 373 ARG A O 1
ATOM 3058 N N . VAL A 1 374 ? -10.174 16.292 -24.655 1.00 87.88 374 VAL A N 1
ATOM 3059 C CA . VAL A 1 374 ? -9.446 15.032 -24.416 1.00 87.88 374 VAL A CA 1
ATOM 3060 C C . VAL A 1 374 ? -9.770 14.431 -23.044 1.00 87.88 374 VAL A C 1
ATOM 3062 O O . VAL A 1 374 ? -9.842 13.211 -22.915 1.00 87.88 374 VAL A O 1
ATOM 3065 N N . LEU A 1 375 ? -9.986 15.273 -22.033 1.00 88.88 375 LEU A N 1
ATOM 3066 C CA . LEU A 1 375 ? -10.332 14.863 -20.671 1.00 88.88 375 LEU A CA 1
ATOM 3067 C C . LEU A 1 375 ? -11.838 14.619 -20.477 1.00 88.88 375 LEU A C 1
ATOM 3069 O O . LEU A 1 375 ? -12.239 14.154 -19.419 1.00 88.88 375 LEU A O 1
ATOM 3073 N N . GLY A 1 376 ? -12.685 14.908 -21.469 1.00 86.88 376 GLY A N 1
ATOM 3074 C CA . GLY A 1 376 ? -14.134 14.729 -21.335 1.00 86.88 376 GLY A CA 1
ATOM 3075 C C . GLY A 1 376 ? -14.777 15.700 -20.340 1.00 86.88 376 GLY A C 1
ATOM 3076 O O . GLY A 1 376 ? -15.783 15.378 -19.718 1.00 86.88 376 GLY A O 1
ATOM 3077 N N . PHE A 1 377 ? -14.203 16.894 -20.175 1.00 87.75 377 PHE A N 1
ATOM 3078 C CA . PHE A 1 377 ? -14.723 17.933 -19.279 1.00 87.75 377 PHE A CA 1
ATOM 3079 C C . PHE A 1 377 ? -15.726 18.875 -19.954 1.00 87.75 377 PHE A C 1
ATOM 3081 O O . PHE A 1 377 ? -16.188 19.821 -19.321 1.00 87.75 377 PHE A O 1
ATOM 3088 N N . ALA A 1 378 ? -16.092 18.613 -21.212 1.00 80.69 378 ALA A N 1
ATOM 3089 C CA . ALA A 1 378 ? -16.988 19.459 -22.000 1.00 80.69 378 ALA A CA 1
ATOM 3090 C C . ALA A 1 378 ? -18.325 19.746 -21.290 1.00 80.69 378 ALA A C 1
ATOM 3092 O O . ALA A 1 378 ? -18.778 20.886 -21.302 1.00 80.69 378 ALA A O 1
ATOM 3093 N N . ASP A 1 379 ? -18.893 18.756 -20.596 1.00 75.69 379 ASP A N 1
ATOM 3094 C CA . ASP A 1 379 ? -20.165 18.897 -19.870 1.00 75.69 379 ASP A CA 1
ATOM 3095 C C . ASP A 1 379 ? -20.023 19.640 -18.528 1.00 75.69 379 ASP A C 1
ATOM 3097 O O . ASP A 1 379 ? -21.007 20.125 -17.972 1.00 75.69 379 ASP A O 1
ATOM 3101 N N . LYS A 1 380 ? -18.797 19.732 -17.993 1.00 76.62 380 LYS A N 1
ATOM 3102 C CA . LYS A 1 380 ? -18.488 20.379 -16.707 1.00 76.62 380 LYS A CA 1
ATOM 3103 C C . LYS A 1 380 ? -18.082 21.849 -16.858 1.00 76.62 380 LYS A C 1
ATOM 3105 O O . LYS A 1 380 ? -18.092 22.576 -15.869 1.00 76.62 380 LYS A O 1
ATOM 3110 N N . VAL A 1 381 ? -17.724 22.303 -18.063 1.00 71.19 381 VAL A N 1
ATOM 3111 C CA . VAL A 1 381 ? -17.316 23.695 -18.312 1.00 71.19 381 VAL A CA 1
ATOM 3112 C C . VAL A 1 381 ? -18.515 24.518 -18.803 1.00 71.19 381 VAL A C 1
ATOM 3114 O O . VAL A 1 381 ? -18.952 24.336 -19.939 1.00 71.19 381 VAL A O 1
ATOM 3117 N N . PRO A 1 382 ? -19.038 25.475 -18.013 1.00 52.44 382 PRO A N 1
ATOM 3118 C CA . PRO A 1 382 ? -20.114 26.347 -18.466 1.00 52.44 382 PRO A CA 1
ATOM 3119 C C . PRO A 1 382 ? -19.614 27.316 -19.555 1.00 52.44 382 PRO A C 1
ATOM 3121 O O . PRO A 1 382 ? -18.973 28.326 -19.277 1.00 52.44 382 PRO A O 1
ATOM 3124 N N . GLY A 1 383 ? -19.902 26.997 -20.820 1.00 55.28 383 GLY A N 1
ATOM 3125 C CA . GLY A 1 383 ? -20.106 27.954 -21.918 1.00 55.28 383 GLY A CA 1
ATOM 3126 C C . GLY A 1 383 ? -18.965 28.894 -22.346 1.00 55.28 383 GLY A C 1
ATOM 3127 O O . GLY A 1 383 ? -19.256 29.859 -23.044 1.00 55.28 383 GLY A O 1
ATOM 3128 N N . LYS A 1 384 ? -17.695 28.671 -21.971 1.00 49.72 384 LYS A N 1
ATOM 3129 C CA . LYS A 1 384 ? -16.581 29.594 -22.312 1.00 49.72 384 LYS A CA 1
ATOM 3130 C C . LYS A 1 384 ? -15.414 29.027 -23.135 1.00 49.72 384 LYS A C 1
ATOM 3132 O O . LYS A 1 384 ? -14.403 29.703 -23.267 1.00 49.72 384 LYS A O 1
ATOM 3137 N N . LEU A 1 385 ? -15.530 27.835 -23.723 1.00 51.03 385 LEU A N 1
ATOM 3138 C CA . LEU A 1 385 ? -14.466 27.252 -24.568 1.00 51.03 385 LEU A CA 1
ATOM 3139 C C . LEU A 1 385 ? -14.907 27.019 -26.027 1.00 51.03 385 LEU A C 1
ATOM 3141 O O . LEU A 1 385 ? -14.492 26.039 -26.646 1.00 51.03 385 LEU A O 1
ATOM 3145 N N . SER A 1 386 ? -15.754 27.897 -26.573 1.00 35.91 386 SER A N 1
ATOM 3146 C CA . SER A 1 386 ? -16.074 27.908 -28.005 1.00 35.91 386 SER A CA 1
ATOM 3147 C C . SER A 1 386 ? -14.950 28.579 -28.803 1.00 35.91 386 SER A C 1
ATOM 3149 O O . SER A 1 386 ? -14.753 29.782 -28.670 1.00 35.91 386 SER A O 1
ATOM 3151 N N . GLU A 1 387 ? -14.252 27.739 -29.570 1.00 38.41 387 GLU A N 1
ATOM 3152 C CA . GLU A 1 387 ? -13.659 27.951 -30.904 1.00 38.41 387 GLU A CA 1
ATOM 3153 C C . GLU A 1 387 ? -12.823 29.213 -31.181 1.00 38.41 387 GLU A C 1
ATOM 3155 O O . GLU A 1 387 ? -13.334 30.325 -31.193 1.00 38.41 387 GLU A O 1
ATOM 3160 N N . ASP A 1 388 ? -11.541 28.975 -31.497 1.00 33.00 388 ASP A N 1
ATOM 3161 C CA . ASP A 1 388 ? -10.940 29.285 -32.808 1.00 33.00 388 ASP A CA 1
ATOM 3162 C C . ASP A 1 388 ? -9.897 28.207 -33.175 1.00 33.00 388 ASP A C 1
ATOM 3164 O O . ASP A 1 388 ? -9.135 27.771 -32.270 1.00 33.00 388 ASP A O 1
#

Organism: Camellia sinensis var. sinensis (NCBI:txid542762)